Protein AF-X0K8V4-F1 (afdb_monomer_lite)

Secondary structure (DSSP, 8-state):
-HHHHS-GGGGSPP---TT--SPPPS-S-HHHHHHHHHHHHHHHHH-TTHHHHHHHHHHHHHH-TT--S-----HHHHHHHHHHHHHHHHHHHHHHHHHHHHHHSS---HHHHHHIIIIIS-GGGTT----TTHIIIIIHHHHHGGGHHHHHHHHHTTTTT-SSHHHHHHHHHHHHHHHHHHHHHHTSSS--HHHHGGGHHHHHHHHHHHHHHHHEEPPPPBTTBSSPPPEE--HHHHHHHHHHHHHHHHHHHHTTT-HHHHHHHHHHHHHHHH-HHHHHHHHHTTT-SPPPTT----EEEES-TTSS-GGGT---TT--EEE------TTSPTT-HHHHS---HHHHHHHSHHHIIIIIIS-TTSPPPPPSEEEEEGGGHHHHHHHTTSHHHHHTT----EEEEEE---S--SSGGG-S-EEEEE-S----PPPP---

Sequence (439 aa):
MALYYWPWELVSAAQTTKENPKPTPVLKSLWSLRASLCLAALAVVLRPTNVLIWATIVFFTLTRISLQGSSPLTISTVFVLIREAILCGSLILVISIASDRLYFGFWTFPAYNFLNFNLSKSLAVFYGRNPWHYYILQGLPLICTTSLPFAIMALYKSSAFASSTSQSNTLKTLAYTVFTTIGALSLISHKEVRFIYPLLPALSILSAPVAASFFTFQPDATTNNPRPRPQIRNKHYLLAALGVNVFLAGYLSFFHQTAPLNVLTYLRHEYERIHPDSVQLAQTSRFSVGPGKDEELFALFLMPCHSTPWRSHLVYPGLRAYALTCEPPLHTEPNTPERENYRDEADRFYDNPIPFLTSELFGPEKPLAVPRYIVGFDGIEPWLQDFVKTPEAQALGLTQVRPVWKGFNGLFNEDWRRSGKMIVWDTVIYDNAPPAKES

Foldseek 3Di:
DLVVLPLLLLLFAQDDDPPDPDGDPSPPDVVSLLSSLLVLLLCCLVPVLSCLLVVLLVCCSVVVVVADHHGSDDPVNVVSNVVSNCVSNVVNQVVVQVVCCVVVVHGDRVVVVVCCCVPVQVCLCVVDFDALCCCVPPLLCVLCPLLSVLLVVLLVCVQPLPPGSSSSSSSVSLSVSLVSSSNVQSPDGHDDSVSCNVSSVSSCSSSVSVVCVAQWDADDADPVRNGGDIDTDPVVSVVVSVVVVVVCCCCVVPPAQCQLEVVLVVLLVQCCQLCVVLVVVCVVVVNPDAADPPQAQAEEELFDPPSHPPCVSNVRRNNHYYYFDPDQPPPDGPPDPCNVPDDGRNRVCVVPVQCCQQPPACRDVDGDQDHQKYKAAPVCVVVLVVNLVDPSVVVNVQNDKAWPDWARNHDDDPDPRSDHIITIIGSPPDPSRDPDDPD

InterPro domains:
  IPR005599 GPI mannosyltransferase [PF03901] (1-314)
  IPR005599 GPI mannosyltransferase [PTHR22760] (1-386)

Organism: Fusarium odoratissimum (strain NRRL 54006) (NCBI:txid1089451)

pLDDT: mean 89.47, std 9.99, range [36.94, 98.44]

Structure (mmCIF, N/CA/C/O backbone):
data_AF-X0K8V4-F1
#
_entry.id   AF-X0K8V4-F1
#
loop_
_atom_site.group_PDB
_atom_site.id
_atom_site.type_symbol
_atom_site.label_atom_id
_atom_site.label_alt_id
_atom_site.label_comp_id
_atom_site.label_asym_id
_atom_site.label_entity_id
_atom_site.label_seq_id
_atom_site.pdbx_PDB_ins_code
_atom_site.Cartn_x
_atom_site.Cartn_y
_atom_site.Cartn_z
_atom_site.occupancy
_atom_site.B_iso_or_equiv
_atom_site.auth_seq_id
_atom_site.auth_comp_id
_atom_site.auth_asym_id
_atom_site.auth_atom_id
_atom_site.pdbx_PDB_model_num
ATOM 1 N N . MET A 1 1 ? 5.399 -6.466 -16.120 1.00 84.50 1 MET A N 1
ATOM 2 C CA . MET A 1 1 ? 4.812 -7.121 -17.311 1.00 84.50 1 MET A CA 1
ATOM 3 C C . MET A 1 1 ? 4.887 -6.251 -18.556 1.00 84.50 1 MET A C 1
ATOM 5 O O . MET A 1 1 ? 5.540 -6.662 -19.495 1.00 84.50 1 MET A O 1
ATOM 9 N N . ALA A 1 2 ? 4.312 -5.046 -18.584 1.00 93.81 2 ALA A N 1
ATOM 10 C CA . ALA A 1 2 ? 4.342 -4.202 -19.786 1.00 93.81 2 ALA A CA 1
ATOM 11 C C . ALA A 1 2 ? 5.769 -3.937 -20.333 1.00 93.81 2 ALA A C 1
ATOM 13 O O . ALA A 1 2 ? 6.030 -4.195 -21.501 1.00 93.81 2 ALA A O 1
ATOM 14 N N . LEU A 1 3 ? 6.729 -3.572 -19.468 1.00 93.50 3 LEU A N 1
ATOM 15 C CA . LEU A 1 3 ? 8.143 -3.379 -19.848 1.00 93.50 3 LEU A CA 1
ATOM 16 C C . LEU A 1 3 ? 8.817 -4.615 -20.471 1.00 93.50 3 LEU A C 1
ATOM 18 O O . LEU A 1 3 ? 9.797 -4.460 -21.189 1.00 93.50 3 LEU A O 1
ATOM 22 N N . TYR A 1 4 ? 8.330 -5.828 -20.196 1.00 93.12 4 TYR A N 1
ATOM 23 C CA . TYR A 1 4 ? 8.887 -7.058 -20.771 1.00 93.12 4 TYR A CA 1
ATOM 24 C C . TYR A 1 4 ? 8.548 -7.186 -22.261 1.00 93.12 4 TYR A C 1
ATOM 26 O O . TYR A 1 4 ? 9.389 -7.604 -23.047 1.00 93.12 4 TYR A O 1
ATOM 34 N N . TYR A 1 5 ? 7.335 -6.786 -22.651 1.00 94.44 5 TYR A N 1
ATOM 35 C CA . TYR A 1 5 ? 6.875 -6.841 -24.040 1.00 94.44 5 TYR A CA 1
ATOM 36 C C . TYR A 1 5 ? 7.238 -5.590 -24.852 1.00 94.44 5 TYR A C 1
ATOM 38 O O . TYR A 1 5 ? 7.050 -5.574 -26.073 1.00 94.44 5 TYR A O 1
ATOM 46 N N . TRP A 1 6 ? 7.733 -4.535 -24.201 1.00 94.44 6 TRP A N 1
ATOM 47 C CA . TRP A 1 6 ? 8.167 -3.326 -24.890 1.00 94.44 6 TRP A CA 1
ATOM 48 C C . TRP A 1 6 ? 9.338 -3.642 -25.839 1.00 94.44 6 TRP A C 1
ATOM 50 O O . TRP A 1 6 ? 10.315 -4.256 -25.405 1.00 94.44 6 TRP A O 1
ATOM 60 N N . PRO A 1 7 ? 9.278 -3.233 -27.120 1.00 93.44 7 PRO A N 1
ATOM 61 C CA . PRO A 1 7 ? 10.364 -3.463 -28.070 1.00 93.44 7 PRO A CA 1
ATOM 62 C C . PRO A 1 7 ? 11.561 -2.550 -27.762 1.00 93.44 7 PRO A C 1
ATOM 64 O O . PRO A 1 7 ? 11.698 -1.455 -28.310 1.00 93.44 7 PRO A O 1
ATOM 67 N N . TRP A 1 8 ? 12.448 -2.998 -26.871 1.00 92.56 8 TRP A N 1
ATOM 68 C CA . TRP A 1 8 ? 13.662 -2.272 -26.471 1.00 92.56 8 TRP A CA 1
ATOM 69 C C . TRP A 1 8 ? 14.645 -2.043 -27.627 1.00 92.56 8 TRP A C 1
ATOM 71 O O . TRP A 1 8 ? 15.496 -1.158 -27.546 1.00 92.56 8 TRP A O 1
ATOM 81 N N . GLU A 1 9 ? 14.492 -2.746 -28.753 1.00 90.38 9 GLU A N 1
ATOM 82 C CA . GLU A 1 9 ? 15.195 -2.426 -29.997 1.00 90.38 9 GLU A CA 1
ATOM 83 C C . GLU A 1 9 ? 14.933 -0.985 -30.464 1.00 90.38 9 GLU A C 1
ATOM 85 O O . GLU A 1 9 ? 15.798 -0.388 -31.105 1.00 90.38 9 GLU A O 1
ATOM 90 N N . LEU A 1 10 ? 13.805 -0.374 -30.083 1.00 90.25 10 LEU A N 1
ATOM 91 C CA . LEU A 1 10 ? 13.516 1.026 -30.390 1.00 90.25 10 LEU A CA 1
ATOM 92 C C . LEU A 1 10 ? 14.531 1.996 -29.775 1.00 90.25 10 LEU A C 1
ATOM 94 O O . LEU A 1 10 ? 14.764 3.050 -30.356 1.00 90.25 10 LEU A O 1
ATOM 98 N N . VAL A 1 11 ? 15.180 1.652 -28.657 1.00 91.06 11 VAL A N 1
ATOM 99 C CA . VAL A 1 11 ? 16.260 2.454 -28.042 1.00 91.06 11 VAL A CA 1
ATOM 100 C C . VAL A 1 11 ? 17.660 1.919 -28.375 1.00 91.06 11 VAL A C 1
ATOM 102 O O . VAL A 1 11 ? 18.667 2.477 -27.939 1.00 91.06 11 VAL A O 1
ATOM 105 N N . SER A 1 12 ? 17.770 0.880 -29.204 1.00 88.38 12 SER A N 1
ATOM 106 C CA . SER A 1 12 ? 19.053 0.327 -29.664 1.00 88.38 12 SER A CA 1
ATOM 107 C C . SER A 1 12 ? 19.673 1.149 -30.799 1.00 88.38 12 SER A C 1
ATOM 109 O O . SER A 1 12 ? 18.978 1.932 -31.442 1.00 88.38 12 SER A O 1
ATOM 111 N N . ALA A 1 13 ? 20.978 1.015 -31.037 1.00 85.56 13 ALA A N 1
ATOM 112 C CA . ALA A 1 13 ? 21.615 1.614 -32.211 1.00 85.56 13 ALA A CA 1
ATOM 113 C C . ALA A 1 13 ? 21.186 0.873 -33.491 1.00 85.56 13 ALA A C 1
ATOM 115 O O . ALA A 1 13 ? 21.058 -0.352 -33.475 1.00 85.56 13 ALA A O 1
ATOM 116 N N . ALA A 1 14 ? 20.990 1.600 -34.594 1.00 80.12 14 ALA A N 1
ATOM 117 C CA . ALA A 1 14 ? 20.652 1.001 -35.883 1.00 80.12 14 ALA A CA 1
ATOM 118 C C . ALA A 1 14 ? 21.708 -0.034 -36.314 1.00 80.12 14 ALA A C 1
ATOM 120 O O . ALA A 1 14 ? 22.905 0.255 -36.329 1.00 80.12 14 ALA A O 1
ATOM 121 N N . GLN A 1 15 ? 21.259 -1.238 -36.676 1.00 69.06 15 GLN A N 1
ATOM 122 C CA . GLN A 1 15 ? 22.119 -2.273 -37.247 1.00 69.06 15 GLN A CA 1
ATOM 123 C C . GLN A 1 15 ? 22.190 -2.079 -38.764 1.00 69.06 15 GLN A C 1
ATOM 125 O O . GLN A 1 15 ? 21.180 -2.216 -39.451 1.00 69.06 15 GLN A O 1
ATOM 130 N N . THR A 1 16 ? 23.371 -1.763 -39.294 1.00 58.00 16 THR A N 1
ATOM 131 C CA . THR A 1 16 ? 23.635 -1.790 -40.736 1.00 58.00 16 THR A CA 1
ATOM 132 C C . THR A 1 16 ? 24.104 -3.190 -41.129 1.00 58.00 16 THR A C 1
ATOM 134 O O . THR A 1 16 ? 25.226 -3.600 -40.836 1.00 58.00 16 THR A O 1
ATOM 137 N N . THR A 1 17 ? 23.241 -3.972 -41.774 1.00 53.50 17 THR A N 1
ATOM 138 C CA . THR A 1 17 ? 23.629 -5.257 -42.367 1.00 53.50 17 THR A CA 1
ATOM 139 C C . THR A 1 17 ? 24.473 -4.988 -43.613 1.00 53.50 17 THR A C 1
ATOM 141 O O . THR A 1 17 ? 24.002 -4.363 -44.558 1.00 53.50 17 THR A O 1
ATOM 144 N N . LYS A 1 18 ? 25.728 -5.461 -43.628 1.00 54.62 18 LYS A N 1
ATOM 145 C CA . LYS A 1 18 ? 26.703 -5.221 -44.712 1.00 54.62 18 LYS A CA 1
ATOM 146 C C . LYS A 1 18 ? 26.303 -5.777 -46.095 1.00 54.62 18 LYS A C 1
ATOM 148 O O . LYS A 1 18 ? 26.960 -5.432 -47.066 1.00 54.62 18 LYS A O 1
ATOM 153 N N . GLU A 1 19 ? 25.240 -6.579 -46.207 1.00 53.06 19 GLU A N 1
ATOM 154 C CA . GLU A 1 19 ? 24.860 -7.267 -47.457 1.00 53.06 19 GLU A CA 1
ATOM 155 C C . GLU A 1 19 ? 23.406 -7.041 -47.918 1.00 53.06 19 GLU A C 1
ATOM 157 O O . GLU A 1 19 ? 22.976 -7.643 -48.897 1.00 53.06 19 GLU A O 1
ATOM 162 N N . ASN A 1 20 ? 22.622 -6.166 -47.272 1.00 48.25 20 ASN A N 1
ATOM 163 C CA . ASN A 1 20 ? 21.267 -5.855 -47.746 1.00 48.25 20 ASN A CA 1
ATOM 164 C C . ASN A 1 20 ? 20.888 -4.387 -47.466 1.00 48.25 20 ASN A C 1
ATOM 166 O O . ASN A 1 20 ? 20.862 -3.989 -46.303 1.00 48.25 20 ASN A O 1
ATOM 170 N N . PRO A 1 21 ? 20.534 -3.577 -48.485 1.00 52.47 21 PRO A N 1
ATOM 171 C CA . PRO A 1 21 ? 20.183 -2.164 -48.305 1.00 52.47 21 PRO A CA 1
ATOM 172 C C . PRO A 1 21 ? 18.788 -1.944 -47.694 1.00 52.47 21 PRO A C 1
ATOM 174 O O . PRO A 1 21 ? 18.406 -0.803 -47.437 1.00 52.47 21 PRO A O 1
ATOM 177 N N . LYS A 1 22 ? 17.999 -3.005 -47.468 1.00 50.47 22 LYS A N 1
ATOM 178 C CA . LYS A 1 22 ? 16.687 -2.885 -46.822 1.00 50.47 22 LYS A CA 1
ATOM 179 C C . LYS A 1 22 ? 16.855 -2.848 -45.298 1.00 50.47 22 LYS A C 1
ATOM 181 O O . LYS A 1 22 ? 17.376 -3.814 -44.740 1.00 50.47 22 LYS A O 1
ATOM 186 N N . PRO A 1 23 ? 16.395 -1.785 -44.611 1.00 54.56 23 PRO A N 1
ATOM 187 C CA . PRO A 1 23 ? 16.439 -1.728 -43.158 1.00 54.56 23 PRO A CA 1
ATOM 188 C C . PRO A 1 23 ? 15.584 -2.857 -42.577 1.00 54.56 23 PRO A C 1
ATOM 190 O O . PRO A 1 23 ? 14.403 -2.993 -42.906 1.00 54.56 23 PRO A O 1
ATOM 193 N N . THR A 1 24 ? 16.181 -3.679 -41.718 1.00 59.50 24 THR A N 1
ATOM 194 C CA . THR A 1 24 ? 15.472 -4.728 -40.981 1.00 59.50 24 THR A CA 1
ATOM 195 C C . THR A 1 24 ? 14.353 -4.081 -40.156 1.00 59.50 24 THR A C 1
ATOM 197 O O . THR A 1 24 ? 14.617 -3.090 -39.467 1.00 59.50 24 THR A O 1
ATOM 200 N N . PRO A 1 25 ? 13.105 -4.584 -40.200 1.00 66.06 25 PRO A N 1
ATOM 201 C CA . PRO A 1 25 ? 12.014 -3.979 -39.447 1.00 66.06 25 PRO A CA 1
ATOM 202 C C . PRO A 1 25 ? 12.328 -4.011 -37.946 1.00 66.06 25 PRO A C 1
ATOM 204 O O . PRO A 1 25 ? 12.474 -5.075 -37.348 1.00 66.06 25 PRO A O 1
ATOM 207 N N . VAL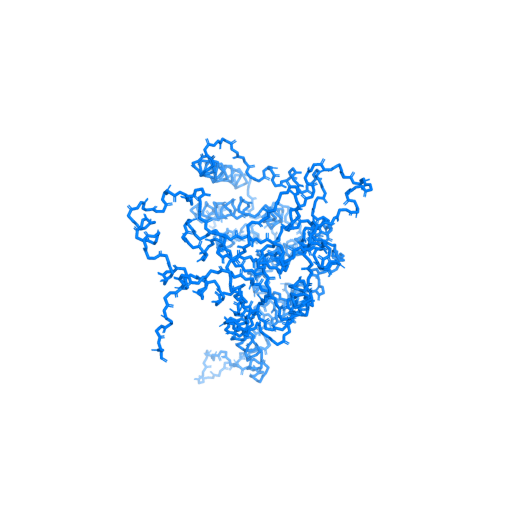 A 1 26 ? 12.425 -2.826 -37.335 1.00 74.12 26 VAL A N 1
ATOM 208 C CA . VAL A 1 26 ? 12.744 -2.651 -35.903 1.00 74.12 26 VAL A CA 1
ATOM 209 C C . VAL A 1 26 ? 11.692 -3.313 -35.011 1.00 74.12 26 VAL A C 1
ATOM 211 O O . VAL A 1 26 ? 12.001 -3.839 -33.946 1.00 74.12 26 VAL A O 1
ATOM 214 N N . LEU A 1 27 ? 10.440 -3.322 -35.470 1.00 78.44 27 LEU A N 1
ATOM 215 C CA . LEU A 1 27 ? 9.326 -4.000 -34.820 1.00 78.44 27 LEU A CA 1
ATOM 216 C C . LEU A 1 27 ? 9.216 -5.430 -35.364 1.00 78.44 27 LEU A C 1
ATOM 218 O O . LEU A 1 27 ? 8.548 -5.666 -36.367 1.00 78.44 27 LEU A O 1
ATOM 222 N N . LYS A 1 28 ? 9.855 -6.387 -34.684 1.00 72.75 28 LYS A N 1
ATOM 223 C CA . LYS A 1 28 ? 9.809 -7.815 -35.059 1.00 72.75 28 LYS A CA 1
ATOM 224 C C . LYS A 1 28 ? 8.411 -8.429 -34.908 1.00 72.75 28 LYS A C 1
ATOM 226 O O . LYS A 1 28 ? 8.045 -9.312 -35.673 1.00 72.75 28 LYS A O 1
ATOM 231 N N . SER A 1 29 ? 7.637 -7.979 -33.916 1.00 81.19 29 SER A N 1
ATOM 232 C CA . SER A 1 29 ? 6.279 -8.465 -33.643 1.00 81.19 29 SER A CA 1
ATOM 233 C C . SER A 1 29 ? 5.375 -7.341 -33.143 1.00 81.19 29 SER A C 1
ATOM 235 O O . SER A 1 29 ? 5.605 -6.764 -32.077 1.00 81.19 29 SER A O 1
ATOM 237 N N . LEU A 1 30 ? 4.301 -7.064 -33.890 1.00 88.06 30 LEU A N 1
ATOM 238 C CA . LEU A 1 30 ? 3.260 -6.119 -33.472 1.00 88.06 30 LEU A CA 1
ATOM 239 C C . LEU A 1 30 ? 2.480 -6.619 -32.253 1.00 88.06 30 LEU A C 1
ATOM 241 O O . LEU A 1 30 ? 1.955 -5.808 -31.496 1.00 88.06 30 LEU A O 1
ATOM 245 N N . TRP A 1 31 ? 2.424 -7.934 -32.032 1.00 92.38 31 TRP A N 1
ATOM 246 C CA . TRP A 1 31 ? 1.742 -8.499 -30.871 1.00 92.38 31 TRP A CA 1
ATOM 247 C C . TRP A 1 31 ? 2.422 -8.084 -29.564 1.00 92.38 31 TRP A C 1
ATOM 249 O O . TRP A 1 31 ? 1.740 -7.645 -28.644 1.00 92.38 31 TRP A O 1
ATOM 259 N N . SER A 1 32 ? 3.759 -8.128 -29.507 1.00 92.06 32 SER A N 1
ATOM 260 C CA . SER A 1 32 ? 4.514 -7.698 -28.320 1.00 92.06 32 SER A CA 1
ATOM 261 C C . SER A 1 32 ? 4.281 -6.214 -28.028 1.00 92.06 32 SER A C 1
ATOM 263 O O . SER A 1 32 ? 3.986 -5.833 -26.898 1.00 92.06 32 SER A O 1
ATOM 265 N N . LEU A 1 33 ? 4.307 -5.375 -29.070 1.00 93.88 33 LEU A N 1
ATOM 266 C CA . LEU A 1 33 ? 3.996 -3.953 -28.939 1.00 93.88 33 LEU A CA 1
ATOM 267 C C . LEU A 1 33 ? 2.572 -3.734 -28.398 1.00 93.88 33 LEU A C 1
ATOM 269 O O . LEU A 1 33 ? 2.398 -3.002 -27.427 1.00 93.88 33 LEU A O 1
ATOM 273 N N . ARG A 1 34 ? 1.562 -4.396 -28.976 1.00 96.12 34 ARG A N 1
ATOM 274 C CA . ARG A 1 34 ? 0.163 -4.297 -28.525 1.00 96.12 34 ARG A CA 1
ATOM 275 C C . ARG A 1 34 ? -0.018 -4.774 -27.089 1.00 96.12 34 ARG A C 1
ATOM 277 O O . ARG A 1 34 ? -0.665 -4.086 -26.306 1.00 96.12 34 ARG A O 1
ATOM 284 N N . ALA A 1 35 ? 0.585 -5.905 -26.725 1.00 96.50 35 ALA A N 1
ATOM 285 C CA . ALA A 1 35 ? 0.559 -6.430 -25.364 1.00 96.50 35 ALA A CA 1
ATOM 286 C C . ALA A 1 35 ? 1.191 -5.434 -24.379 1.00 96.50 35 ALA A C 1
ATOM 288 O O . ALA A 1 35 ? 0.595 -5.125 -23.347 1.00 96.50 35 ALA A O 1
ATOM 289 N N . SER A 1 36 ? 2.351 -4.864 -24.725 1.00 96.81 36 SER A N 1
ATOM 290 C CA . SER A 1 36 ? 2.999 -3.817 -23.931 1.00 96.81 36 SER A CA 1
ATOM 291 C C . SER A 1 36 ? 2.093 -2.602 -23.749 1.00 96.81 36 SER A C 1
ATOM 293 O O . SER A 1 36 ? 1.934 -2.140 -22.624 1.00 96.81 36 SER A O 1
ATOM 295 N N . LEU A 1 37 ? 1.499 -2.087 -24.828 1.00 97.06 37 LEU A N 1
ATOM 296 C CA . LEU A 1 37 ? 0.663 -0.885 -24.802 1.00 97.06 37 LEU A CA 1
ATOM 297 C C . LEU A 1 37 ? -0.655 -1.103 -24.050 1.00 97.06 37 LEU A C 1
ATOM 299 O O . LEU A 1 37 ? -1.050 -0.240 -23.274 1.00 97.06 37 LEU A O 1
ATOM 303 N N . CYS A 1 38 ? -1.307 -2.259 -24.207 1.00 97.81 38 CYS A N 1
ATOM 304 C CA . CYS A 1 38 ? -2.508 -2.603 -23.440 1.00 97.81 38 CYS A CA 1
ATOM 305 C C . CYS A 1 38 ? -2.198 -2.703 -21.940 1.00 97.81 38 CYS A C 1
ATOM 307 O O . CYS A 1 38 ? -2.904 -2.124 -21.119 1.00 97.81 38 CYS A O 1
ATOM 309 N N . LEU A 1 39 ? -1.109 -3.387 -21.570 1.00 97.12 39 LEU A N 1
ATOM 310 C CA . LEU A 1 39 ? -0.689 -3.495 -20.171 1.00 97.12 39 LEU A CA 1
ATOM 311 C C . LEU A 1 39 ? -0.229 -2.144 -19.599 1.00 97.12 39 LEU A C 1
ATOM 313 O O . LEU A 1 39 ? -0.449 -1.877 -18.420 1.00 97.12 39 LEU A O 1
ATOM 317 N N . ALA A 1 40 ? 0.396 -1.290 -20.415 1.00 96.75 40 ALA A N 1
ATOM 318 C CA . ALA A 1 40 ? 0.769 0.074 -20.050 1.00 96.75 40 ALA A CA 1
ATOM 319 C C . ALA A 1 40 ? -0.466 0.939 -19.778 1.00 96.75 40 ALA A C 1
ATOM 321 O O . ALA A 1 40 ? -0.557 1.556 -18.720 1.00 96.75 40 ALA A O 1
ATOM 322 N N . ALA A 1 41 ? -1.433 0.937 -20.699 1.00 96.56 41 ALA A N 1
ATOM 323 C CA . ALA A 1 41 ? -2.688 1.663 -20.555 1.00 96.56 41 ALA A CA 1
ATOM 324 C C . ALA A 1 41 ? -3.468 1.180 -19.326 1.00 96.56 41 ALA A C 1
ATOM 326 O O . ALA A 1 41 ? -3.921 2.001 -18.534 1.00 96.56 41 ALA A O 1
ATOM 327 N N . LEU A 1 42 ? -3.534 -0.136 -19.098 1.00 95.88 42 LEU A N 1
ATOM 328 C CA . LEU A 1 42 ? -4.157 -0.706 -17.903 1.00 95.88 42 LEU A CA 1
ATOM 329 C C . LEU A 1 42 ? -3.447 -0.235 -16.628 1.00 95.88 42 LEU A C 1
ATOM 331 O O . LEU A 1 42 ? -4.099 0.161 -15.666 1.00 95.88 42 LEU A O 1
ATOM 335 N N . ALA A 1 43 ? -2.112 -0.216 -16.626 1.00 94.00 43 ALA A N 1
ATOM 336 C CA . ALA A 1 43 ? -1.339 0.283 -15.495 1.00 94.00 43 ALA A CA 1
ATOM 337 C C . ALA A 1 43 ? -1.587 1.777 -15.221 1.00 94.00 43 ALA A C 1
ATOM 339 O O . ALA A 1 43 ? -1.591 2.164 -14.055 1.00 94.00 43 ALA A O 1
ATOM 340 N N . VAL A 1 44 ? -1.802 2.603 -16.253 1.00 93.38 44 VAL A N 1
ATOM 341 C CA . VAL A 1 44 ? -2.144 4.033 -16.114 1.00 93.38 44 VAL A CA 1
ATOM 342 C C . VAL A 1 44 ? -3.577 4.224 -15.617 1.00 93.38 44 VAL A C 1
ATOM 344 O O . VAL A 1 44 ? -3.797 5.045 -14.735 1.00 93.38 44 VAL A O 1
ATOM 347 N N . VAL A 1 45 ? -4.540 3.444 -16.117 1.00 91.81 45 VAL A N 1
ATOM 348 C CA . VAL A 1 45 ? -5.933 3.478 -15.640 1.00 91.81 45 VAL A CA 1
ATOM 349 C C . VAL A 1 45 ? -6.011 3.103 -14.160 1.00 91.81 45 VAL A C 1
ATOM 351 O O . VAL A 1 45 ? -6.616 3.825 -13.374 1.00 91.81 45 VAL A O 1
ATOM 354 N N . LEU A 1 46 ? -5.345 2.015 -13.760 1.00 89.25 46 LEU A N 1
ATOM 355 C CA . LEU A 1 46 ? -5.320 1.574 -12.363 1.00 89.25 46 LEU A CA 1
ATOM 356 C C . LEU A 1 46 ? -4.493 2.509 -11.469 1.00 89.25 46 LEU A C 1
ATOM 358 O O . LEU A 1 46 ? -4.762 2.622 -10.274 1.00 89.25 46 LEU A O 1
ATOM 362 N N . ARG A 1 47 ? -3.447 3.139 -12.020 1.00 88.12 47 ARG A N 1
ATOM 363 C CA . ARG A 1 47 ? -2.537 4.048 -11.308 1.00 88.12 47 ARG A CA 1
ATOM 364 C C . ARG A 1 47 ? -2.046 5.158 -12.245 1.00 88.12 47 ARG A C 1
ATOM 366 O O . ARG A 1 47 ? -1.043 4.959 -12.940 1.00 88.12 47 ARG A O 1
ATOM 373 N N . PRO A 1 48 ? -2.670 6.350 -12.213 1.00 88.50 48 PRO A N 1
ATOM 374 C CA . PRO A 1 48 ? -2.340 7.449 -13.123 1.00 88.50 48 PRO A CA 1
ATOM 375 C C . PRO A 1 48 ? -0.861 7.852 -13.121 1.00 88.50 48 PRO A C 1
ATOM 377 O O . PRO A 1 48 ? -0.325 8.224 -14.159 1.00 88.50 48 PRO A O 1
ATOM 380 N N . THR A 1 49 ? -0.155 7.703 -11.995 1.00 88.00 49 THR A N 1
ATOM 381 C CA . THR A 1 49 ? 1.278 8.025 -11.877 1.00 88.00 49 THR A CA 1
ATOM 382 C C . THR A 1 49 ? 2.183 7.192 -12.792 1.00 88.00 49 THR A C 1
ATOM 384 O O . THR A 1 49 ? 3.266 7.655 -13.146 1.00 88.00 49 THR A O 1
ATOM 387 N N . ASN A 1 50 ? 1.744 6.011 -13.255 1.00 93.25 50 ASN A N 1
ATOM 388 C CA . ASN A 1 50 ? 2.484 5.216 -14.244 1.00 93.25 50 ASN A CA 1
ATOM 389 C C . ASN A 1 50 ? 2.659 5.944 -15.585 1.00 93.25 50 ASN A C 1
ATOM 391 O O . ASN A 1 50 ? 3.524 5.557 -16.372 1.00 93.25 50 ASN A O 1
ATOM 395 N N . VAL A 1 51 ? 1.887 7.008 -15.842 1.00 94.25 51 VAL A N 1
ATOM 396 C CA . VAL A 1 51 ? 2.082 7.860 -17.018 1.00 94.25 51 VAL A CA 1
ATOM 397 C C . VAL A 1 51 ? 3.494 8.442 -17.054 1.00 94.25 51 VAL A C 1
ATOM 399 O O . VAL A 1 51 ? 4.062 8.540 -18.134 1.00 94.25 51 VAL A O 1
ATOM 402 N N . LEU A 1 52 ? 4.101 8.737 -15.896 1.00 95.75 52 LEU A N 1
ATOM 403 C CA . LEU A 1 52 ? 5.469 9.256 -15.806 1.00 95.75 52 LEU A CA 1
ATOM 404 C C . LEU A 1 52 ? 6.474 8.259 -16.390 1.00 95.75 52 LEU A C 1
ATOM 406 O O . LEU A 1 52 ? 7.316 8.634 -17.198 1.00 95.75 52 LEU A O 1
ATOM 410 N N . ILE A 1 53 ? 6.325 6.975 -16.052 1.00 96.75 53 ILE A N 1
ATOM 411 C CA . ILE A 1 53 ? 7.203 5.901 -16.529 1.00 96.75 53 ILE A CA 1
ATOM 412 C C . ILE A 1 53 ? 7.141 5.803 -18.057 1.00 96.75 53 ILE A C 1
ATOM 414 O O . ILE A 1 53 ? 8.168 5.835 -18.736 1.00 96.75 53 ILE A O 1
ATOM 418 N N . TRP A 1 54 ? 5.929 5.706 -18.609 1.00 96.81 54 TRP A N 1
ATOM 419 C CA . TRP A 1 54 ? 5.733 5.546 -20.050 1.00 96.81 54 TRP A CA 1
ATOM 420 C C . TRP A 1 54 ? 6.079 6.806 -20.834 1.00 96.81 54 TRP A C 1
ATOM 422 O O . TRP A 1 54 ? 6.704 6.699 -21.888 1.00 96.81 54 TRP A O 1
ATOM 432 N N . ALA A 1 55 ? 5.747 7.986 -20.310 1.00 96.56 55 ALA A N 1
ATOM 433 C CA . ALA A 1 55 ? 6.124 9.257 -20.913 1.00 96.56 55 ALA A CA 1
ATOM 434 C C . ALA A 1 55 ? 7.647 9.378 -21.023 1.00 96.56 55 ALA A C 1
ATOM 436 O O . ALA A 1 55 ? 8.141 9.742 -22.087 1.00 96.56 55 ALA A O 1
ATOM 437 N N . THR A 1 56 ? 8.405 9.001 -19.985 1.00 96.94 56 THR A N 1
ATOM 438 C CA . THR A 1 56 ? 9.871 9.004 -20.052 1.00 96.94 56 THR A CA 1
ATOM 439 C C . THR A 1 56 ? 10.400 8.011 -21.086 1.00 96.94 56 THR A C 1
ATOM 441 O O . THR A 1 56 ? 11.221 8.386 -21.923 1.00 96.94 56 THR A O 1
ATOM 444 N N . ILE A 1 57 ? 9.920 6.764 -21.092 1.00 96.12 57 ILE A N 1
ATOM 445 C CA . ILE A 1 57 ? 10.375 5.749 -22.060 1.00 96.12 57 ILE A CA 1
ATOM 446 C C . ILE A 1 57 ? 10.095 6.196 -23.498 1.00 96.12 57 ILE A C 1
ATOM 448 O O . ILE A 1 57 ? 10.978 6.110 -24.354 1.00 96.12 57 ILE A O 1
ATOM 452 N N . VAL A 1 58 ? 8.893 6.710 -23.771 1.00 95.00 58 VAL A N 1
ATOM 453 C CA . VAL A 1 58 ? 8.514 7.224 -25.095 1.00 95.00 58 VAL A CA 1
ATOM 454 C C . VAL A 1 58 ? 9.350 8.450 -25.459 1.00 95.00 58 VAL A C 1
ATOM 456 O O . VAL A 1 58 ? 9.870 8.514 -26.571 1.00 95.00 58 VAL A O 1
ATOM 459 N N . PHE A 1 59 ? 9.557 9.382 -24.526 1.00 95.44 59 PHE A N 1
ATOM 460 C CA . PHE A 1 59 ? 10.386 10.567 -24.740 1.00 95.44 59 PHE A CA 1
ATOM 461 C C . PHE A 1 59 ? 11.812 10.199 -25.163 1.00 95.44 59 PHE A C 1
ATOM 463 O O . PHE A 1 59 ? 12.289 10.691 -26.185 1.00 95.44 59 PHE A O 1
ATOM 470 N N . PHE A 1 60 ? 12.484 9.295 -24.444 1.00 94.12 60 PHE A N 1
ATOM 471 C CA . PHE A 1 60 ? 13.835 8.850 -24.809 1.00 94.12 60 PHE A CA 1
ATOM 472 C C . PHE A 1 60 ? 13.854 7.985 -26.070 1.00 94.12 60 PHE A C 1
ATOM 474 O O . PHE A 1 60 ? 14.820 8.041 -26.828 1.00 94.12 60 PHE A O 1
ATOM 481 N N . THR A 1 61 ? 12.784 7.236 -26.339 1.00 91.69 61 THR A N 1
ATOM 482 C CA . THR A 1 61 ? 12.638 6.500 -27.599 1.00 91.69 61 THR A CA 1
ATOM 483 C C . THR A 1 61 ? 12.627 7.458 -28.789 1.00 91.69 61 THR A C 1
ATOM 485 O O . THR A 1 61 ? 13.397 7.259 -29.725 1.00 91.69 61 THR A O 1
ATOM 488 N N . LEU A 1 62 ? 11.808 8.514 -28.739 1.00 91.31 62 LEU A N 1
ATOM 489 C CA . LEU A 1 62 ? 11.624 9.459 -29.844 1.00 91.31 62 LEU A CA 1
ATOM 490 C C . LEU A 1 62 ? 12.785 10.449 -29.990 1.00 91.31 62 LEU A C 1
ATOM 492 O O . LEU A 1 62 ? 13.266 10.670 -31.097 1.00 91.31 62 LEU A O 1
ATOM 496 N N . THR A 1 63 ? 13.238 11.046 -28.886 1.00 90.88 63 THR A N 1
ATOM 497 C CA . THR A 1 63 ? 14.261 12.109 -28.912 1.00 90.88 63 THR A CA 1
ATOM 498 C C . THR A 1 63 ? 15.684 11.566 -28.940 1.00 90.88 63 THR A C 1
ATOM 500 O O . THR A 1 63 ? 16.590 12.237 -29.427 1.00 90.88 63 THR A O 1
ATOM 503 N N . ARG A 1 64 ? 15.894 10.362 -28.391 1.00 90.25 64 ARG A N 1
ATOM 504 C CA . ARG A 1 64 ? 17.205 9.722 -28.205 1.00 90.25 64 ARG A CA 1
ATOM 505 C C . ARG A 1 64 ? 18.248 10.577 -27.487 1.00 90.25 64 ARG A C 1
ATOM 507 O O . ARG A 1 64 ? 19.443 10.301 -27.594 1.00 90.25 64 ARG A O 1
ATOM 514 N N . ILE A 1 65 ? 17.822 11.583 -26.727 1.00 88.75 65 ILE A N 1
ATOM 515 C CA . ILE A 1 65 ? 18.728 12.427 -25.945 1.00 88.75 65 ILE A CA 1
ATOM 516 C C . ILE A 1 65 ? 19.568 11.524 -25.028 1.00 88.75 65 ILE A C 1
ATOM 518 O O . ILE A 1 65 ? 19.035 10.634 -24.371 1.00 88.75 65 ILE A O 1
ATOM 522 N N . SER A 1 66 ? 20.893 11.721 -24.997 1.00 86.25 66 SER A N 1
ATOM 523 C CA . SER A 1 66 ? 21.858 10.917 -24.213 1.00 86.25 66 SER A CA 1
ATOM 524 C C . SER A 1 66 ? 22.054 9.447 -24.659 1.00 86.25 66 SER A C 1
ATOM 526 O O . SER A 1 66 ? 22.914 8.734 -24.115 1.00 86.25 66 SER A O 1
ATOM 528 N N . LEU A 1 67 ? 21.313 8.974 -25.670 1.00 90.44 67 LEU A N 1
ATOM 529 C CA . LEU A 1 67 ? 21.489 7.642 -26.256 1.00 90.44 67 LEU A CA 1
ATOM 530 C C . LEU A 1 67 ? 22.588 7.655 -27.327 1.00 90.44 67 LEU A C 1
ATOM 532 O O . LEU A 1 67 ? 22.815 8.651 -28.005 1.00 90.44 67 LEU A O 1
ATOM 536 N N . GLN A 1 68 ? 23.283 6.530 -27.478 1.00 88.00 68 GLN A N 1
ATOM 537 C CA . GLN A 1 68 ? 24.391 6.370 -28.420 1.00 88.00 68 GLN A CA 1
ATOM 538 C C . GLN A 1 68 ? 23.964 5.602 -29.678 1.00 88.00 68 GLN A C 1
ATOM 540 O O . GLN A 1 68 ? 23.149 4.677 -29.609 1.00 88.00 68 GLN A O 1
ATOM 545 N N . GLY A 1 69 ? 24.581 5.949 -30.810 1.00 85.44 69 GLY A N 1
ATOM 546 C CA . GLY A 1 69 ? 24.367 5.313 -32.112 1.00 85.44 69 GLY A CA 1
ATOM 547 C C . GLY A 1 69 ? 23.229 5.926 -32.933 1.00 85.44 69 GLY A C 1
ATOM 548 O O . GLY A 1 69 ? 22.393 6.669 -32.420 1.00 85.44 69 GLY A O 1
ATOM 549 N N . SER A 1 70 ? 23.209 5.608 -34.229 1.00 84.50 70 SER A N 1
ATOM 550 C CA . SER A 1 70 ? 22.194 6.103 -35.163 1.00 84.50 70 SER A CA 1
ATOM 551 C C . SER A 1 70 ? 20.799 5.601 -34.797 1.00 84.50 70 SER A C 1
ATOM 553 O O . SER A 1 70 ? 20.633 4.472 -34.325 1.00 84.50 70 SER A O 1
ATOM 555 N N . SER A 1 71 ? 19.791 6.445 -35.024 1.00 84.25 71 SER A N 1
ATOM 556 C CA . SER A 1 71 ? 18.401 6.098 -34.744 1.00 84.25 71 SER A CA 1
ATOM 557 C C . SER A 1 71 ? 17.926 4.962 -35.663 1.00 84.25 71 SER A C 1
ATOM 559 O O . SER A 1 71 ? 18.053 5.086 -36.879 1.00 84.25 71 SER A O 1
ATOM 561 N N . PRO A 1 72 ? 17.343 3.880 -35.120 1.00 84.12 72 PRO A N 1
ATOM 562 C CA . PRO A 1 72 ? 16.641 2.870 -35.896 1.00 84.12 72 PRO A CA 1
ATOM 563 C C . PRO A 1 72 ? 15.226 3.341 -36.290 1.00 84.12 72 PRO A C 1
ATOM 565 O O . PRO A 1 72 ? 14.555 2.682 -37.081 1.00 84.12 72 PRO A O 1
ATOM 568 N N . LEU A 1 73 ? 14.731 4.458 -35.736 1.00 86.00 73 LEU A N 1
ATOM 569 C CA . LEU A 1 73 ? 13.375 4.934 -35.995 1.00 86.00 73 LEU A CA 1
ATOM 570 C C . LEU A 1 73 ? 13.240 5.499 -37.407 1.00 86.00 73 LEU A C 1
ATOM 572 O O . LEU A 1 73 ? 13.976 6.395 -37.812 1.00 86.00 73 LEU A O 1
ATOM 576 N N . THR A 1 74 ? 12.216 5.026 -38.110 1.00 86.25 74 THR A N 1
ATOM 577 C CA . THR A 1 74 ? 11.724 5.640 -39.344 1.00 86.25 74 THR A CA 1
ATOM 578 C C . THR A 1 74 ? 10.405 6.359 -39.069 1.00 86.25 74 THR A C 1
ATOM 580 O O . THR A 1 74 ? 9.704 6.034 -38.107 1.00 86.25 74 THR A O 1
ATOM 583 N N . ILE A 1 75 ? 10.024 7.301 -39.936 1.00 87.00 75 ILE A N 1
ATOM 584 C CA . ILE A 1 75 ? 8.725 7.993 -39.856 1.00 87.00 75 ILE A CA 1
ATOM 585 C C . ILE A 1 75 ? 7.567 6.979 -39.843 1.00 87.00 75 ILE A C 1
ATOM 587 O O . ILE A 1 75 ? 6.639 7.105 -39.047 1.00 87.00 75 ILE A O 1
ATOM 591 N N . SER A 1 76 ? 7.660 5.917 -40.654 1.00 87.44 76 SER A N 1
ATOM 592 C CA . SER A 1 76 ? 6.679 4.823 -40.671 1.00 87.44 76 SER A CA 1
ATOM 593 C C . SER A 1 76 ? 6.567 4.127 -39.310 1.00 87.44 76 SER A C 1
ATOM 595 O O . SER A 1 76 ? 5.459 3.919 -38.816 1.00 87.44 76 SER A O 1
ATOM 597 N N . THR A 1 77 ? 7.697 3.843 -38.652 1.00 88.06 77 THR A N 1
ATOM 598 C CA . THR A 1 77 ? 7.710 3.260 -37.302 1.00 88.06 77 THR A CA 1
ATOM 599 C C . THR A 1 77 ? 6.993 4.162 -36.297 1.00 88.06 77 THR A C 1
ATOM 601 O O . THR A 1 77 ? 6.197 3.669 -35.503 1.00 88.06 77 THR A O 1
ATOM 604 N N . VAL A 1 78 ? 7.226 5.477 -36.345 1.00 90.69 78 VAL A N 1
ATOM 605 C CA . VAL A 1 78 ? 6.566 6.440 -35.446 1.00 90.69 78 VAL A CA 1
ATOM 606 C C . VAL A 1 78 ? 5.051 6.454 -35.668 1.00 90.69 78 VAL A C 1
ATOM 608 O O . VAL A 1 78 ? 4.299 6.379 -34.697 1.00 90.69 78 VAL A O 1
ATOM 611 N N . PHE A 1 79 ? 4.590 6.455 -36.923 1.00 92.38 79 PHE A N 1
ATOM 612 C CA . PHE A 1 79 ? 3.158 6.352 -37.230 1.00 92.38 79 PHE A CA 1
ATOM 613 C C . PHE A 1 79 ? 2.534 5.062 -36.692 1.00 92.38 79 PHE A C 1
ATOM 615 O O . PHE A 1 79 ? 1.439 5.102 -36.131 1.00 92.38 79 PHE A O 1
ATOM 622 N N . VAL A 1 80 ? 3.229 3.925 -36.812 1.00 91.38 80 VAL A N 1
ATOM 623 C CA . VAL A 1 80 ? 2.763 2.654 -36.237 1.00 91.38 80 VAL A CA 1
ATOM 624 C C . VAL A 1 80 ? 2.663 2.753 -34.715 1.00 91.38 80 VAL A C 1
ATOM 626 O O . VAL A 1 80 ? 1.641 2.358 -34.164 1.00 91.38 80 VAL A O 1
ATOM 629 N N . LEU A 1 81 ? 3.662 3.321 -34.032 1.00 93.00 81 LEU A N 1
ATOM 630 C CA . LEU A 1 81 ? 3.624 3.492 -32.574 1.00 93.00 81 LEU A CA 1
ATOM 631 C C . LEU A 1 81 ? 2.433 4.348 -32.127 1.00 93.00 81 LEU A C 1
ATOM 633 O O . LEU A 1 81 ? 1.721 3.950 -31.209 1.00 93.00 81 LEU A O 1
ATOM 637 N N . ILE A 1 82 ? 2.181 5.479 -32.796 1.00 94.44 82 ILE A N 1
ATOM 638 C CA . ILE A 1 82 ? 1.048 6.365 -32.484 1.00 94.44 82 ILE A CA 1
ATOM 639 C C . ILE A 1 82 ? -0.281 5.646 -32.728 1.00 94.44 82 ILE A C 1
ATOM 641 O O . ILE A 1 82 ? -1.139 5.628 -31.846 1.00 94.44 82 ILE A O 1
ATOM 645 N N . ARG A 1 83 ? -0.446 5.010 -33.896 1.00 95.75 83 ARG A N 1
ATOM 646 C CA . ARG A 1 83 ? -1.666 4.266 -34.239 1.00 95.75 83 ARG A CA 1
ATOM 647 C C . ARG A 1 83 ? -1.962 3.188 -33.201 1.00 95.75 83 ARG A C 1
ATOM 649 O O . ARG A 1 83 ? -3.076 3.113 -32.694 1.00 95.75 83 ARG A O 1
ATOM 656 N N . GLU A 1 84 ? -0.977 2.351 -32.886 1.00 95.44 84 GLU A N 1
ATOM 657 C CA . GLU A 1 84 ? -1.157 1.253 -31.934 1.00 95.44 84 GLU A CA 1
ATOM 658 C C . GLU A 1 84 ? -1.388 1.768 -30.509 1.00 95.44 84 GLU A C 1
ATOM 660 O O . GLU A 1 84 ? -2.191 1.181 -29.787 1.00 95.44 84 GLU A O 1
ATOM 665 N N . ALA A 1 85 ? -0.760 2.880 -30.110 1.00 95.62 85 ALA A N 1
ATOM 666 C CA . ALA A 1 85 ? -1.007 3.511 -28.814 1.00 95.62 85 ALA A CA 1
ATOM 667 C C . ALA A 1 85 ? -2.449 4.022 -28.694 1.00 95.62 85 ALA A C 1
ATOM 669 O O . ALA A 1 85 ? -3.093 3.767 -27.678 1.00 95.62 85 ALA A O 1
ATOM 670 N N . ILE A 1 86 ? -2.982 4.669 -29.738 1.00 96.75 86 ILE A N 1
ATOM 671 C CA . ILE A 1 86 ? -4.377 5.131 -29.771 1.00 96.75 86 ILE A CA 1
ATOM 672 C C . ILE A 1 86 ? -5.335 3.939 -29.720 1.00 96.75 86 ILE A C 1
ATOM 674 O O . ILE A 1 86 ? -6.262 3.946 -28.913 1.00 96.75 86 ILE A O 1
ATOM 678 N N . LEU A 1 87 ? -5.107 2.901 -30.530 1.00 97.06 87 LEU A N 1
ATOM 679 C CA . LEU A 1 87 ? -5.975 1.719 -30.569 1.00 97.06 87 LEU A CA 1
ATOM 680 C C . LEU A 1 87 ? -5.977 0.964 -29.232 1.00 97.06 87 LEU A C 1
ATOM 682 O O . LEU A 1 87 ? -7.042 0.707 -28.672 1.00 97.06 87 LEU A O 1
ATOM 686 N N . CYS A 1 88 ? -4.796 0.644 -28.694 1.00 97.38 88 CYS A N 1
ATOM 687 C CA . CYS A 1 88 ? -4.668 -0.086 -27.430 1.00 97.38 88 CYS A CA 1
ATOM 688 C C . CYS A 1 88 ? -5.167 0.749 -26.244 1.00 97.38 88 CYS A C 1
ATOM 690 O O . CYS A 1 88 ? -5.867 0.231 -25.377 1.00 97.38 88 CYS A O 1
ATOM 692 N N . GLY A 1 89 ? -4.836 2.043 -26.211 1.00 96.38 89 GLY A N 1
ATOM 693 C CA . GLY A 1 89 ? -5.294 2.959 -25.169 1.00 96.38 89 GLY A CA 1
ATOM 694 C C . GLY A 1 89 ? -6.814 3.109 -25.166 1.00 96.38 89 GLY A C 1
ATOM 695 O O . GLY A 1 89 ? -7.435 2.959 -24.117 1.00 96.38 89 GLY A O 1
ATOM 696 N N . SER A 1 90 ? -7.423 3.315 -26.339 1.00 96.56 90 SER A N 1
ATOM 697 C CA . SER A 1 90 ? -8.882 3.436 -26.473 1.00 96.56 90 SER A CA 1
ATOM 698 C C . SER A 1 90 ? -9.597 2.152 -26.062 1.00 96.56 90 SER A C 1
ATOM 700 O O . SER A 1 90 ? -10.592 2.217 -25.348 1.00 96.56 90 SER A O 1
ATOM 702 N N . LEU A 1 91 ? -9.066 0.984 -26.444 1.00 97.25 91 LEU A N 1
ATOM 703 C CA . LEU A 1 91 ? -9.612 -0.310 -26.034 1.00 97.25 91 LEU A CA 1
ATOM 704 C C . LEU A 1 91 ? -9.679 -0.436 -24.505 1.00 97.25 91 LEU A C 1
ATOM 706 O O . LEU A 1 91 ? -10.729 -0.761 -23.956 1.00 97.25 91 LEU A O 1
ATOM 710 N N . ILE A 1 92 ? -8.573 -0.150 -23.813 1.00 97.06 92 ILE A N 1
ATOM 711 C CA . ILE A 1 92 ? -8.520 -0.253 -22.351 1.00 97.06 92 ILE A CA 1
ATOM 712 C C . ILE A 1 92 ? -9.404 0.801 -21.675 1.00 97.06 92 ILE A C 1
ATOM 714 O O . ILE A 1 92 ? -10.065 0.490 -20.686 1.00 97.06 92 ILE A O 1
ATOM 718 N N . LEU A 1 93 ? -9.469 2.021 -22.214 1.00 94.56 93 LEU A N 1
ATOM 719 C CA . LEU A 1 93 ? -10.362 3.061 -21.699 1.00 94.56 93 LEU A CA 1
ATOM 720 C C . LEU A 1 93 ? -11.835 2.661 -21.819 1.00 94.56 93 LEU A C 1
ATOM 722 O O . LEU A 1 93 ? -12.577 2.821 -20.854 1.00 94.56 93 LEU A O 1
ATOM 726 N N . VAL A 1 94 ? -12.254 2.093 -22.954 1.00 95.19 94 VAL A N 1
ATOM 727 C CA . VAL A 1 94 ? -13.625 1.592 -23.138 1.00 95.19 94 VAL A CA 1
ATOM 728 C C . VAL A 1 94 ? -13.936 0.480 -22.139 1.00 95.19 94 VAL A C 1
ATOM 730 O O . VAL A 1 94 ? -14.991 0.515 -21.511 1.00 95.19 94 VAL A O 1
ATOM 733 N N . ILE A 1 95 ? -13.012 -0.467 -21.939 1.00 95.56 95 ILE A N 1
ATOM 734 C CA . ILE A 1 95 ? -13.174 -1.539 -20.945 1.00 95.56 95 ILE A CA 1
ATOM 735 C C . ILE A 1 95 ? -13.320 -0.957 -19.533 1.00 95.56 95 ILE A C 1
ATOM 737 O O . ILE A 1 95 ? -14.213 -1.375 -18.800 1.00 95.56 95 ILE A O 1
ATOM 741 N N . SER A 1 96 ? -12.493 0.027 -19.161 1.00 94.38 96 SER A N 1
ATOM 742 C CA . SER A 1 96 ? -12.584 0.695 -17.856 1.00 94.38 96 SER A CA 1
ATOM 743 C C . SER A 1 96 ? -13.931 1.383 -17.674 1.00 94.38 96 SER A C 1
ATOM 745 O O . SER A 1 96 ? -14.629 1.103 -16.711 1.00 94.38 96 SER A O 1
ATOM 747 N N . ILE A 1 97 ? -14.331 2.229 -18.627 1.00 93.25 97 ILE A N 1
ATOM 748 C CA . ILE A 1 97 ? -15.575 3.004 -18.552 1.00 93.25 97 ILE A CA 1
ATOM 749 C C . ILE A 1 97 ? -16.797 2.073 -18.509 1.00 93.25 97 ILE A C 1
ATOM 751 O O . ILE A 1 97 ? -17.737 2.320 -17.753 1.00 93.25 97 ILE A O 1
ATOM 755 N N . ALA A 1 98 ? -16.789 0.984 -19.284 1.00 94.88 98 ALA A N 1
ATOM 756 C CA . ALA A 1 98 ? -17.843 -0.025 -19.239 1.00 94.88 98 ALA A CA 1
ATOM 757 C C . ALA A 1 98 ? -17.887 -0.737 -17.878 1.00 94.88 98 ALA A C 1
ATOM 759 O O . ALA A 1 98 ? -18.965 -0.886 -17.306 1.00 94.88 98 ALA A O 1
ATOM 760 N N . SER A 1 99 ? -16.730 -1.128 -17.334 1.00 94.62 99 SER A N 1
ATOM 761 C CA . SER A 1 99 ? -16.626 -1.741 -16.005 1.00 94.62 99 SER A CA 1
ATOM 762 C C . SER A 1 99 ? -17.148 -0.808 -14.911 1.00 94.62 99 SER A C 1
ATOM 764 O O . SER A 1 99 ? -17.957 -1.219 -14.080 1.00 94.62 99 SER A O 1
ATOM 766 N N . ASP A 1 100 ? -16.743 0.460 -14.943 1.00 93.81 100 ASP A N 1
ATOM 767 C CA . ASP A 1 100 ? -17.178 1.476 -13.986 1.00 93.81 100 ASP A CA 1
ATOM 768 C C . ASP A 1 100 ? -18.695 1.702 -14.083 1.00 93.81 100 ASP A C 1
ATOM 770 O O . ASP A 1 100 ? -19.391 1.724 -13.068 1.00 93.81 100 ASP A O 1
ATOM 774 N N . ARG A 1 101 ? -19.252 1.774 -15.299 1.00 93.38 101 ARG A N 1
ATOM 775 C CA . ARG A 1 101 ? -20.701 1.916 -15.518 1.00 93.38 101 ARG A CA 1
ATOM 776 C C . ARG A 1 101 ? -21.507 0.716 -15.018 1.00 93.38 101 ARG A C 1
ATOM 778 O O . ARG A 1 101 ? -22.631 0.910 -14.542 1.00 93.38 101 ARG A O 1
ATOM 785 N N . LEU A 1 102 ? -20.982 -0.501 -15.171 1.00 94.12 102 LEU A N 1
ATOM 786 C CA . LEU A 1 102 ? -21.623 -1.728 -14.688 1.00 94.12 102 LEU A CA 1
ATOM 787 C C . LEU A 1 102 ? -21.614 -1.797 -13.159 1.00 94.12 102 LEU A C 1
ATOM 789 O O . LEU A 1 102 ? -22.617 -2.193 -12.575 1.00 94.12 102 LEU A O 1
ATOM 793 N N . TYR A 1 103 ? -20.518 -1.377 -12.524 1.00 91.56 103 TYR A N 1
ATOM 794 C CA . TYR A 1 103 ? -20.388 -1.394 -11.069 1.00 91.56 103 TYR A CA 1
ATOM 795 C C . TYR A 1 103 ? -21.198 -0.282 -10.390 1.00 91.56 103 TYR A C 1
ATOM 797 O O . TYR A 1 103 ? -21.998 -0.551 -9.500 1.00 91.56 103 TYR A O 1
ATOM 805 N N . PHE A 1 104 ? -21.021 0.973 -10.816 1.00 90.69 104 PHE A N 1
ATOM 806 C CA . PHE A 1 104 ? -21.643 2.127 -10.159 1.00 90.69 104 PHE A CA 1
ATOM 807 C C . PHE A 1 104 ? -23.096 2.371 -10.586 1.00 90.69 104 PHE A C 1
ATOM 809 O O . PHE A 1 104 ? -23.812 3.117 -9.925 1.00 90.69 104 PHE A O 1
ATOM 816 N N . GLY A 1 105 ? -23.546 1.797 -11.705 1.00 93.19 105 GLY A N 1
ATOM 817 C CA . GLY A 1 105 ? -24.894 2.022 -12.237 1.00 93.19 105 GLY A CA 1
ATOM 818 C C . GLY A 1 105 ? -25.078 3.352 -12.985 1.00 93.19 105 GLY A C 1
ATOM 819 O O . GLY A 1 105 ? -26.108 3.549 -13.629 1.00 93.19 105 GLY A O 1
ATOM 820 N N . PHE A 1 106 ? -24.075 4.233 -12.988 1.00 91.81 106 PHE A N 1
ATOM 821 C CA . PHE A 1 106 ? -24.052 5.490 -13.744 1.00 91.81 106 PHE A CA 1
ATOM 822 C C . PHE A 1 106 ? -22.709 5.693 -14.454 1.00 91.81 106 PHE A C 1
ATOM 824 O O . PHE A 1 106 ? -21.713 5.049 -14.130 1.00 91.81 106 PHE A O 1
ATOM 831 N N . TRP A 1 107 ? -22.685 6.555 -15.475 1.00 90.81 107 TRP A N 1
ATOM 832 C CA . TRP A 1 107 ? -21.451 6.860 -16.199 1.00 90.81 107 TRP A CA 1
ATOM 833 C C . TRP A 1 107 ? -20.538 7.702 -15.314 1.00 90.81 107 TRP A C 1
ATOM 835 O O . TRP A 1 107 ? -20.884 8.818 -14.933 1.00 90.81 107 TRP A O 1
ATOM 845 N N . THR A 1 108 ? -19.370 7.162 -14.995 1.00 87.81 108 THR A N 1
ATOM 846 C CA . THR A 1 108 ? -18.350 7.839 -14.200 1.00 87.81 108 THR A CA 1
ATOM 847 C C . THR A 1 108 ? -16.976 7.521 -14.761 1.00 87.81 108 THR A C 1
ATOM 849 O O . THR A 1 108 ? -16.773 6.464 -15.357 1.00 87.81 108 THR A O 1
ATOM 852 N N . PHE A 1 109 ? -16.035 8.446 -14.591 1.00 85.75 109 PHE A N 1
ATOM 853 C CA . PHE A 1 109 ? -14.646 8.250 -14.980 1.00 85.75 109 PHE A CA 1
ATOM 854 C C . PHE A 1 109 ? -13.742 8.513 -13.767 1.00 85.75 109 PHE A C 1
ATOM 856 O O . PHE A 1 109 ? -13.360 9.663 -13.512 1.00 85.75 109 PHE A O 1
ATOM 863 N N . PRO A 1 110 ? -13.410 7.466 -12.985 1.00 84.50 110 PRO A N 1
ATOM 864 C CA . PRO A 1 110 ? -12.688 7.602 -11.722 1.00 84.50 110 PRO A CA 1
ATOM 865 C C . PRO A 1 110 ? -11.354 8.339 -11.842 1.00 84.50 110 PRO A C 1
ATOM 867 O O . PRO A 1 110 ? -11.012 9.109 -10.951 1.00 84.50 110 PRO A O 1
ATOM 870 N N . ALA A 1 111 ? -10.620 8.176 -12.948 1.00 80.00 111 ALA A N 1
ATOM 871 C CA . ALA A 1 111 ? -9.344 8.863 -13.154 1.00 80.00 111 ALA A CA 1
ATOM 872 C C . ALA A 1 111 ? -9.496 10.395 -13.217 1.00 80.00 111 ALA A C 1
ATOM 874 O O . ALA A 1 111 ? -8.684 11.117 -12.638 1.00 80.00 111 ALA A O 1
ATOM 875 N N . TYR A 1 112 ? -10.554 10.906 -13.859 1.00 81.50 112 TYR A N 1
ATOM 876 C CA . TYR A 1 112 ? -10.852 12.341 -13.853 1.00 81.50 112 TYR A CA 1
ATOM 877 C C . TYR A 1 112 ? -11.295 12.814 -12.470 1.00 81.50 112 TYR A C 1
ATOM 879 O O . TYR A 1 112 ? -10.793 13.824 -11.984 1.00 81.50 112 TYR A O 1
ATOM 887 N N . ASN A 1 113 ? -12.164 12.056 -11.796 1.00 79.94 113 ASN A N 1
ATOM 888 C CA . ASN A 1 113 ? -12.591 12.386 -10.436 1.00 79.94 113 ASN A CA 1
ATOM 889 C C . ASN A 1 113 ? -11.407 12.404 -9.461 1.00 79.94 113 ASN A C 1
ATOM 891 O O . ASN A 1 113 ? -11.332 13.291 -8.617 1.00 79.94 113 ASN A O 1
ATOM 895 N N . PHE A 1 114 ? -10.449 11.488 -9.617 1.00 74.81 114 PHE A N 1
ATOM 896 C CA . PHE A 1 114 ? -9.199 11.462 -8.865 1.00 74.81 114 PHE A CA 1
ATOM 897 C C . PHE A 1 114 ? -8.357 12.714 -9.123 1.00 74.81 114 PHE A C 1
ATOM 899 O O . PHE A 1 114 ? -7.887 13.331 -8.168 1.00 74.81 114 PHE A O 1
ATOM 906 N N . LEU A 1 115 ? -8.167 13.109 -10.387 1.00 72.88 115 LEU A N 1
ATOM 907 C CA . LEU A 1 115 ? -7.418 14.323 -10.726 1.00 72.88 115 LEU A CA 1
ATOM 908 C C . LEU A 1 115 ? -8.103 15.566 -10.164 1.00 72.88 115 LEU A C 1
ATOM 910 O O . LEU A 1 115 ? -7.446 16.380 -9.522 1.00 72.88 115 LEU A O 1
ATOM 914 N N . ASN A 1 116 ? -9.420 15.674 -10.335 1.00 75.62 116 ASN A N 1
ATOM 915 C CA . ASN A 1 116 ? -10.208 16.760 -9.775 1.00 75.62 116 ASN A CA 1
ATOM 916 C C . ASN A 1 116 ? -10.065 16.799 -8.247 1.00 75.62 116 ASN A C 1
ATOM 918 O O . ASN A 1 116 ? -9.717 17.830 -7.684 1.00 75.62 116 ASN A O 1
ATOM 922 N N . PHE A 1 117 ? -10.234 15.666 -7.568 1.00 70.50 117 PHE A N 1
ATOM 923 C CA . PHE A 1 117 ? -10.120 15.560 -6.115 1.00 70.50 117 PHE A CA 1
ATOM 924 C C . PHE A 1 117 ? -8.725 15.935 -5.589 1.00 70.50 117 PHE A C 1
ATOM 926 O O . PHE A 1 117 ? -8.618 16.678 -4.616 1.00 70.50 117 PHE A O 1
ATOM 933 N N . ASN A 1 118 ? -7.654 15.463 -6.232 1.00 66.75 118 ASN A N 1
ATOM 934 C CA . ASN A 1 118 ? -6.287 15.682 -5.751 1.00 66.75 118 ASN A CA 1
ATOM 935 C C . ASN A 1 118 ? -5.720 17.056 -6.124 1.00 66.75 118 ASN A C 1
ATOM 937 O O . ASN A 1 118 ? -4.984 17.630 -5.326 1.00 66.75 118 ASN A O 1
ATOM 941 N N . LEU A 1 119 ? -6.041 17.582 -7.312 1.00 65.62 119 LEU A N 1
ATOM 942 C CA . LEU A 1 119 ? -5.494 18.853 -7.795 1.00 65.62 119 LEU A CA 1
ATOM 943 C C . LEU A 1 119 ? -6.346 20.059 -7.388 1.00 65.62 119 LEU A C 1
ATOM 945 O O . LEU A 1 119 ? -5.779 21.087 -7.039 1.00 65.62 119 LEU A O 1
ATOM 949 N N . SER A 1 120 ? -7.682 19.956 -7.418 1.00 59.81 120 SER A N 1
ATOM 950 C CA . SER A 1 120 ? -8.555 21.115 -7.149 1.00 59.81 120 SER A CA 1
ATOM 951 C C . SER A 1 120 ? -8.885 21.305 -5.668 1.00 59.81 120 SER A C 1
ATOM 953 O O . SER A 1 120 ? -9.042 22.436 -5.220 1.00 59.81 120 SER A O 1
ATOM 955 N N . LYS A 1 121 ? -8.966 20.218 -4.885 1.00 59.59 121 LYS A N 1
ATOM 956 C CA . LYS A 1 121 ? -9.404 20.284 -3.480 1.00 59.59 121 LYS A CA 1
ATOM 957 C C . LYS A 1 121 ? -8.261 20.248 -2.459 1.00 59.59 121 LYS A C 1
ATOM 959 O O . LYS A 1 121 ? -8.535 20.304 -1.266 1.00 59.59 121 LYS A O 1
ATOM 964 N N . SER A 1 122 ? -6.999 20.123 -2.897 1.00 61.09 122 SER A N 1
ATOM 965 C CA . SER A 1 122 ? -5.781 20.085 -2.053 1.00 61.09 122 SER A CA 1
ATOM 966 C C . SER A 1 122 ? -5.839 19.129 -0.846 1.00 61.09 122 SER A C 1
ATOM 968 O O . SER A 1 122 ? -5.076 19.254 0.111 1.00 61.09 122 SER A O 1
ATOM 970 N N . LEU A 1 123 ? -6.718 18.128 -0.910 1.00 64.00 123 LEU A N 1
ATOM 971 C CA . LEU A 1 123 ? -7.035 17.200 0.176 1.00 64.00 123 LEU A CA 1
ATOM 972 C C . LEU A 1 123 ? -5.891 16.247 0.505 1.00 64.00 123 LEU A C 1
ATOM 974 O O . LEU A 1 123 ? -5.811 15.753 1.620 1.00 64.00 123 LEU A O 1
ATOM 978 N N . ALA A 1 124 ? -4.964 16.026 -0.426 1.00 64.56 124 ALA A N 1
ATOM 979 C CA . ALA A 1 124 ? -3.785 15.204 -0.174 1.00 64.56 124 ALA A CA 1
ATOM 980 C C . ALA A 1 124 ? -2.955 15.725 1.020 1.00 64.56 124 ALA A C 1
ATOM 982 O O . ALA A 1 124 ? -2.336 14.935 1.723 1.00 64.56 124 ALA A O 1
ATOM 983 N N . VAL A 1 125 ? -2.987 17.038 1.295 1.00 66.50 125 VAL A N 1
ATOM 984 C CA . VAL A 1 125 ? -2.335 17.638 2.471 1.00 66.50 125 VAL A CA 1
ATOM 985 C C . VAL A 1 125 ? -2.946 17.153 3.791 1.00 66.50 125 VAL A C 1
ATOM 987 O O . VAL A 1 125 ? -2.207 17.027 4.764 1.00 66.50 125 VAL A O 1
ATOM 990 N N . PHE A 1 126 ? -4.250 16.855 3.819 1.00 71.69 126 PHE A N 1
ATOM 991 C CA . PHE A 1 126 ? -4.949 16.350 5.007 1.00 71.69 126 PHE A CA 1
ATOM 992 C C . PHE A 1 126 ? -4.356 15.018 5.487 1.00 71.69 126 PHE A C 1
ATOM 994 O O . PHE A 1 126 ? -4.184 14.805 6.677 1.00 71.69 126 PHE A O 1
ATOM 1001 N N . TYR A 1 127 ? -3.922 14.169 4.554 1.00 70.19 127 TYR A N 1
ATOM 1002 C CA . TYR A 1 127 ? -3.292 12.879 4.852 1.00 70.19 127 TYR A CA 1
ATOM 1003 C C . TYR A 1 127 ? -1.791 12.985 5.183 1.00 70.19 127 TYR A C 1
ATOM 1005 O O . TYR A 1 127 ? -1.063 11.994 5.141 1.00 70.19 127 TYR A O 1
ATOM 1013 N N . GLY A 1 128 ? -1.303 14.188 5.487 1.00 75.00 128 GLY A N 1
ATOM 1014 C CA . GLY A 1 128 ? 0.070 14.445 5.904 1.00 75.00 128 GLY A CA 1
ATOM 1015 C C . GLY A 1 128 ? 0.981 14.961 4.789 1.00 75.00 128 GLY A C 1
ATOM 1016 O O . GLY A 1 128 ? 0.789 14.714 3.593 1.00 75.00 128 GLY A O 1
ATOM 1017 N N . ARG A 1 129 ? 2.022 15.692 5.205 1.00 81.75 129 ARG A N 1
ATOM 1018 C CA . ARG A 1 129 ? 3.055 16.264 4.333 1.00 81.75 129 ARG A CA 1
ATOM 1019 C C . ARG A 1 129 ? 4.383 15.556 4.546 1.00 81.75 129 ARG A C 1
ATOM 1021 O O . ARG A 1 129 ? 4.795 15.318 5.674 1.00 81.75 129 ARG A O 1
ATOM 1028 N N . ASN A 1 130 ? 5.081 15.288 3.449 1.00 88.69 130 ASN A N 1
ATOM 1029 C CA . ASN A 1 130 ? 6.397 14.663 3.465 1.00 88.69 130 ASN A CA 1
ATOM 1030 C C . ASN A 1 130 ? 7.436 15.572 2.797 1.00 88.69 130 ASN A C 1
ATOM 1032 O O . ASN A 1 130 ? 7.134 16.199 1.771 1.00 88.69 130 ASN A O 1
ATOM 1036 N N . PRO A 1 131 ? 8.682 15.608 3.299 1.00 93.62 131 PRO A N 1
ATOM 1037 C CA . PRO A 1 131 ? 9.732 16.420 2.701 1.00 93.62 131 PRO A CA 1
ATOM 1038 C C . PRO A 1 131 ? 10.032 15.989 1.257 1.00 93.62 131 PRO A C 1
ATOM 1040 O O . PRO A 1 131 ? 9.779 14.851 0.852 1.00 93.62 131 PRO A O 1
ATOM 1043 N N . TRP A 1 132 ? 10.596 16.896 0.456 1.00 94.50 132 TRP A N 1
ATOM 1044 C CA . TRP A 1 132 ? 10.898 16.641 -0.962 1.00 94.50 132 TRP A CA 1
ATOM 1045 C C . TRP A 1 132 ? 11.836 15.435 -1.165 1.00 94.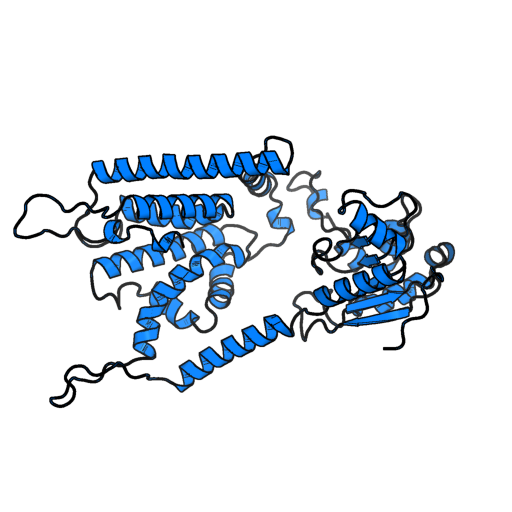50 132 TRP A C 1
ATOM 1047 O O . TRP A 1 132 ? 11.698 14.691 -2.134 1.00 94.50 132 TRP A O 1
ATOM 1057 N N . HIS A 1 133 ? 12.744 15.194 -0.215 1.00 95.62 133 HIS A N 1
ATOM 1058 C CA . HIS A 1 133 ? 13.740 14.122 -0.260 1.00 95.62 133 HIS A CA 1
ATOM 1059 C C . HIS A 1 133 ? 13.227 12.764 0.253 1.00 95.62 133 HIS A C 1
ATOM 1061 O O . HIS A 1 133 ? 13.995 11.804 0.285 1.00 95.62 133 HIS A O 1
ATOM 1067 N N . TYR A 1 134 ? 11.946 12.648 0.630 1.00 96.12 134 TYR A N 1
ATOM 1068 C CA . TYR A 1 134 ? 11.343 11.415 1.159 1.00 96.12 134 TYR A CA 1
ATOM 1069 C C . TYR A 1 134 ? 11.622 10.186 0.284 1.00 96.12 134 TYR A C 1
ATOM 1071 O O . TYR A 1 134 ? 12.094 9.164 0.776 1.00 96.12 134 TYR A O 1
ATOM 1079 N N . TYR A 1 135 ? 11.406 10.274 -1.033 1.00 96.75 135 TYR A N 1
ATOM 1080 C CA . TYR A 1 135 ? 11.647 9.128 -1.915 1.00 96.75 135 TYR A CA 1
ATOM 1081 C C . TYR A 1 135 ? 13.124 8.757 -2.031 1.00 96.75 135 TYR A C 1
ATOM 1083 O O . TYR A 1 135 ? 13.433 7.591 -2.247 1.00 96.75 135 TYR A O 1
ATOM 1091 N N . ILE A 1 136 ? 14.031 9.719 -1.863 1.00 95.69 136 ILE A N 1
ATOM 1092 C CA . ILE A 1 136 ? 15.474 9.488 -1.953 1.00 95.69 136 ILE A CA 1
ATOM 1093 C C . ILE A 1 136 ? 15.978 8.819 -0.670 1.00 95.69 136 ILE A C 1
ATOM 1095 O O . ILE A 1 136 ? 16.664 7.804 -0.746 1.00 95.69 136 ILE A O 1
ATOM 1099 N N . LEU A 1 137 ? 15.623 9.366 0.498 1.00 95.88 137 LEU A N 1
ATOM 1100 C CA . LEU A 1 137 ? 16.162 8.917 1.788 1.00 95.88 137 LEU A CA 1
ATOM 1101 C C . LEU A 1 137 ? 15.355 7.799 2.457 1.00 95.88 137 LEU A C 1
ATOM 1103 O O . LEU A 1 137 ? 15.899 7.103 3.303 1.00 95.88 137 LEU A O 1
ATOM 1107 N N . GLN A 1 138 ? 14.079 7.623 2.110 1.00 95.56 138 GLN A N 1
ATOM 1108 C CA . GLN A 1 138 ? 13.202 6.622 2.733 1.00 95.56 138 GLN A CA 1
ATOM 1109 C C . GLN A 1 138 ? 12.609 5.668 1.693 1.00 95.56 138 GLN A C 1
ATOM 1111 O O . GLN A 1 138 ? 12.713 4.454 1.838 1.00 95.56 138 GLN A O 1
ATOM 1116 N N . GLY A 1 139 ? 12.050 6.204 0.603 1.00 95.94 139 GLY A N 1
ATOM 1117 C CA . GLY A 1 139 ? 11.372 5.402 -0.419 1.00 95.94 139 GLY A CA 1
ATOM 1118 C C . GLY A 1 139 ? 12.281 4.381 -1.111 1.00 95.94 139 GLY A C 1
ATOM 1119 O O . GLY A 1 139 ? 11.978 3.190 -1.108 1.00 95.94 139 GLY A O 1
ATOM 1120 N N . LEU A 1 140 ? 13.397 4.836 -1.691 1.00 96.50 140 LEU A N 1
ATOM 1121 C CA . LEU A 1 140 ? 14.374 3.982 -2.369 1.00 96.50 140 LEU A CA 1
ATOM 1122 C C . LEU A 1 140 ? 14.987 2.931 -1.427 1.00 96.50 140 LEU A C 1
ATOM 1124 O O . LEU A 1 140 ? 14.985 1.756 -1.802 1.00 96.50 140 LEU A O 1
ATOM 1128 N N . PRO A 1 141 ? 15.461 3.286 -0.214 1.00 96.44 141 PRO A N 1
ATOM 1129 C CA . PRO A 1 141 ? 15.895 2.291 0.762 1.00 96.44 141 PRO A CA 1
ATOM 1130 C C . PRO A 1 141 ? 14.833 1.246 1.089 1.00 96.44 141 PRO A C 1
ATOM 1132 O O . PRO A 1 141 ? 15.154 0.059 1.128 1.00 96.44 141 PRO A O 1
ATOM 1135 N N . LEU A 1 142 ? 13.573 1.659 1.255 1.00 94.75 142 LEU A N 1
ATOM 1136 C CA . LEU A 1 142 ? 12.496 0.743 1.617 1.00 94.75 142 LEU A CA 1
ATOM 1137 C C . LEU A 1 142 ? 12.183 -0.266 0.503 1.00 94.75 142 LEU A C 1
ATOM 1139 O O . LEU A 1 142 ? 12.043 -1.450 0.791 1.00 94.75 142 LEU A O 1
ATOM 1143 N N . ILE A 1 143 ? 12.101 0.163 -0.763 1.00 95.62 143 ILE A N 1
ATOM 1144 C CA . ILE A 1 143 ? 11.774 -0.759 -1.869 1.00 95.62 143 ILE A CA 1
ATOM 1145 C C . ILE A 1 143 ? 12.962 -1.616 -2.312 1.00 95.62 143 ILE A C 1
ATOM 1147 O O . ILE A 1 143 ? 12.759 -2.731 -2.786 1.00 95.62 143 ILE A O 1
ATOM 1151 N N . CYS A 1 144 ? 14.192 -1.110 -2.187 1.00 96.12 144 CYS A N 1
ATOM 1152 C CA . CYS A 1 144 ? 15.386 -1.844 -2.599 1.00 96.12 144 CYS A CA 1
ATOM 1153 C C . CYS A 1 144 ? 15.936 -2.751 -1.492 1.00 96.12 144 CYS A C 1
ATOM 1155 O O . CYS A 1 144 ? 16.694 -3.667 -1.809 1.00 96.12 144 CYS A O 1
ATOM 1157 N N . THR A 1 145 ? 15.612 -2.492 -0.223 1.00 95.81 145 THR A N 1
ATOM 1158 C CA . THR A 1 145 ? 16.116 -3.227 0.948 1.00 95.81 145 THR A CA 1
ATOM 1159 C C . THR A 1 145 ? 17.635 -3.469 0.862 1.00 95.81 145 THR A C 1
ATOM 1161 O O . THR A 1 145 ? 18.422 -2.527 0.771 1.00 95.81 145 THR A O 1
ATOM 1164 N N . THR A 1 146 ? 18.081 -4.723 0.827 1.00 96.31 146 THR A N 1
ATOM 1165 C CA . THR A 1 146 ? 19.500 -5.104 0.759 1.00 96.31 146 THR A CA 1
ATOM 1166 C C . THR A 1 146 ? 20.115 -4.940 -0.633 1.00 96.31 146 THR A C 1
ATOM 1168 O O . THR A 1 146 ? 21.336 -5.003 -0.769 1.00 96.31 146 THR A O 1
ATOM 1171 N N . SER A 1 147 ? 19.306 -4.696 -1.671 1.00 96.12 147 SER A N 1
ATOM 1172 C CA . SER A 1 147 ? 19.788 -4.391 -3.025 1.00 96.12 147 SER A CA 1
ATOM 1173 C C . SER A 1 147 ? 20.112 -2.906 -3.245 1.00 96.12 147 SER A C 1
ATOM 1175 O O . SER A 1 147 ? 20.700 -2.550 -4.267 1.00 96.12 147 SER A O 1
ATOM 1177 N N . LEU A 1 148 ? 19.800 -2.043 -2.269 1.00 96.94 148 LEU A N 1
ATOM 1178 C CA . LEU A 1 148 ? 20.015 -0.595 -2.326 1.00 96.94 148 LEU A CA 1
ATOM 1179 C C . LEU A 1 148 ? 21.420 -0.159 -2.794 1.00 96.94 148 LEU A C 1
ATOM 1181 O O . LEU A 1 148 ? 21.482 0.672 -3.702 1.00 96.94 148 LEU A O 1
ATOM 1185 N N . PRO A 1 149 ? 22.548 -0.672 -2.254 1.00 96.38 149 PRO A N 1
ATOM 1186 C CA . PRO A 1 149 ? 23.871 -0.216 -2.691 1.00 96.38 149 PRO A CA 1
ATOM 1187 C C . PRO A 1 149 ? 24.130 -0.504 -4.177 1.00 96.38 149 PRO A C 1
ATOM 1189 O O . PRO A 1 149 ? 24.738 0.313 -4.872 1.00 96.38 149 PRO A O 1
ATOM 1192 N N . PHE A 1 150 ? 23.620 -1.627 -4.693 1.00 96.50 150 PHE A N 1
ATOM 1193 C CA . PHE A 1 150 ? 23.728 -1.971 -6.111 1.00 96.50 150 PHE A CA 1
ATOM 1194 C C . PHE A 1 150 ? 22.848 -1.064 -6.971 1.00 96.50 150 PHE A C 1
ATOM 1196 O O . PHE A 1 150 ? 23.300 -0.615 -8.022 1.00 96.50 150 PHE A O 1
ATOM 1203 N N . ALA A 1 151 ? 21.642 -0.733 -6.500 1.00 97.00 151 ALA A N 1
ATOM 1204 C CA . ALA A 1 151 ? 20.745 0.196 -7.181 1.00 97.00 151 ALA A CA 1
ATOM 1205 C C . ALA A 1 151 ? 21.351 1.602 -7.282 1.00 97.00 151 ALA A C 1
ATOM 1207 O O . ALA A 1 151 ? 21.344 2.193 -8.359 1.00 97.00 151 ALA A O 1
ATOM 1208 N N . ILE A 1 152 ? 21.936 2.121 -6.196 1.00 96.75 152 ILE A N 1
ATOM 1209 C CA . ILE A 1 152 ? 22.594 3.438 -6.180 1.00 96.75 152 ILE A CA 1
ATOM 1210 C C . ILE A 1 152 ? 23.779 3.457 -7.152 1.00 96.75 152 ILE A C 1
ATOM 1212 O O . ILE A 1 152 ? 23.879 4.357 -7.987 1.00 96.75 152 ILE A O 1
ATOM 1216 N N . MET A 1 153 ? 24.653 2.448 -7.090 1.00 96.31 153 MET A N 1
ATOM 1217 C CA . MET A 1 153 ? 25.798 2.350 -7.998 1.00 96.31 153 MET A CA 1
ATOM 1218 C C . MET A 1 153 ? 25.352 2.245 -9.462 1.00 96.31 153 MET A C 1
ATOM 1220 O O . MET A 1 153 ? 25.929 2.896 -10.334 1.00 96.31 153 MET A O 1
ATOM 1224 N N . ALA A 1 154 ? 24.299 1.473 -9.737 1.00 94.56 154 ALA A N 1
ATOM 1225 C CA . ALA A 1 154 ? 23.738 1.336 -11.073 1.00 94.56 154 ALA A CA 1
ATOM 1226 C C . ALA A 1 154 ? 23.084 2.627 -11.581 1.00 94.56 154 ALA A C 1
ATOM 1228 O O . ALA A 1 154 ? 23.197 2.939 -12.759 1.00 94.56 154 ALA A O 1
ATOM 1229 N N . LEU A 1 155 ? 22.430 3.409 -10.722 1.00 95.62 155 LEU A N 1
ATOM 1230 C CA . LEU A 1 155 ? 21.876 4.708 -11.109 1.00 95.62 155 LEU A CA 1
ATOM 1231 C C . LEU A 1 155 ? 22.982 5.729 -11.405 1.00 95.62 155 LEU A C 1
ATOM 1233 O O . LEU A 1 155 ? 22.862 6.494 -12.360 1.00 95.62 155 LEU A O 1
ATOM 1237 N N . TYR A 1 156 ? 24.076 5.705 -10.638 1.00 94.25 156 TYR A N 1
ATOM 1238 C CA . TYR A 1 156 ? 25.230 6.580 -10.854 1.00 94.25 156 TYR A CA 1
ATOM 1239 C C . TYR A 1 156 ? 26.033 6.205 -12.113 1.00 94.25 156 TYR A C 1
ATOM 1241 O O . TYR A 1 156 ? 26.454 7.078 -12.870 1.00 94.25 156 TYR A O 1
ATOM 1249 N N . LYS A 1 157 ? 26.226 4.904 -12.371 1.00 91.19 157 LYS A N 1
ATOM 1250 C CA . LYS A 1 157 ? 27.022 4.369 -13.491 1.00 91.19 157 LYS A CA 1
ATOM 1251 C C . LYS A 1 157 ? 26.229 3.379 -14.349 1.00 91.19 157 LYS A C 1
ATOM 1253 O O . LYS A 1 157 ? 26.678 2.262 -14.608 1.00 91.19 157 LYS A O 1
ATOM 1258 N N . SER A 1 158 ? 25.076 3.811 -14.855 1.00 85.00 158 SER A N 1
ATOM 1259 C CA . SER A 1 158 ? 24.109 2.951 -15.566 1.00 85.00 158 SER A CA 1
ATOM 1260 C C . SER A 1 158 ? 24.649 2.232 -16.801 1.00 85.00 158 SER A C 1
ATOM 1262 O O . SER A 1 158 ? 24.129 1.187 -17.177 1.00 85.00 158 SER A O 1
ATOM 1264 N N . SER A 1 159 ? 25.713 2.745 -17.416 1.00 84.38 159 SER A N 1
ATOM 1265 C CA . SER A 1 159 ? 26.331 2.153 -18.609 1.00 84.38 159 SER A CA 1
ATOM 1266 C C . SER A 1 159 ? 27.661 1.442 -18.351 1.00 84.38 159 SER A C 1
ATOM 1268 O O . SER A 1 159 ? 28.165 0.788 -19.258 1.00 84.38 159 SER A O 1
ATOM 1270 N N . ALA A 1 160 ? 28.223 1.509 -17.137 1.00 83.62 160 ALA A N 1
ATOM 1271 C CA . ALA A 1 160 ? 29.569 0.987 -16.867 1.00 83.62 160 ALA A CA 1
ATOM 1272 C C . ALA A 1 160 ? 29.681 -0.539 -17.019 1.00 83.62 160 ALA A C 1
ATOM 1274 O O . ALA A 1 160 ? 30.754 -1.046 -17.323 1.00 83.62 160 ALA A O 1
ATOM 1275 N N . PHE A 1 161 ? 28.573 -1.258 -16.832 1.00 80.69 161 PHE A N 1
ATOM 1276 C CA . PHE A 1 161 ? 28.504 -2.719 -16.938 1.00 80.69 161 PHE A CA 1
ATOM 1277 C C . PHE A 1 161 ? 27.777 -3.190 -18.209 1.00 80.69 161 PHE A C 1
ATOM 1279 O O . PHE A 1 161 ? 27.387 -4.352 -18.305 1.00 80.69 161 PHE A O 1
ATOM 1286 N N . ALA A 1 162 ? 27.548 -2.294 -19.175 1.00 87.44 162 ALA A N 1
ATOM 1287 C CA . ALA A 1 162 ? 26.920 -2.649 -20.439 1.00 87.44 162 ALA A CA 1
ATOM 1288 C C . ALA A 1 162 ? 27.945 -3.266 -21.403 1.00 87.44 162 ALA A C 1
ATOM 1290 O O . ALA A 1 162 ? 28.977 -2.670 -21.691 1.00 87.44 162 ALA A O 1
ATOM 1291 N N . SER A 1 163 ? 27.627 -4.435 -21.959 1.00 85.69 163 SER A N 1
ATOM 1292 C CA . SER A 1 163 ? 28.450 -5.132 -22.957 1.00 85.69 163 SER A CA 1
ATOM 1293 C C . SER A 1 163 ? 28.167 -4.678 -24.393 1.00 85.69 163 SER A C 1
ATOM 1295 O O . SER A 1 163 ? 28.907 -5.023 -25.308 1.00 85.69 163 SER A O 1
ATOM 1297 N N . SER A 1 164 ? 27.085 -3.926 -24.621 1.00 89.19 164 SER A N 1
ATOM 1298 C CA . SER A 1 164 ? 26.718 -3.398 -25.940 1.00 89.19 164 SER A CA 1
ATOM 1299 C C . SER A 1 164 ? 26.089 -2.008 -25.849 1.00 89.19 164 SER A C 1
ATOM 1301 O O . SER A 1 164 ? 25.485 -1.646 -24.836 1.00 89.19 164 SER A O 1
ATOM 1303 N N . THR A 1 165 ? 26.147 -1.245 -26.944 1.00 89.56 165 THR A N 1
ATOM 1304 C CA . THR A 1 165 ? 25.473 0.061 -27.063 1.00 89.56 165 THR A CA 1
ATOM 1305 C C . THR A 1 165 ? 23.966 -0.050 -26.825 1.00 89.56 165 THR A C 1
ATOM 1307 O O . THR A 1 165 ? 23.380 0.799 -26.159 1.00 89.56 165 THR A O 1
ATOM 1310 N N . SER A 1 166 ? 23.333 -1.129 -27.301 1.00 89.62 166 SER A N 1
ATOM 1311 C CA . SER A 1 166 ? 21.904 -1.384 -27.077 1.00 89.62 166 SER A CA 1
ATOM 1312 C C . SER A 1 166 ? 21.576 -1.551 -25.594 1.00 89.62 166 SER A C 1
ATOM 1314 O O . SER A 1 166 ? 20.613 -0.968 -25.090 1.00 89.62 166 SER A O 1
ATOM 1316 N N . GLN A 1 167 ? 22.396 -2.323 -24.879 1.00 91.69 167 GLN A N 1
ATOM 1317 C CA . GLN A 1 167 ? 22.240 -2.510 -23.441 1.00 91.69 167 GLN A CA 1
ATOM 1318 C C . GLN A 1 167 ? 22.479 -1.195 -22.691 1.00 91.69 167 GLN A C 1
ATOM 1320 O O . GLN A 1 167 ? 21.684 -0.842 -21.826 1.00 91.69 167 GLN A O 1
ATOM 1325 N N . SER A 1 168 ? 23.510 -0.433 -23.068 1.00 93.06 168 SER A N 1
ATOM 1326 C CA . SER A 1 168 ? 23.807 0.885 -22.491 1.00 93.06 168 SER A CA 1
ATOM 1327 C C . SER A 1 168 ? 22.622 1.845 -22.632 1.00 93.06 168 SER A C 1
ATOM 1329 O O . SER A 1 168 ? 22.177 2.430 -21.646 1.00 93.06 168 SER A O 1
ATOM 1331 N N . ASN A 1 169 ? 22.036 1.947 -23.828 1.00 94.50 169 ASN A N 1
ATOM 1332 C CA . ASN A 1 169 ? 20.872 2.801 -24.070 1.00 94.50 169 ASN A CA 1
ATOM 1333 C C . ASN A 1 169 ? 19.633 2.351 -23.281 1.00 94.50 169 ASN A C 1
ATOM 1335 O O . ASN A 1 169 ? 18.897 3.188 -22.755 1.00 94.50 169 ASN A O 1
ATOM 1339 N N . THR A 1 170 ? 19.416 1.038 -23.167 1.00 94.31 170 THR A N 1
ATOM 1340 C CA . THR A 1 170 ? 18.314 0.464 -22.379 1.00 94.31 170 THR A CA 1
ATOM 1341 C C . THR A 1 170 ? 18.460 0.817 -20.899 1.00 94.31 170 THR A C 1
ATOM 1343 O O . THR A 1 170 ? 17.534 1.363 -20.300 1.00 94.31 170 THR A O 1
ATOM 1346 N N . LEU A 1 171 ? 19.642 0.586 -20.317 1.00 95.00 171 LEU A N 1
ATOM 1347 C CA . LEU A 1 171 ? 19.922 0.899 -18.913 1.00 95.00 171 LEU A CA 1
ATOM 1348 C C . LEU A 1 171 ? 19.845 2.408 -18.646 1.00 95.00 171 LEU A C 1
ATOM 1350 O O . LEU A 1 171 ? 19.250 2.819 -17.654 1.00 95.00 171 LEU A O 1
ATOM 1354 N N . LYS A 1 172 ? 20.350 3.253 -19.553 1.00 95.12 172 LYS A N 1
ATOM 1355 C CA . LYS A 1 172 ? 20.176 4.712 -19.458 1.00 95.12 172 LYS A CA 1
ATOM 1356 C C . LYS A 1 172 ? 18.702 5.111 -19.445 1.00 95.12 172 LYS A C 1
ATOM 1358 O O . LYS A 1 172 ? 18.297 5.881 -18.583 1.00 95.12 172 LYS A O 1
ATOM 1363 N N . THR A 1 173 ? 17.897 4.561 -20.353 1.00 96.12 173 THR A N 1
ATOM 1364 C CA . THR A 1 173 ? 16.455 4.853 -20.430 1.00 96.12 173 THR A CA 1
ATOM 1365 C C . THR A 1 173 ? 15.746 4.472 -19.129 1.00 96.12 173 THR A C 1
ATOM 1367 O O . THR A 1 173 ? 14.975 5.266 -18.589 1.00 96.12 173 THR A O 1
ATOM 1370 N N . LEU A 1 174 ? 16.049 3.297 -18.569 1.00 96.69 174 LEU A N 1
ATOM 1371 C CA . LEU A 1 174 ? 15.514 2.864 -17.275 1.00 96.69 174 LEU A CA 1
ATOM 1372 C C . LEU A 1 174 ? 15.977 3.769 -16.122 1.00 96.69 174 LEU A C 1
ATOM 1374 O O . LEU A 1 174 ? 15.161 4.146 -15.285 1.00 96.69 174 LEU A O 1
ATOM 1378 N N . ALA A 1 175 ? 17.249 4.176 -16.095 1.00 97.12 175 ALA A N 1
ATOM 1379 C CA . ALA A 1 175 ? 17.768 5.091 -15.078 1.00 97.12 175 ALA A CA 1
ATOM 1380 C C . ALA A 1 175 ? 17.081 6.465 -15.147 1.00 97.12 175 ALA A C 1
ATOM 1382 O O . ALA A 1 175 ? 16.620 6.975 -14.128 1.00 97.12 175 ALA A O 1
ATOM 1383 N N . TYR A 1 176 ? 16.916 7.034 -16.345 1.00 97.19 176 TYR A N 1
ATOM 1384 C CA . TYR A 1 176 ? 16.169 8.281 -16.526 1.00 97.19 176 TYR A CA 1
ATOM 1385 C C . TYR A 1 176 ? 14.696 8.149 -16.145 1.00 97.19 176 TYR A C 1
ATOM 1387 O O . TYR A 1 176 ? 14.121 9.096 -15.613 1.00 97.19 176 TYR A O 1
ATOM 1395 N N . THR A 1 177 ? 14.095 6.980 -16.363 1.00 97.25 177 THR A N 1
ATOM 1396 C CA . THR A 1 177 ? 12.727 6.678 -15.920 1.00 97.25 177 THR A CA 1
ATOM 1397 C C . THR A 1 177 ? 12.617 6.731 -14.396 1.00 97.25 177 THR A C 1
ATOM 1399 O O . THR A 1 177 ? 11.690 7.349 -13.868 1.00 97.25 177 THR A O 1
ATOM 1402 N N . VAL A 1 178 ? 13.597 6.166 -13.679 1.00 97.88 178 VAL A N 1
ATOM 1403 C CA . VAL A 1 178 ? 13.692 6.269 -12.215 1.00 97.88 178 VAL A CA 1
ATOM 1404 C C . VAL A 1 178 ? 13.868 7.727 -11.782 1.00 97.88 178 VAL A C 1
ATOM 1406 O O . VAL A 1 178 ? 13.086 8.204 -10.962 1.00 97.88 178 VAL A O 1
ATOM 1409 N N . PHE A 1 179 ? 14.828 8.460 -12.357 1.00 97.62 179 PHE A N 1
ATOM 1410 C CA . PHE A 1 179 ? 15.082 9.860 -11.992 1.00 97.62 179 PHE A CA 1
ATOM 1411 C C . PHE A 1 179 ? 13.885 10.771 -12.261 1.00 97.62 179 PHE A C 1
ATOM 1413 O O . PHE A 1 179 ? 13.534 11.578 -11.405 1.00 97.62 179 PHE A O 1
ATOM 1420 N N . THR A 1 180 ? 13.233 10.624 -13.415 1.00 97.06 180 THR A N 1
ATOM 1421 C CA . THR A 1 180 ? 12.072 11.445 -13.784 1.00 97.06 180 THR A CA 1
ATOM 1422 C C . THR A 1 180 ? 10.899 11.167 -12.855 1.00 97.06 180 THR A C 1
ATOM 1424 O O . THR A 1 180 ? 10.276 12.100 -12.358 1.00 97.06 180 THR A O 1
ATOM 1427 N N . THR A 1 181 ? 10.626 9.892 -12.565 1.00 96.56 181 THR A N 1
ATOM 1428 C CA . THR A 1 181 ? 9.513 9.511 -11.685 1.00 96.56 181 THR A CA 1
ATOM 1429 C C . THR A 1 181 ? 9.758 9.973 -10.249 1.00 96.56 181 THR A C 1
ATOM 1431 O O . THR A 1 181 ? 8.865 10.562 -9.645 1.00 96.56 181 THR A O 1
ATOM 1434 N N . ILE A 1 182 ? 10.966 9.769 -9.708 1.00 97.31 182 ILE A N 1
ATOM 1435 C CA . ILE A 1 182 ? 11.327 10.253 -8.366 1.00 97.31 182 ILE A CA 1
ATOM 1436 C C . ILE A 1 182 ? 11.283 11.779 -8.319 1.00 97.31 182 ILE A C 1
ATOM 1438 O O . ILE A 1 182 ? 10.659 12.328 -7.421 1.00 97.31 182 ILE A O 1
ATOM 1442 N N . GLY A 1 183 ? 11.886 12.462 -9.294 1.00 96.94 183 GLY A N 1
ATOM 1443 C CA . GLY A 1 183 ? 11.912 13.922 -9.354 1.00 96.94 183 GLY A CA 1
ATOM 1444 C C . GLY A 1 183 ? 10.511 14.525 -9.415 1.00 96.94 183 GLY A C 1
ATOM 1445 O O . GLY A 1 183 ? 10.189 15.393 -8.610 1.00 96.94 183 GLY A O 1
ATOM 1446 N N . ALA A 1 184 ? 9.651 14.017 -10.302 1.00 94.81 184 ALA A N 1
ATOM 1447 C CA . ALA A 1 184 ? 8.277 14.492 -10.440 1.00 94.81 184 ALA A CA 1
ATOM 1448 C C . ALA A 1 184 ? 7.442 14.232 -9.176 1.00 94.81 184 ALA A C 1
ATOM 1450 O O . ALA A 1 184 ? 6.770 15.136 -8.684 1.00 94.81 184 ALA A O 1
ATOM 1451 N N . LEU A 1 185 ? 7.508 13.024 -8.603 1.00 92.94 185 LEU A N 1
ATOM 1452 C CA . LEU A 1 185 ? 6.765 12.698 -7.381 1.00 92.94 185 LEU A CA 1
ATOM 1453 C C . LEU A 1 185 ? 7.365 13.370 -6.131 1.00 92.94 185 LEU A C 1
ATOM 1455 O O . LEU A 1 185 ? 6.675 13.567 -5.137 1.00 92.94 185 LEU A O 1
ATOM 1459 N N . SER A 1 186 ? 8.628 13.788 -6.140 1.00 94.44 186 SER A N 1
ATOM 1460 C CA . SER A 1 186 ? 9.198 14.562 -5.032 1.00 94.44 186 SER A CA 1
ATOM 1461 C C . SER A 1 186 ? 8.554 15.947 -4.871 1.00 94.44 186 SER A C 1
ATOM 1463 O O . SER A 1 186 ? 8.573 16.484 -3.760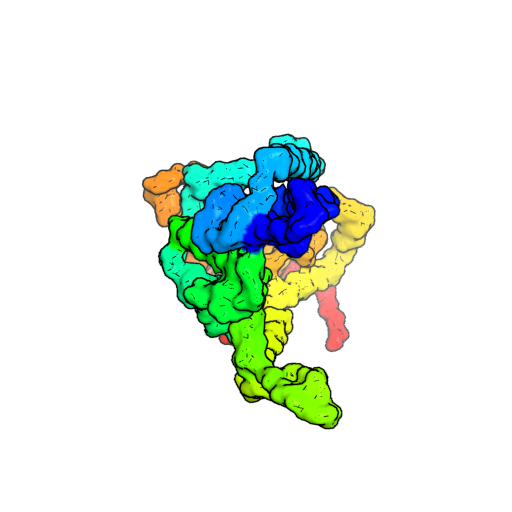 1.00 94.44 186 SER A O 1
ATOM 1465 N N . LEU A 1 187 ? 7.937 16.484 -5.932 1.00 90.94 187 LEU A N 1
ATOM 1466 C CA . LEU A 1 187 ? 7.260 17.787 -5.935 1.00 90.94 187 LEU A CA 1
ATOM 1467 C C . LEU A 1 187 ? 5.878 17.766 -5.263 1.00 90.94 187 LEU A C 1
ATOM 1469 O O . LEU A 1 187 ? 5.404 18.814 -4.832 1.00 90.94 187 LEU A O 1
ATOM 1473 N N . ILE A 1 188 ? 5.228 16.602 -5.143 1.00 87.25 188 ILE A N 1
ATOM 1474 C CA . ILE A 1 188 ? 3.909 16.509 -4.495 1.00 87.25 188 ILE A CA 1
ATOM 1475 C C . ILE A 1 188 ? 4.039 16.521 -2.966 1.00 87.25 188 ILE A C 1
ATOM 1477 O O . ILE A 1 188 ? 4.972 15.943 -2.408 1.00 87.25 188 ILE A O 1
ATOM 1481 N N . SER A 1 189 ? 3.117 17.184 -2.259 1.00 85.56 189 SER A N 1
ATOM 1482 C CA . SER A 1 189 ? 3.197 17.335 -0.794 1.00 85.56 189 SER A CA 1
ATOM 1483 C C . SER A 1 189 ? 2.991 16.016 -0.046 1.00 85.56 189 SER A C 1
ATOM 1485 O O . SER A 1 189 ? 3.754 15.703 0.870 1.00 85.56 189 SER A O 1
ATOM 1487 N N . HIS A 1 190 ? 1.991 15.236 -0.456 1.00 86.44 190 HIS A N 1
ATOM 1488 C CA . HIS A 1 190 ? 1.718 13.909 0.088 1.00 86.44 190 HIS A CA 1
ATOM 1489 C C . HIS A 1 190 ? 2.513 12.854 -0.672 1.00 86.44 190 HIS A C 1
ATOM 1491 O O . HIS A 1 190 ? 2.610 12.909 -1.897 1.00 86.44 190 HIS A O 1
ATOM 1497 N N . LYS A 1 191 ? 3.105 11.899 0.042 1.00 89.06 191 LYS A N 1
ATOM 1498 C CA . LYS A 1 191 ? 3.988 10.898 -0.549 1.00 89.06 191 LYS A CA 1
ATOM 1499 C C . LYS A 1 191 ? 3.730 9.556 0.100 1.00 89.06 191 LYS A C 1
ATOM 1501 O O . LYS A 1 191 ? 3.573 9.472 1.311 1.00 89.06 191 LYS A O 1
ATOM 1506 N N . GLU A 1 192 ? 3.756 8.517 -0.717 1.00 89.75 192 GLU A N 1
ATOM 1507 C CA . GLU A 1 192 ? 3.611 7.145 -0.261 1.00 89.75 192 GLU A CA 1
ATOM 1508 C C . GLU A 1 192 ? 4.559 6.254 -1.050 1.00 89.75 192 GLU A C 1
ATOM 1510 O O . GLU A 1 192 ? 4.666 6.367 -2.275 1.00 89.75 192 GLU A O 1
ATOM 1515 N N . VAL A 1 193 ? 5.211 5.306 -0.379 1.00 91.94 193 VAL A N 1
ATOM 1516 C CA . VAL A 1 193 ? 6.153 4.389 -1.042 1.00 91.94 193 VAL A CA 1
ATOM 1517 C C . VAL A 1 193 ? 5.486 3.610 -2.182 1.00 91.94 193 VAL A C 1
ATOM 1519 O O . VAL A 1 193 ? 6.109 3.351 -3.215 1.00 91.94 193 VAL A O 1
ATOM 1522 N N . ARG A 1 194 ? 4.183 3.320 -2.072 1.00 91.44 194 ARG A N 1
ATOM 1523 C CA . ARG A 1 194 ? 3.424 2.640 -3.132 1.00 91.44 194 ARG A CA 1
ATOM 1524 C C . ARG A 1 194 ? 3.381 3.404 -4.462 1.00 91.44 194 ARG A C 1
ATOM 1526 O O . ARG A 1 194 ? 3.112 2.773 -5.484 1.00 91.44 194 ARG A O 1
ATOM 1533 N N . PHE A 1 195 ? 3.632 4.718 -4.480 1.00 91.88 195 PHE A N 1
ATOM 1534 C CA . PHE A 1 195 ? 3.669 5.506 -5.719 1.00 91.88 195 PHE A CA 1
ATOM 1535 C C . PHE A 1 195 ? 4.928 5.232 -6.546 1.00 91.88 195 PHE A C 1
ATOM 1537 O O . PHE A 1 195 ? 4.850 5.248 -7.772 1.00 91.88 195 PHE A O 1
ATOM 1544 N N . ILE A 1 196 ? 6.056 4.915 -5.898 1.00 95.62 196 ILE A N 1
ATOM 1545 C CA . ILE A 1 196 ? 7.317 4.558 -6.572 1.00 95.62 196 ILE A CA 1
ATOM 1546 C C . ILE A 1 196 ? 7.524 3.045 -6.706 1.00 95.62 196 ILE A C 1
ATOM 1548 O O . ILE A 1 196 ? 8.427 2.617 -7.417 1.00 95.62 196 ILE A O 1
ATOM 1552 N N . TYR A 1 197 ? 6.677 2.224 -6.079 1.00 94.81 197 TYR A N 1
ATOM 1553 C CA . TYR A 1 197 ? 6.731 0.761 -6.184 1.00 94.81 197 TYR A CA 1
ATOM 1554 C C . TYR A 1 197 ? 6.794 0.227 -7.633 1.00 94.81 197 TYR A C 1
ATOM 1556 O O . TYR A 1 197 ? 7.565 -0.703 -7.880 1.00 94.81 197 TYR A O 1
ATOM 1564 N N . PRO A 1 198 ? 6.101 0.821 -8.634 1.00 95.44 198 PRO A N 1
ATOM 1565 C CA . PRO A 1 198 ? 6.240 0.405 -10.033 1.00 95.44 198 PRO A CA 1
ATOM 1566 C C . PRO A 1 198 ? 7.656 0.543 -10.628 1.00 95.44 198 PRO A C 1
ATOM 1568 O O . PRO A 1 198 ? 7.921 -0.044 -11.676 1.00 95.44 198 PRO A O 1
ATOM 1571 N N . LEU A 1 199 ? 8.574 1.276 -9.980 1.00 96.69 199 LEU A N 1
ATOM 1572 C CA . LEU A 1 199 ? 9.981 1.386 -10.387 1.00 96.69 199 LEU A CA 1
ATOM 1573 C C . LEU A 1 199 ? 10.825 0.169 -9.993 1.00 96.69 199 LEU A C 1
ATOM 1575 O O . LEU A 1 199 ? 11.920 0.003 -10.533 1.00 96.69 199 LEU A O 1
ATOM 1579 N N . LEU A 1 200 ? 10.344 -0.686 -9.083 1.00 95.31 200 LEU A N 1
ATOM 1580 C CA . LEU A 1 200 ? 11.115 -1.813 -8.555 1.00 95.31 200 LEU A CA 1
ATOM 1581 C C . LEU A 1 200 ? 11.688 -2.726 -9.660 1.00 95.31 200 LEU A C 1
ATOM 1583 O O . LEU A 1 200 ? 12.886 -2.993 -9.614 1.00 95.31 200 LEU A O 1
ATOM 1587 N N . PRO A 1 201 ? 10.941 -3.122 -10.716 1.00 95.25 201 PRO A N 1
ATOM 1588 C CA . PRO A 1 201 ? 11.514 -3.916 -11.804 1.00 95.25 201 PRO A CA 1
ATOM 1589 C C . PRO A 1 201 ? 12.670 -3.214 -12.531 1.00 95.25 201 PRO A C 1
ATOM 1591 O O . PRO A 1 201 ? 13.667 -3.855 -12.857 1.00 95.25 201 PRO A O 1
ATOM 1594 N N . ALA A 1 202 ? 12.569 -1.900 -12.767 1.00 96.06 202 ALA A N 1
ATOM 1595 C CA . ALA A 1 202 ? 13.639 -1.127 -13.399 1.00 96.06 202 ALA A CA 1
ATOM 1596 C C . ALA A 1 202 ? 14.882 -1.072 -12.498 1.00 96.06 202 ALA A C 1
ATOM 1598 O O . ALA A 1 202 ? 15.994 -1.306 -12.969 1.00 96.06 202 ALA A O 1
ATOM 1599 N N . LEU A 1 203 ? 14.690 -0.839 -11.196 1.00 97.19 203 LEU A N 1
ATOM 1600 C CA . LEU A 1 203 ? 15.756 -0.838 -10.192 1.00 97.19 203 LEU A CA 1
ATOM 1601 C C . LEU A 1 203 ? 16.436 -2.207 -10.069 1.00 97.19 203 LEU A C 1
ATOM 1603 O O . LEU A 1 203 ? 17.661 -2.263 -9.978 1.00 97.19 203 LEU A O 1
ATOM 1607 N N . SER A 1 204 ? 15.683 -3.310 -10.136 1.00 95.81 204 SER A N 1
ATOM 1608 C CA . SER A 1 204 ? 16.243 -4.666 -10.139 1.00 95.81 204 SER A CA 1
ATOM 1609 C C . SER A 1 204 ? 17.071 -4.941 -11.398 1.00 95.81 204 SER A C 1
ATOM 1611 O O . SER A 1 204 ? 18.179 -5.464 -11.289 1.00 95.81 204 SER A O 1
ATOM 1613 N N . ILE A 1 205 ? 16.584 -4.546 -12.583 1.00 95.12 205 ILE A N 1
ATOM 1614 C CA . ILE A 1 205 ? 17.321 -4.694 -13.853 1.00 95.12 205 ILE A CA 1
ATOM 1615 C C . ILE A 1 205 ? 18.618 -3.876 -13.830 1.00 95.12 205 ILE A C 1
ATOM 1617 O O . ILE A 1 205 ? 19.666 -4.381 -14.225 1.00 95.12 205 ILE A O 1
ATOM 1621 N N . LEU A 1 206 ? 18.560 -2.633 -13.342 1.00 95.94 206 LEU A N 1
ATOM 1622 C CA . LEU A 1 206 ? 19.728 -1.763 -13.195 1.00 95.94 206 LEU A CA 1
ATOM 1623 C C . LEU A 1 206 ? 20.747 -2.350 -12.209 1.00 95.94 206 LEU A C 1
ATOM 1625 O O . LEU A 1 206 ? 21.940 -2.378 -12.498 1.00 95.94 206 LEU A O 1
ATOM 1629 N N . SER A 1 207 ? 20.280 -2.857 -11.068 1.00 96.25 207 SER A N 1
ATOM 1630 C CA . SER A 1 207 ? 21.131 -3.437 -10.022 1.00 96.25 207 SER A CA 1
ATOM 1631 C C . SER A 1 207 ? 21.818 -4.734 -10.448 1.00 96.25 207 SER A C 1
ATOM 1633 O O . SER A 1 207 ? 22.911 -5.029 -9.965 1.00 96.25 207 SER A O 1
ATOM 1635 N N . ALA A 1 208 ? 21.193 -5.526 -11.327 1.00 94.44 208 ALA A N 1
ATOM 1636 C CA . ALA A 1 208 ? 21.615 -6.896 -11.608 1.00 94.44 208 ALA A CA 1
ATOM 1637 C C . ALA A 1 208 ? 23.069 -7.030 -12.113 1.00 94.44 208 ALA A C 1
ATOM 1639 O O . ALA A 1 208 ? 23.790 -7.853 -11.549 1.00 94.44 208 ALA A O 1
ATOM 1640 N N . PRO A 1 209 ? 23.568 -6.236 -13.087 1.00 93.00 209 PRO A N 1
ATOM 1641 C CA . PRO A 1 209 ? 24.968 -6.315 -13.518 1.00 93.00 209 PRO A CA 1
ATOM 1642 C C . PRO A 1 209 ? 25.965 -5.969 -12.405 1.00 93.00 209 PRO A C 1
ATOM 1644 O O . PRO A 1 209 ? 26.994 -6.630 -12.263 1.00 93.00 209 PRO A O 1
ATOM 1647 N N . VAL A 1 210 ? 25.642 -4.965 -11.581 1.00 94.19 210 VAL A N 1
ATOM 1648 C CA . VAL A 1 210 ? 26.492 -4.551 -10.455 1.00 94.19 210 VAL A CA 1
ATOM 1649 C C . VAL A 1 210 ? 26.537 -5.658 -9.405 1.00 94.19 210 VAL A C 1
ATOM 1651 O O . VAL A 1 210 ? 27.620 -6.082 -9.006 1.00 94.19 210 VAL A O 1
ATOM 1654 N N . ALA A 1 211 ? 25.375 -6.187 -9.016 1.00 94.75 211 ALA A N 1
ATOM 1655 C CA . ALA A 1 211 ? 25.275 -7.302 -8.083 1.00 94.75 211 ALA A CA 1
ATOM 1656 C C . ALA A 1 211 ? 25.997 -8.555 -8.609 1.00 94.75 211 ALA A C 1
ATOM 1658 O O . ALA A 1 211 ? 26.745 -9.188 -7.864 1.00 94.75 211 ALA A O 1
ATOM 1659 N N . ALA A 1 212 ? 25.849 -8.882 -9.897 1.00 93.38 212 ALA A N 1
ATOM 1660 C CA . ALA A 1 212 ? 26.539 -10.004 -10.527 1.00 93.38 212 ALA A CA 1
ATOM 1661 C C . ALA A 1 212 ? 28.063 -9.830 -10.465 1.00 93.38 212 ALA A C 1
ATOM 1663 O O . ALA A 1 212 ? 28.756 -10.752 -10.047 1.00 93.38 212 ALA A O 1
ATOM 1664 N N . SER A 1 213 ? 28.595 -8.645 -10.784 1.00 91.94 213 SER A N 1
ATOM 1665 C CA . SER A 1 213 ? 30.039 -8.371 -10.679 1.00 91.94 213 SER A CA 1
ATOM 1666 C C . SER A 1 213 ? 30.575 -8.470 -9.242 1.00 91.94 213 SER A C 1
ATOM 1668 O O . SER A 1 213 ? 31.731 -8.834 -9.017 1.00 91.94 213 SER A O 1
ATOM 1670 N N . PHE A 1 214 ? 29.737 -8.180 -8.244 1.00 94.44 214 PHE A N 1
ATOM 1671 C CA . PHE A 1 214 ? 30.116 -8.253 -6.838 1.00 94.44 214 PHE A CA 1
ATOM 1672 C C . PHE A 1 214 ? 30.095 -9.695 -6.307 1.00 94.44 214 PHE A C 1
ATOM 1674 O O . PHE A 1 214 ? 31.061 -10.134 -5.675 1.00 94.44 214 PHE A O 1
ATOM 1681 N N . PHE A 1 215 ? 29.025 -10.441 -6.591 1.00 95.56 215 PHE A N 1
ATOM 1682 C CA . PHE A 1 215 ? 28.786 -11.788 -6.061 1.00 95.56 215 PHE A CA 1
ATOM 1683 C C . PHE A 1 215 ? 29.267 -12.924 -6.956 1.00 95.56 215 PHE A C 1
ATOM 1685 O O . PHE A 1 215 ? 29.262 -14.071 -6.520 1.00 95.56 215 PHE A O 1
ATOM 1692 N N . THR A 1 216 ? 29.688 -12.654 -8.188 1.00 93.75 216 THR A N 1
ATOM 1693 C CA . THR A 1 216 ? 30.214 -13.682 -9.091 1.00 93.75 216 THR A CA 1
ATOM 1694 C C . THR A 1 216 ? 31.571 -13.280 -9.644 1.00 93.75 216 THR A C 1
ATOM 1696 O O . THR A 1 216 ? 31.875 -12.097 -9.793 1.00 93.75 216 THR A O 1
ATOM 1699 N N . PHE A 1 217 ? 32.399 -14.275 -9.937 1.00 92.62 217 PHE A N 1
ATOM 1700 C CA . PHE A 1 217 ? 33.585 -14.107 -10.763 1.00 92.62 217 PHE A CA 1
ATOM 1701 C C . PHE A 1 217 ? 33.624 -15.221 -11.810 1.00 92.62 217 PHE A C 1
ATOM 1703 O O . PHE A 1 217 ? 33.142 -16.331 -11.569 1.00 92.62 217 PHE A O 1
ATOM 1710 N N . GLN A 1 218 ? 34.163 -14.909 -12.984 1.00 88.12 218 GLN A N 1
ATOM 1711 C CA . GLN A 1 218 ? 34.427 -15.887 -14.034 1.00 88.12 218 GLN A CA 1
ATOM 1712 C C . GLN A 1 218 ? 35.879 -16.352 -13.889 1.00 88.12 218 GLN A C 1
ATOM 1714 O O . GLN A 1 218 ? 36.766 -15.503 -13.967 1.00 88.12 218 GLN A O 1
ATOM 1719 N N . PRO A 1 219 ? 36.140 -17.644 -13.626 1.00 86.94 219 PRO A N 1
ATOM 1720 C CA . PRO A 1 219 ? 37.493 -18.186 -13.688 1.00 86.94 219 PRO A CA 1
ATOM 1721 C C . PRO A 1 219 ? 38.037 -18.135 -15.121 1.00 86.94 219 PRO A C 1
ATOM 1723 O O . PRO A 1 219 ? 37.263 -18.214 -16.077 1.00 86.94 219 PRO A O 1
ATOM 1726 N N . ASP A 1 220 ? 39.357 -18.069 -15.272 1.00 87.50 220 ASP A N 1
ATOM 1727 C CA . ASP A 1 220 ? 39.991 -18.161 -16.587 1.00 87.50 220 ASP A CA 1
ATOM 1728 C C . ASP A 1 220 ? 39.815 -19.562 -17.191 1.00 87.50 220 ASP A C 1
ATOM 1730 O O . ASP A 1 220 ? 39.806 -20.581 -16.488 1.00 87.50 220 ASP A O 1
ATOM 1734 N N . ALA A 1 221 ? 39.659 -19.620 -18.515 1.00 87.81 221 ALA A N 1
ATOM 1735 C CA . ALA A 1 221 ? 39.565 -20.882 -19.237 1.00 87.81 221 ALA A CA 1
ATOM 1736 C C . ALA A 1 221 ? 40.901 -21.637 -19.159 1.00 87.81 221 ALA A C 1
ATOM 1738 O O . ALA A 1 221 ? 41.965 -21.077 -19.414 1.00 87.81 221 ALA A O 1
ATOM 1739 N N . THR A 1 222 ? 40.839 -22.928 -18.840 1.00 87.88 222 THR A N 1
ATOM 1740 C CA . THR A 1 222 ? 42.011 -23.817 -18.814 1.00 87.88 222 THR A CA 1
ATOM 1741 C C . THR A 1 222 ? 41.873 -24.885 -19.892 1.00 87.88 222 THR A C 1
ATOM 1743 O O . THR A 1 222 ? 40.768 -25.155 -20.362 1.00 87.88 222 THR A O 1
ATOM 1746 N N . THR A 1 223 ? 42.973 -25.536 -20.275 1.00 83.88 223 THR A N 1
ATOM 1747 C CA . THR A 1 223 ? 42.962 -26.640 -21.257 1.00 83.88 223 THR A CA 1
ATOM 1748 C C . THR A 1 223 ? 41.991 -27.762 -20.873 1.00 83.88 223 THR A C 1
ATOM 1750 O O . THR A 1 223 ? 41.330 -28.326 -21.740 1.00 83.88 223 THR A O 1
ATOM 1753 N N . ASN A 1 224 ? 41.840 -28.024 -19.572 1.00 85.31 224 ASN A N 1
ATOM 1754 C CA . ASN A 1 224 ? 40.925 -29.032 -19.031 1.00 85.31 224 ASN A CA 1
ATOM 1755 C C . ASN A 1 224 ? 39.492 -28.513 -18.820 1.00 85.31 224 ASN A C 1
ATOM 1757 O O . ASN A 1 224 ? 38.569 -29.307 -18.645 1.00 85.31 224 ASN A O 1
ATOM 1761 N N . ASN A 1 225 ? 39.285 -27.193 -18.816 1.00 82.62 225 ASN A N 1
ATOM 1762 C CA . ASN A 1 225 ? 37.970 -26.580 -18.667 1.00 82.62 225 ASN A CA 1
ATOM 1763 C C . ASN A 1 225 ? 37.857 -25.310 -19.532 1.00 82.62 225 ASN A C 1
ATOM 1765 O O . ASN A 1 225 ? 38.064 -24.197 -19.037 1.00 82.62 225 ASN A O 1
ATOM 1769 N N . PRO A 1 226 ? 37.518 -25.463 -20.823 1.00 83.25 226 PRO A N 1
ATOM 1770 C CA . PRO A 1 226 ? 37.476 -24.353 -21.773 1.00 83.25 226 PRO A CA 1
ATOM 1771 C C . PRO A 1 226 ? 36.289 -23.400 -21.558 1.00 83.25 226 PRO A C 1
ATOM 1773 O O . PRO A 1 226 ? 36.258 -22.319 -22.142 1.00 83.25 226 PRO A O 1
ATOM 1776 N N . ARG A 1 227 ? 35.289 -23.782 -20.748 1.00 84.62 227 ARG A N 1
ATOM 1777 C CA . ARG A 1 227 ? 34.114 -22.956 -20.418 1.00 84.62 227 ARG A CA 1
ATOM 1778 C C . ARG A 1 227 ? 33.793 -23.059 -18.925 1.00 84.62 227 ARG A C 1
ATOM 1780 O O . ARG A 1 227 ? 32.811 -23.713 -18.553 1.00 84.62 227 ARG A O 1
ATOM 1787 N N . PRO A 1 228 ? 34.619 -22.449 -18.060 1.00 85.62 228 PRO A N 1
ATOM 1788 C CA . PRO A 1 228 ? 34.381 -22.481 -16.628 1.00 85.62 228 PRO A CA 1
ATOM 1789 C C . PRO A 1 228 ? 33.048 -21.803 -16.298 1.00 85.62 228 PRO A C 1
ATOM 1791 O O . PRO A 1 228 ? 32.663 -20.801 -16.900 1.00 85.62 228 PRO A O 1
ATOM 1794 N N . ARG A 1 229 ? 32.307 -22.383 -15.349 1.00 87.81 229 ARG A N 1
ATOM 1795 C CA . ARG A 1 229 ? 31.058 -21.788 -14.863 1.00 87.81 229 ARG A CA 1
ATOM 1796 C C . ARG A 1 229 ? 31.380 -20.635 -13.903 1.00 87.81 229 ARG A C 1
ATOM 1798 O O . ARG A 1 229 ? 32.322 -20.779 -13.119 1.00 87.81 229 ARG A O 1
ATOM 1805 N N . PRO A 1 230 ? 30.582 -19.550 -13.895 1.00 88.50 230 PRO A N 1
ATOM 1806 C CA . PRO A 1 230 ? 30.722 -18.494 -12.902 1.00 88.50 230 PRO A CA 1
ATOM 1807 C C . PRO A 1 230 ? 30.658 -19.065 -11.487 1.00 88.50 230 PRO A C 1
ATOM 1809 O O . PRO A 1 230 ? 29.769 -19.856 -11.162 1.00 88.50 230 PRO A O 1
ATOM 1812 N N . GLN A 1 231 ? 31.595 -18.643 -10.645 1.00 91.94 231 GLN A N 1
ATOM 1813 C CA . GLN A 1 231 ? 31.660 -19.037 -9.244 1.00 91.94 231 GLN A CA 1
ATOM 1814 C C . GLN A 1 231 ? 31.189 -17.897 -8.341 1.00 91.94 231 GLN A C 1
ATOM 1816 O O . GLN A 1 231 ? 31.391 -16.719 -8.640 1.00 91.94 231 GLN A O 1
ATOM 1821 N N . ILE A 1 232 ? 30.558 -18.251 -7.217 1.00 94.06 232 ILE A N 1
ATOM 1822 C CA . ILE A 1 232 ? 30.043 -17.277 -6.248 1.00 94.06 232 ILE A CA 1
ATOM 1823 C C . ILE A 1 232 ? 31.183 -16.777 -5.354 1.00 94.06 232 ILE A C 1
ATOM 1825 O O . ILE A 1 232 ? 31.840 -17.563 -4.666 1.00 94.06 232 ILE A O 1
ATOM 1829 N N . ARG A 1 233 ? 31.348 -15.456 -5.309 1.00 94.19 233 ARG A N 1
ATOM 1830 C CA . ARG A 1 233 ? 32.215 -14.695 -4.402 1.00 94.19 233 ARG A CA 1
ATOM 1831 C C . ARG A 1 233 ? 31.367 -13.992 -3.336 1.00 94.19 233 ARG A C 1
ATOM 1833 O O . ARG A 1 233 ? 30.158 -13.857 -3.491 1.00 94.19 233 ARG A O 1
ATOM 1840 N N . ASN A 1 234 ? 31.989 -13.524 -2.249 1.00 94.69 234 ASN A N 1
ATOM 1841 C CA . ASN A 1 234 ? 31.326 -12.698 -1.228 1.00 94.69 234 ASN A CA 1
ATOM 1842 C C . ASN A 1 234 ? 30.105 -13.387 -0.585 1.00 94.69 234 ASN A C 1
ATOM 1844 O O . ASN A 1 234 ? 29.111 -12.745 -0.247 1.00 94.69 234 ASN A O 1
ATOM 1848 N N . LYS A 1 235 ? 30.197 -14.713 -0.400 1.00 94.75 235 LYS A N 1
ATOM 1849 C CA . LYS A 1 235 ? 29.101 -15.578 0.069 1.00 94.75 235 LYS A CA 1
ATOM 1850 C C . LYS A 1 235 ? 28.494 -15.109 1.392 1.00 94.75 235 LYS A C 1
ATOM 1852 O O . LYS A 1 235 ? 27.280 -15.146 1.532 1.00 94.75 235 LYS A O 1
ATOM 1857 N N . HIS A 1 236 ? 29.310 -14.628 2.332 1.00 96.00 236 HIS A N 1
ATOM 1858 C CA . HIS A 1 236 ? 28.825 -14.134 3.625 1.00 96.00 236 HIS A CA 1
ATOM 1859 C C . HIS A 1 236 ? 27.890 -12.928 3.474 1.00 96.00 236 HIS A C 1
ATOM 1861 O O . HIS A 1 236 ? 26.823 -12.914 4.077 1.00 96.00 236 HIS A O 1
ATOM 1867 N N . TYR A 1 237 ? 28.234 -11.962 2.615 1.00 96.06 237 TYR A N 1
ATOM 1868 C CA . TYR A 1 237 ? 27.370 -10.812 2.334 1.00 96.06 237 TYR A CA 1
ATOM 1869 C C . TYR A 1 237 ? 26.085 -11.226 1.616 1.00 96.06 237 TYR A C 1
ATOM 1871 O O . TYR A 1 237 ? 25.021 -10.700 1.925 1.00 96.06 237 TYR A O 1
ATOM 1879 N N . LEU A 1 238 ? 26.169 -12.188 0.691 1.00 95.19 238 LEU A N 1
ATOM 1880 C CA . LEU A 1 238 ? 24.995 -12.720 -0.000 1.00 95.19 238 LEU A CA 1
ATOM 1881 C C . LEU A 1 238 ? 24.041 -13.420 0.978 1.00 95.19 238 LEU A C 1
ATOM 1883 O O . LEU A 1 238 ? 22.841 -13.159 0.958 1.00 95.19 238 LEU A O 1
ATOM 1887 N N . LEU A 1 239 ? 24.579 -14.272 1.856 1.00 96.50 239 LEU A N 1
ATOM 1888 C CA . LEU A 1 239 ? 23.812 -14.971 2.888 1.00 96.50 239 LEU A CA 1
ATOM 1889 C C . LEU A 1 239 ? 23.214 -13.998 3.905 1.00 96.50 239 LEU A C 1
ATOM 1891 O O . LEU A 1 239 ? 22.052 -14.153 4.258 1.00 96.50 239 LEU A O 1
ATOM 1895 N N . ALA A 1 240 ? 23.959 -12.976 4.331 1.00 96.81 240 ALA A N 1
ATOM 1896 C CA . ALA A 1 240 ? 23.442 -11.937 5.218 1.00 96.81 240 ALA A CA 1
ATOM 1897 C C . ALA A 1 240 ? 22.305 -11.146 4.551 1.00 96.81 240 ALA A C 1
ATOM 1899 O O . ALA A 1 240 ? 21.245 -10.970 5.145 1.00 96.81 240 ALA A O 1
ATOM 1900 N N . ALA A 1 241 ? 22.483 -10.726 3.294 1.00 96.00 241 ALA A N 1
ATOM 1901 C CA . ALA A 1 241 ? 21.456 -10.016 2.538 1.00 96.00 241 ALA A CA 1
ATOM 1902 C C . ALA A 1 241 ? 20.188 -10.865 2.348 1.00 96.00 241 ALA A C 1
ATOM 1904 O O . ALA A 1 241 ? 19.077 -10.357 2.504 1.00 96.00 241 ALA A O 1
ATOM 1905 N N . LEU A 1 242 ? 20.339 -12.156 2.036 1.00 96.06 242 LEU A N 1
ATOM 1906 C CA . LEU A 1 242 ? 19.216 -13.087 1.944 1.00 96.06 242 LEU A CA 1
ATOM 1907 C C . LEU A 1 242 ? 18.549 -13.279 3.311 1.00 96.06 242 LEU A C 1
ATOM 1909 O O . LEU A 1 242 ? 17.331 -13.174 3.405 1.00 96.06 242 LEU A O 1
ATOM 1913 N N . GLY A 1 243 ? 19.340 -13.491 4.363 1.00 97.94 243 GLY A N 1
ATOM 1914 C CA . GLY A 1 243 ? 18.866 -13.680 5.731 1.00 97.94 243 GLY A CA 1
ATOM 1915 C C . GLY A 1 243 ? 18.037 -12.500 6.232 1.00 97.94 243 GLY A C 1
ATOM 1916 O O . GLY A 1 243 ? 16.955 -12.714 6.766 1.00 97.94 243 GLY A O 1
ATOM 1917 N N . VAL A 1 244 ? 18.477 -11.263 5.974 1.00 96.88 244 VAL A N 1
ATOM 1918 C CA . VAL A 1 244 ? 17.706 -10.051 6.304 1.00 96.88 244 VAL A CA 1
ATOM 1919 C C . VAL A 1 244 ? 16.359 -10.039 5.581 1.00 96.88 244 VAL A C 1
ATOM 1921 O O . VAL A 1 244 ? 15.340 -9.798 6.220 1.00 96.88 244 VAL A O 1
ATOM 1924 N N . ASN A 1 245 ? 16.311 -10.336 4.277 1.00 95.94 245 ASN A N 1
ATOM 1925 C CA . ASN A 1 245 ? 15.033 -10.351 3.551 1.00 95.94 245 ASN A CA 1
ATOM 1926 C C . ASN A 1 245 ? 14.117 -11.491 4.002 1.00 95.94 245 ASN A C 1
ATOM 1928 O O . ASN A 1 245 ? 12.919 -11.270 4.129 1.00 95.94 245 ASN A O 1
ATOM 1932 N N . VAL A 1 246 ? 14.653 -12.688 4.262 1.00 97.00 246 VAL A N 1
ATOM 1933 C CA . VAL A 1 246 ? 13.868 -13.829 4.762 1.00 97.00 246 VAL A CA 1
ATOM 1934 C C . VAL A 1 246 ? 13.307 -13.524 6.148 1.00 97.00 246 VAL A C 1
ATOM 1936 O O . VAL A 1 246 ? 12.126 -13.760 6.390 1.00 97.00 246 VAL A O 1
ATOM 1939 N N . PHE A 1 247 ? 14.121 -12.949 7.036 1.00 96.62 247 PHE A N 1
ATOM 1940 C CA . PHE A 1 247 ? 13.679 -12.523 8.360 1.00 96.62 247 PHE A CA 1
ATOM 1941 C C . PHE A 1 247 ? 12.584 -11.456 8.269 1.00 96.62 247 PHE A C 1
ATOM 1943 O O . PHE A 1 247 ? 11.529 -11.624 8.873 1.00 96.62 247 PHE A O 1
ATOM 1950 N N . LEU A 1 248 ? 12.797 -10.395 7.481 1.00 94.81 248 LEU A N 1
ATOM 1951 C CA . LEU A 1 248 ? 11.802 -9.336 7.288 1.00 94.81 248 LEU A CA 1
ATOM 1952 C C . LEU A 1 248 ? 10.507 -9.882 6.682 1.00 94.81 248 LEU A C 1
ATOM 1954 O O . LEU A 1 248 ? 9.430 -9.559 7.172 1.00 94.81 248 LEU A O 1
ATOM 1958 N N . ALA A 1 249 ? 10.600 -10.737 5.661 1.00 95.06 249 ALA A N 1
ATOM 1959 C CA . ALA A 1 249 ? 9.439 -11.365 5.044 1.00 95.06 249 ALA A CA 1
ATOM 1960 C C . ALA A 1 249 ? 8.668 -12.224 6.053 1.00 95.06 249 ALA A C 1
ATOM 1962 O O . ALA A 1 249 ? 7.450 -12.098 6.144 1.00 95.06 249 ALA A O 1
ATOM 1963 N N . GLY A 1 250 ? 9.359 -13.047 6.847 1.00 95.62 250 GLY A N 1
ATOM 1964 C CA . GLY A 1 250 ? 8.733 -13.865 7.883 1.00 95.62 250 GLY A CA 1
ATOM 1965 C C . GLY A 1 250 ? 8.085 -13.023 8.985 1.00 95.62 250 GLY A C 1
ATOM 1966 O O . GLY A 1 250 ? 6.914 -13.214 9.305 1.00 95.62 250 GLY A O 1
ATOM 1967 N N . TYR A 1 251 ? 8.812 -12.049 9.532 1.00 94.31 251 TYR A N 1
ATOM 1968 C CA . TYR A 1 251 ? 8.314 -11.185 10.602 1.00 94.31 251 TYR A CA 1
ATOM 1969 C C . TYR A 1 251 ? 7.107 -10.348 10.156 1.00 94.31 251 TYR A C 1
ATOM 1971 O O . TYR A 1 251 ? 6.073 -10.356 10.824 1.00 94.31 251 TYR A O 1
ATOM 1979 N N . LEU A 1 252 ? 7.204 -9.663 9.013 1.00 92.38 252 LEU A N 1
ATOM 1980 C CA . LEU A 1 252 ? 6.141 -8.777 8.533 1.00 92.38 252 LEU A CA 1
ATOM 1981 C C . LEU A 1 252 ? 4.921 -9.534 7.997 1.00 92.38 252 LEU A C 1
ATOM 1983 O O . LEU A 1 252 ? 3.826 -8.987 8.038 1.00 92.38 252 LEU A O 1
ATOM 1987 N N . SER A 1 253 ? 5.083 -10.773 7.519 1.00 91.94 253 SER A N 1
ATOM 1988 C CA . SER A 1 253 ? 3.948 -11.564 7.017 1.00 91.94 253 SER A CA 1
ATOM 1989 C C . SER A 1 253 ? 3.204 -12.314 8.120 1.00 91.94 253 SER A C 1
ATOM 1991 O O . SER A 1 253 ? 2.004 -12.535 7.986 1.00 91.94 253 SER A O 1
ATOM 1993 N N . PHE A 1 254 ? 3.898 -12.738 9.185 1.00 90.81 254 PHE A N 1
ATOM 1994 C CA . PHE A 1 254 ? 3.326 -13.664 10.173 1.00 90.81 254 PHE A CA 1
ATOM 1995 C C . PHE A 1 254 ? 3.256 -13.131 11.605 1.00 90.81 254 PHE A C 1
ATOM 1997 O O . PHE A 1 254 ? 2.510 -13.693 12.400 1.00 90.81 254 PHE A O 1
ATOM 2004 N N . PHE A 1 255 ? 4.014 -12.091 11.966 1.00 91.88 255 PHE A N 1
ATOM 2005 C CA . PHE A 1 255 ? 4.117 -11.636 13.361 1.00 91.88 255 PHE A CA 1
ATOM 2006 C C . PHE A 1 255 ? 3.668 -10.189 13.568 1.00 91.88 255 PHE A C 1
ATOM 2008 O O . PHE A 1 255 ? 3.037 -9.883 14.581 1.00 91.88 255 PHE A O 1
ATOM 2015 N N . HIS A 1 256 ? 3.989 -9.293 12.638 1.00 93.62 256 HIS A N 1
ATOM 2016 C CA . HIS A 1 256 ? 3.645 -7.880 12.750 1.00 93.62 256 HIS A CA 1
ATOM 2017 C C . HIS A 1 256 ? 2.180 -7.619 12.364 1.00 93.62 256 HIS A C 1
ATOM 2019 O O . HIS A 1 256 ? 1.720 -8.093 11.332 1.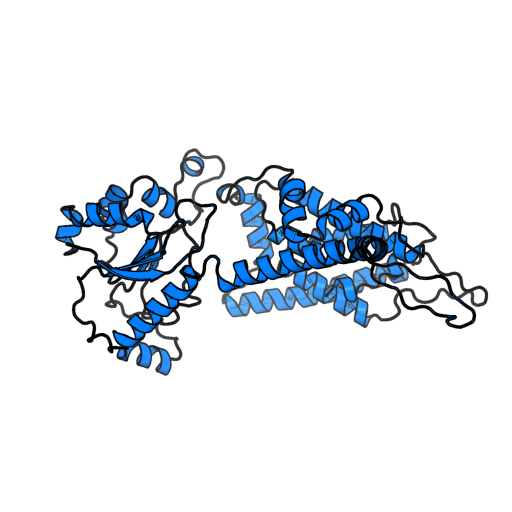00 93.62 256 HIS A O 1
ATOM 2025 N N . GLN A 1 257 ? 1.455 -6.855 13.186 1.00 92.06 257 GLN A N 1
ATOM 2026 C CA . GLN A 1 257 ? 0.067 -6.419 12.968 1.00 92.06 257 GLN A CA 1
ATOM 2027 C C . GLN A 1 257 ? -0.930 -7.554 12.675 1.00 92.06 257 GLN A C 1
ATOM 2029 O O . GLN A 1 257 ? -1.835 -7.415 11.854 1.00 92.06 257 GLN A O 1
ATOM 2034 N N . THR A 1 258 ? -0.809 -8.684 13.382 1.00 93.19 258 THR A N 1
ATOM 2035 C CA . THR A 1 258 ? -1.721 -9.834 13.205 1.00 93.19 258 THR A CA 1
ATOM 2036 C C . THR A 1 258 ? -3.069 -9.662 13.912 1.00 93.19 258 THR A C 1
ATOM 2038 O O . THR A 1 258 ? -4.096 -10.120 13.406 1.00 93.19 258 THR A O 1
ATOM 2041 N N . ALA A 1 259 ? -3.109 -8.975 15.060 1.00 95.38 259 ALA A N 1
ATOM 2042 C CA . ALA A 1 259 ? -4.344 -8.763 15.818 1.00 95.38 259 ALA A CA 1
ATOM 2043 C C . ALA A 1 259 ? -5.486 -8.091 15.024 1.00 95.38 259 ALA A C 1
ATOM 2045 O O . ALA A 1 259 ? -6.606 -8.598 15.113 1.00 95.38 259 ALA A O 1
ATOM 2046 N N . PRO A 1 260 ? -5.248 -7.048 14.204 1.00 94.75 260 PRO A N 1
ATOM 2047 C CA . PRO A 1 260 ? -6.272 -6.470 13.337 1.00 94.75 260 PRO A CA 1
ATOM 2048 C C . PRO A 1 260 ? -6.992 -7.436 12.389 1.00 94.75 260 PRO A C 1
ATOM 2050 O O . PRO A 1 260 ? -8.134 -7.177 12.008 1.00 94.75 260 PRO A O 1
ATOM 2053 N N . LEU A 1 261 ? -6.346 -8.537 11.993 1.00 93.81 261 LEU A N 1
ATOM 2054 C CA . LEU A 1 261 ? -6.969 -9.591 11.185 1.00 93.81 261 LEU A CA 1
ATOM 2055 C C . LEU A 1 261 ? -7.714 -10.595 12.071 1.00 93.81 261 LEU A C 1
ATOM 2057 O O . LEU A 1 261 ? -8.863 -10.955 11.800 1.00 93.81 261 LEU A O 1
ATOM 2061 N N . ASN A 1 262 ? -7.076 -11.017 13.163 1.00 95.88 262 ASN A N 1
ATOM 2062 C CA . ASN A 1 262 ? -7.624 -12.029 14.064 1.00 95.88 262 ASN A CA 1
ATOM 2063 C C . ASN A 1 262 ? -8.880 -11.542 14.800 1.00 95.88 262 ASN A C 1
ATOM 2065 O O . ASN A 1 262 ? -9.806 -12.327 14.992 1.00 95.88 262 ASN A O 1
ATOM 2069 N N . VAL A 1 263 ? -8.959 -10.252 15.144 1.00 97.44 263 VAL A N 1
ATOM 2070 C CA . VAL A 1 263 ? -10.122 -9.678 15.837 1.00 97.44 263 VAL A CA 1
ATOM 2071 C C . VAL A 1 263 ? -11.401 -9.792 15.008 1.00 97.44 263 VAL A C 1
ATOM 2073 O O . VAL A 1 263 ? -12.463 -10.089 15.542 1.00 97.44 263 VAL A O 1
ATOM 2076 N N . LEU A 1 264 ? -11.315 -9.625 13.685 1.00 96.81 264 LEU A N 1
ATOM 2077 C CA . LEU A 1 264 ? -12.487 -9.733 12.815 1.00 96.81 264 LEU A CA 1
ATOM 2078 C C . LEU A 1 264 ? -12.926 -11.187 12.640 1.00 96.81 264 LEU A C 1
ATOM 2080 O O . LEU A 1 264 ? -14.113 -11.449 12.472 1.00 96.81 264 LEU A O 1
ATOM 2084 N N . THR A 1 265 ? -11.981 -12.127 12.708 1.00 96.06 265 THR A N 1
ATOM 2085 C CA . THR A 1 265 ? -12.292 -13.563 12.741 1.00 96.06 265 THR A CA 1
ATOM 2086 C C . THR A 1 265 ? -12.993 -13.929 14.048 1.00 96.06 265 THR A C 1
ATOM 2088 O O . THR A 1 265 ? -14.020 -14.597 14.010 1.00 96.06 265 THR A O 1
ATOM 2091 N N . TYR A 1 266 ? -12.504 -13.419 15.182 1.00 96.81 266 TYR A N 1
ATOM 2092 C CA . TYR A 1 266 ? -13.161 -13.569 16.482 1.00 96.81 266 TYR A CA 1
ATOM 2093 C C . TYR A 1 266 ? -14.596 -13.022 16.462 1.00 96.81 266 TYR A C 1
ATOM 2095 O O . TYR A 1 266 ? -15.533 -13.759 16.751 1.00 96.81 266 TYR A O 1
ATOM 2103 N N . LEU A 1 267 ? -14.790 -11.769 16.033 1.00 97.25 267 LEU A N 1
ATOM 2104 C CA . LEU A 1 267 ? -16.120 -11.151 15.967 1.00 97.25 267 LEU A CA 1
ATOM 2105 C C . LEU A 1 267 ? -17.067 -11.902 15.028 1.00 97.25 267 LEU A C 1
ATOM 2107 O O . LEU A 1 267 ? -18.253 -12.010 15.320 1.00 97.25 267 LEU A O 1
ATOM 2111 N N . ARG A 1 268 ? -16.560 -12.431 13.909 1.00 95.69 268 ARG A N 1
ATOM 2112 C CA . ARG A 1 268 ? -17.365 -13.244 12.993 1.00 95.69 268 ARG A CA 1
ATOM 2113 C C . ARG A 1 268 ? -17.859 -14.517 13.673 1.00 95.69 268 ARG A C 1
ATOM 2115 O O . ARG A 1 268 ? -19.043 -14.813 13.573 1.00 95.69 268 ARG A O 1
ATOM 2122 N N . HIS A 1 269 ? -16.982 -15.237 14.368 1.00 95.44 269 HIS A N 1
ATOM 2123 C CA . HIS A 1 269 ? -17.364 -16.460 15.071 1.00 95.44 269 HIS A CA 1
ATOM 2124 C C . HIS A 1 269 ? -18.317 -16.193 16.234 1.00 95.44 269 HIS A C 1
ATOM 2126 O O . HIS A 1 269 ? -19.278 -16.936 16.414 1.00 95.44 269 HIS A O 1
ATOM 2132 N N . GLU A 1 270 ? -18.117 -15.104 16.975 1.00 95.12 270 GLU A N 1
ATOM 2133 C CA . GLU A 1 270 ? -19.069 -14.698 18.009 1.00 95.12 270 GLU A CA 1
ATOM 2134 C C . GLU A 1 270 ? -20.428 -14.332 17.408 1.00 95.12 270 GLU A C 1
ATOM 2136 O O . GLU A 1 270 ? -21.463 -14.737 17.933 1.00 95.12 270 GLU A O 1
ATOM 2141 N N . TYR A 1 271 ? -20.453 -13.645 16.263 1.00 94.44 271 TYR A N 1
ATOM 2142 C CA . TYR A 1 271 ? -21.704 -13.353 15.569 1.00 94.44 271 TYR A CA 1
ATOM 2143 C C . TYR A 1 271 ? -22.400 -14.634 15.096 1.00 94.44 271 TYR A C 1
ATOM 2145 O O . TYR A 1 271 ? -23.602 -14.780 15.294 1.00 94.44 271 TYR A O 1
ATOM 2153 N N . GLU A 1 272 ? -21.648 -15.588 14.537 1.00 93.81 272 GLU A N 1
ATOM 2154 C CA . GLU A 1 272 ? -22.164 -16.899 14.119 1.00 93.81 272 GLU A CA 1
ATOM 2155 C C . GLU A 1 272 ? -22.780 -17.688 15.269 1.00 93.81 272 GLU A C 1
ATOM 2157 O O . GLU A 1 272 ? -23.788 -18.374 15.100 1.00 93.81 272 GLU A O 1
ATOM 2162 N N . ARG A 1 273 ? -22.169 -17.575 16.446 1.00 93.00 273 ARG A N 1
ATOM 2163 C CA . ARG A 1 273 ? -22.598 -18.250 17.664 1.00 93.00 273 ARG A CA 1
ATOM 2164 C C . ARG A 1 273 ? -23.855 -17.624 18.267 1.00 93.00 273 ARG A C 1
ATOM 2166 O O . ARG A 1 273 ? -24.706 -18.359 18.757 1.00 93.00 273 ARG A O 1
ATOM 2173 N N . ILE A 1 274 ? -23.954 -16.294 18.263 1.00 92.94 274 ILE A N 1
ATOM 2174 C CA . ILE A 1 274 ? -25.035 -15.546 18.927 1.00 92.94 274 ILE A CA 1
ATOM 2175 C C . ILE A 1 274 ? -26.254 -15.368 18.005 1.00 92.94 274 ILE A C 1
ATOM 2177 O O . ILE A 1 274 ? -27.382 -15.394 18.487 1.00 92.94 274 ILE A O 1
ATOM 2181 N N . HIS A 1 275 ? -26.050 -15.247 16.687 1.00 91.31 275 HIS A N 1
ATOM 2182 C CA . HIS A 1 275 ? -27.107 -14.973 15.701 1.00 91.31 275 HIS A CA 1
ATOM 2183 C C . HIS A 1 275 ? -27.188 -16.045 14.593 1.00 91.31 275 HIS A C 1
ATOM 2185 O O . HIS A 1 275 ? -27.046 -15.720 13.407 1.00 91.31 275 HIS A O 1
ATOM 2191 N N . PRO A 1 276 ? -27.430 -17.329 14.930 1.00 91.56 276 PRO A N 1
ATOM 2192 C CA . PRO A 1 276 ? -27.480 -18.405 13.938 1.00 91.56 276 PRO A CA 1
ATOM 2193 C C . PRO A 1 276 ? -28.577 -18.185 12.884 1.00 91.56 276 PRO A C 1
ATOM 2195 O O . PRO A 1 276 ? -28.354 -18.444 11.700 1.00 91.56 276 PRO A O 1
ATOM 2198 N N . ASP A 1 277 ? -29.723 -17.629 13.286 1.00 88.94 277 ASP A N 1
ATOM 2199 C CA . ASP A 1 277 ? -30.844 -17.347 12.384 1.00 88.94 277 ASP A CA 1
ATOM 2200 C C . ASP A 1 277 ? -30.478 -16.275 11.346 1.00 88.94 277 ASP A C 1
ATOM 2202 O O . ASP A 1 277 ? -30.735 -16.442 10.151 1.00 88.94 277 ASP A O 1
ATOM 2206 N N . SER A 1 278 ? -29.796 -15.202 11.765 1.00 87.69 278 SER A N 1
ATOM 2207 C CA . SER A 1 278 ? -29.331 -14.138 10.863 1.00 87.69 278 SER A CA 1
ATOM 2208 C C . SER A 1 278 ? -28.277 -14.643 9.876 1.00 87.69 278 SER A C 1
ATOM 2210 O O . SER A 1 278 ? -28.266 -14.245 8.709 1.00 87.69 278 SER A O 1
ATOM 2212 N N . VAL A 1 279 ? -27.407 -15.557 10.309 1.00 89.31 279 VAL A N 1
ATOM 2213 C CA . VAL A 1 279 ? -26.420 -16.216 9.438 1.00 89.31 279 VAL A CA 1
ATOM 2214 C C . VAL A 1 279 ? -27.115 -17.085 8.396 1.00 89.31 279 VAL A C 1
ATOM 2216 O O . VAL A 1 279 ? -26.800 -16.995 7.206 1.00 89.31 279 VAL A O 1
ATOM 2219 N N . GLN A 1 280 ? -28.093 -17.890 8.816 1.00 89.62 280 GLN A N 1
ATOM 2220 C CA . GLN A 1 280 ? -28.870 -18.730 7.910 1.00 89.62 280 GLN A CA 1
ATOM 2221 C C . GLN A 1 280 ? -29.657 -17.881 6.900 1.00 89.62 280 GLN A C 1
ATOM 2223 O O . GLN A 1 280 ? -29.695 -18.197 5.705 1.00 89.62 280 GLN A O 1
ATOM 2228 N N . LEU A 1 281 ? -30.225 -16.757 7.340 1.00 86.62 281 LEU A N 1
ATOM 2229 C CA . LEU A 1 281 ? -30.904 -15.802 6.468 1.00 86.62 281 LEU A CA 1
ATOM 2230 C C . LEU A 1 281 ? -29.942 -15.163 5.455 1.00 86.62 281 LEU A C 1
ATOM 2232 O O . LEU A 1 281 ? -30.261 -15.063 4.268 1.00 86.62 281 LEU A O 1
ATOM 2236 N N . ALA A 1 282 ? -28.742 -14.764 5.881 1.00 87.00 282 ALA A N 1
ATOM 2237 C CA . ALA A 1 282 ? -27.732 -14.201 4.985 1.00 87.00 282 ALA A CA 1
ATOM 2238 C C . ALA A 1 282 ? -27.308 -15.209 3.903 1.00 87.00 282 ALA A C 1
ATOM 2240 O O . ALA A 1 282 ? -27.189 -14.854 2.730 1.00 87.00 282 ALA A O 1
ATOM 2241 N N . GLN A 1 283 ? -27.141 -16.480 4.268 1.00 87.88 283 GLN A N 1
ATOM 2242 C CA . GLN A 1 283 ? -26.783 -17.541 3.325 1.00 87.88 283 GLN A CA 1
ATOM 2243 C C . GLN A 1 283 ? -27.910 -17.831 2.325 1.00 87.88 283 GLN A C 1
ATOM 2245 O O . GLN A 1 283 ? -27.671 -17.882 1.117 1.00 87.88 283 GLN A O 1
ATOM 2250 N N . THR A 1 284 ? -29.148 -17.976 2.806 1.00 89.12 284 THR A N 1
ATOM 2251 C CA . THR A 1 284 ? -30.318 -18.261 1.954 1.00 89.12 284 THR A CA 1
ATOM 2252 C C . THR A 1 284 ? -30.652 -17.103 1.012 1.00 89.12 284 THR A C 1
ATOM 2254 O O . THR A 1 284 ? -30.974 -17.331 -0.153 1.00 89.12 284 THR A O 1
ATOM 2257 N N . SER A 1 285 ? -30.487 -15.859 1.466 1.00 85.00 285 SER A N 1
ATOM 2258 C CA . SER A 1 285 ? -30.685 -14.649 0.655 1.00 85.00 285 SER A CA 1
ATOM 2259 C C . SER A 1 285 ? -29.486 -14.273 -0.225 1.00 85.00 285 SER A C 1
ATOM 2261 O O . SER A 1 285 ? -29.511 -13.229 -0.881 1.00 85.00 285 SER A O 1
ATOM 2263 N N . ARG A 1 286 ? -28.421 -15.090 -0.248 1.00 83.81 286 ARG A N 1
ATOM 2264 C CA . ARG A 1 286 ? -27.159 -14.795 -0.953 1.00 83.81 286 ARG A CA 1
ATOM 2265 C C . ARG A 1 286 ? -26.625 -13.396 -0.627 1.00 83.81 286 ARG A C 1
ATOM 2267 O O . ARG A 1 286 ? -26.219 -12.664 -1.527 1.00 83.81 286 ARG A O 1
ATOM 2274 N N . PHE A 1 287 ? -26.667 -13.016 0.648 1.00 81.31 287 PHE A N 1
ATOM 2275 C CA . PHE A 1 287 ? -26.168 -11.736 1.157 1.00 81.31 287 PHE A CA 1
ATOM 2276 C C . PHE A 1 287 ? -26.838 -10.497 0.527 1.00 81.31 287 PHE A C 1
ATOM 2278 O O . PHE A 1 287 ? -26.270 -9.409 0.553 1.00 81.31 287 PHE A O 1
ATOM 2285 N N . SER A 1 288 ? -28.038 -10.650 -0.047 1.00 74.62 288 SER A N 1
ATOM 2286 C CA . SER A 1 288 ? -28.746 -9.563 -0.745 1.00 74.62 288 SER A CA 1
ATOM 2287 C C . SER A 1 288 ? -29.638 -8.724 0.176 1.00 74.62 288 SER A C 1
ATOM 2289 O O . SER A 1 288 ? -30.084 -7.647 -0.216 1.00 74.62 288 SER A O 1
ATOM 2291 N N . VAL A 1 289 ? -29.917 -9.209 1.388 1.00 73.75 289 VAL A N 1
ATOM 2292 C CA . VAL A 1 289 ? -30.769 -8.530 2.373 1.00 73.75 289 VAL A CA 1
ATOM 2293 C C . VAL A 1 289 ? -29.884 -7.833 3.404 1.00 73.75 289 VAL A C 1
ATOM 2295 O O . VAL A 1 289 ? -28.983 -8.445 3.976 1.00 73.75 289 VAL A O 1
ATOM 2298 N N . GLY A 1 290 ? -30.115 -6.532 3.590 1.00 66.56 290 GLY A N 1
ATOM 2299 C CA . GLY A 1 290 ? -29.418 -5.712 4.580 1.00 66.56 290 GLY A CA 1
ATOM 2300 C C . GLY A 1 290 ? -29.901 -5.964 6.016 1.00 66.56 290 GLY A C 1
ATOM 2301 O O . GLY A 1 290 ? -30.894 -6.664 6.206 1.00 66.56 290 GLY A O 1
ATOM 2302 N N . PRO A 1 291 ? -29.216 -5.382 7.015 1.00 65.88 291 PRO A N 1
ATOM 2303 C CA . PRO A 1 291 ? -29.585 -5.530 8.421 1.00 65.88 291 PRO A CA 1
ATOM 2304 C C . PRO A 1 291 ? -31.024 -5.065 8.677 1.00 65.88 291 PRO A C 1
ATOM 2306 O O . PRO A 1 291 ? -31.452 -4.029 8.152 1.00 65.88 291 PRO A O 1
ATOM 2309 N N . GLY A 1 292 ? -31.762 -5.814 9.500 1.00 66.62 292 GLY A N 1
ATOM 2310 C CA . GLY A 1 292 ? -33.060 -5.382 10.019 1.00 66.62 292 GLY A CA 1
ATOM 2311 C C . GLY A 1 292 ? -32.943 -4.085 10.832 1.00 66.62 292 GLY A C 1
ATOM 2312 O O . GLY A 1 292 ? -31.893 -3.779 11.396 1.00 66.62 292 GLY A O 1
ATOM 2313 N N . LYS A 1 293 ? -34.024 -3.292 10.899 1.00 60.03 293 LYS A N 1
ATOM 2314 C CA . LYS A 1 293 ? -34.026 -2.004 11.625 1.00 60.03 293 LYS A CA 1
ATOM 2315 C C . LYS A 1 293 ? -33.762 -2.141 13.132 1.00 60.03 293 LYS A C 1
ATOM 2317 O O . LYS A 1 293 ? -33.244 -1.194 13.714 1.00 60.03 293 LYS A O 1
ATOM 2322 N N . ASP A 1 294 ? -34.054 -3.304 13.708 1.00 67.62 294 ASP A N 1
ATOM 2323 C CA . ASP A 1 294 ? -33.983 -3.563 15.152 1.00 67.62 294 ASP A CA 1
ATOM 2324 C C . ASP A 1 294 ? -32.755 -4.397 15.560 1.00 67.62 294 ASP A C 1
ATOM 2326 O O . ASP A 1 294 ? -32.684 -4.910 16.674 1.00 67.62 294 ASP A O 1
ATOM 2330 N N . GLU A 1 295 ? -31.781 -4.570 14.664 1.00 76.62 295 GLU A N 1
ATOM 2331 C CA . GLU A 1 295 ? -30.582 -5.349 14.974 1.00 76.62 295 GLU A CA 1
ATOM 2332 C C . GLU A 1 295 ? -29.611 -4.579 15.879 1.00 76.62 295 GLU A C 1
ATOM 2334 O O . GLU A 1 295 ? -29.284 -3.406 15.644 1.00 76.62 295 GLU A O 1
ATOM 2339 N N . GLU A 1 296 ? -29.111 -5.278 16.901 1.00 88.94 296 GLU A N 1
ATOM 2340 C CA . GLU A 1 296 ? -28.139 -4.756 17.858 1.00 88.94 296 GLU A CA 1
ATOM 2341 C C . GLU A 1 296 ? -26.894 -4.180 17.170 1.00 88.94 296 GLU A C 1
ATOM 2343 O O . GLU A 1 296 ? -26.480 -4.609 16.088 1.00 88.94 296 GLU A O 1
ATOM 2348 N N . LEU A 1 297 ? -26.254 -3.195 17.804 1.00 92.94 297 LEU A N 1
ATOM 2349 C CA . LEU A 1 297 ? -24.911 -2.808 17.389 1.00 92.94 297 LEU A CA 1
ATOM 2350 C C . LEU A 1 297 ? -23.931 -3.863 17.914 1.00 92.94 297 LEU A C 1
ATOM 2352 O O . LEU A 1 297 ? -23.633 -3.916 19.101 1.00 92.94 297 LEU A O 1
ATOM 2356 N N . PHE A 1 298 ? -23.411 -4.707 17.031 1.00 95.44 298 PHE A N 1
ATOM 2357 C CA . PHE A 1 298 ? -22.579 -5.832 17.446 1.00 95.44 298 PHE A CA 1
ATOM 2358 C C . PHE A 1 298 ? -21.180 -5.397 17.902 1.00 95.44 298 PHE A C 1
ATOM 2360 O O . PHE A 1 298 ? -20.675 -5.885 18.910 1.00 95.44 298 PHE A O 1
ATOM 2367 N N . ALA A 1 299 ? -20.542 -4.472 17.177 1.00 96.81 299 ALA A N 1
ATOM 2368 C CA . ALA A 1 299 ? -19.178 -4.041 17.486 1.00 96.81 299 ALA A CA 1
ATOM 2369 C C . ALA A 1 299 ? -18.938 -2.543 17.239 1.00 96.81 299 ALA A C 1
ATOM 2371 O O . ALA A 1 299 ? -19.252 -2.017 16.173 1.00 96.81 299 ALA A O 1
ATOM 2372 N N . LEU A 1 300 ? -18.307 -1.871 18.196 1.00 97.19 300 LEU A N 1
ATOM 2373 C CA . LEU A 1 300 ? -17.810 -0.501 18.096 1.00 97.19 300 LEU A CA 1
ATOM 2374 C C . LEU A 1 300 ? -16.281 -0.508 18.112 1.00 97.19 300 LEU A C 1
ATOM 2376 O O . LEU A 1 300 ? -15.676 -1.065 19.018 1.00 97.19 300 LEU A O 1
ATOM 2380 N N . PHE A 1 301 ? -15.649 0.140 17.142 1.00 97.75 301 PHE A N 1
ATOM 2381 C CA . PHE A 1 301 ? -14.198 0.218 17.020 1.00 97.75 301 PHE A CA 1
ATOM 2382 C C . PHE A 1 301 ? -13.719 1.615 17.417 1.00 97.75 301 PHE A C 1
ATOM 2384 O O . PHE A 1 301 ? -13.822 2.559 16.632 1.00 97.75 301 PHE A O 1
ATOM 2391 N N . LEU A 1 302 ? -13.175 1.721 18.630 1.00 97.44 302 LEU A N 1
ATOM 2392 C CA . LEU A 1 302 ? -12.549 2.920 19.190 1.00 97.44 302 LEU A CA 1
ATOM 2393 C C . LEU A 1 302 ? -11.033 2.832 18.993 1.00 97.44 302 LEU A C 1
ATOM 2395 O O . LEU A 1 302 ? -10.268 2.466 19.883 1.00 97.44 302 LEU A O 1
ATOM 2399 N N . MET A 1 303 ? -10.606 3.075 17.762 1.00 95.75 303 MET A N 1
ATOM 2400 C CA . MET A 1 303 ? -9.211 2.973 17.337 1.00 95.75 303 MET A CA 1
ATOM 2401 C C . MET A 1 303 ? -8.969 3.879 16.126 1.00 95.75 303 MET A C 1
ATOM 2403 O O . MET A 1 303 ? -9.941 4.309 15.501 1.00 95.75 303 MET A O 1
ATOM 2407 N N . PRO A 1 304 ? -7.711 4.150 15.731 1.00 94.94 304 PRO A N 1
ATOM 2408 C CA . PRO A 1 304 ? -7.446 4.966 14.556 1.00 94.94 304 PRO A CA 1
ATOM 2409 C C . PRO A 1 304 ? -8.043 4.325 13.303 1.00 94.94 304 PRO A C 1
ATOM 2411 O O . PRO A 1 304 ? -8.066 3.094 13.164 1.00 94.94 304 PRO A O 1
ATOM 2414 N N . CYS A 1 305 ? -8.481 5.149 12.359 1.00 91.50 305 CYS A N 1
ATOM 2415 C CA . CYS A 1 305 ? -9.118 4.673 11.136 1.00 91.50 305 CYS A CA 1
ATOM 2416 C C . CYS A 1 305 ? -8.217 3.734 10.328 1.00 91.50 305 CYS A C 1
ATOM 2418 O O . CYS A 1 305 ? -6.988 3.822 10.369 1.00 91.50 305 CYS A O 1
ATOM 2420 N N . HIS A 1 306 ? -8.835 2.832 9.561 1.00 90.19 306 HIS A N 1
ATOM 2421 C CA . HIS A 1 306 ? -8.137 1.837 8.734 1.00 90.19 306 HIS A CA 1
ATOM 2422 C C . HIS A 1 306 ? -7.177 0.920 9.513 1.00 90.19 306 HIS A C 1
ATOM 2424 O O . HIS A 1 306 ? -6.218 0.400 8.944 1.00 90.19 306 HIS A O 1
ATOM 2430 N N . SER A 1 307 ? -7.423 0.710 10.810 1.00 94.00 307 SER A N 1
ATOM 2431 C CA . SER A 1 307 ? -6.653 -0.252 11.603 1.00 94.00 307 SER A CA 1
ATOM 2432 C C . SER A 1 307 ? -6.988 -1.701 11.246 1.00 94.00 307 SER A C 1
ATOM 2434 O O . SER A 1 307 ? -6.106 -2.542 11.331 1.00 94.00 307 SER A O 1
ATOM 2436 N N . THR A 1 308 ? -8.220 -2.003 10.813 1.00 95.19 308 THR A N 1
ATOM 2437 C CA . THR A 1 308 ? -8.679 -3.355 10.439 1.00 95.19 308 THR A CA 1
ATOM 2438 C C . THR A 1 308 ? -9.251 -3.368 9.012 1.00 95.19 308 THR A C 1
ATOM 2440 O O . THR A 1 308 ? -9.665 -2.320 8.507 1.00 95.19 308 THR A O 1
ATOM 2443 N N . PRO A 1 309 ? -9.328 -4.528 8.328 1.00 93.62 309 PRO A N 1
ATOM 2444 C CA . PRO A 1 309 ? -9.841 -4.601 6.954 1.00 93.62 309 PRO A CA 1
ATOM 2445 C C . PRO A 1 309 ? -11.387 -4.562 6.852 1.00 93.62 309 PRO A C 1
ATOM 2447 O O . PRO A 1 309 ? -11.948 -4.744 5.765 1.00 93.62 309 PRO A O 1
ATOM 2450 N N . TRP A 1 310 ? -12.086 -4.289 7.959 1.00 92.00 310 TRP A N 1
ATOM 2451 C CA . TRP A 1 310 ? -13.515 -3.959 8.021 1.00 92.00 310 TRP A CA 1
ATOM 2452 C C . TRP A 1 310 ? -14.441 -4.953 7.284 1.00 92.00 310 TRP A C 1
ATOM 2454 O O . TRP A 1 310 ? -14.390 -6.164 7.514 1.00 92.00 310 TRP A O 1
ATOM 2464 N N . ARG A 1 311 ? -15.301 -4.456 6.381 1.00 89.62 311 ARG A N 1
ATOM 2465 C CA . ARG A 1 311 ? -16.333 -5.224 5.655 1.00 89.62 311 ARG A CA 1
ATOM 2466 C C . ARG A 1 311 ? -15.807 -6.310 4.722 1.00 89.62 311 ARG A C 1
ATOM 2468 O O . ARG A 1 311 ? -16.574 -7.186 4.351 1.00 89.62 311 ARG A O 1
ATOM 2475 N N . SER A 1 312 ? -14.515 -6.320 4.399 1.00 91.12 312 SER A N 1
ATOM 2476 C CA . SER A 1 312 ? -13.932 -7.463 3.680 1.00 91.12 312 SER A CA 1
ATOM 2477 C C . SER A 1 312 ? -13.881 -8.739 4.536 1.00 91.12 312 SER A C 1
ATOM 2479 O O . SER A 1 312 ? -13.763 -9.831 3.992 1.00 91.12 312 SER A O 1
ATOM 2481 N N . HIS A 1 313 ? -13.976 -8.609 5.866 1.00 93.00 313 HIS A N 1
ATOM 2482 C CA . HIS A 1 313 ? -13.940 -9.725 6.815 1.00 93.00 313 HIS A CA 1
ATOM 2483 C C . HIS A 1 313 ? -15.216 -9.819 7.671 1.00 93.00 313 HIS A C 1
ATOM 2485 O O . HIS A 1 313 ? -15.573 -10.921 8.092 1.00 93.00 313 HIS A O 1
ATOM 2491 N N . LEU A 1 314 ? -15.932 -8.715 7.904 1.00 92.94 314 LEU A N 1
ATOM 2492 C CA . LEU A 1 314 ? -17.255 -8.708 8.545 1.00 92.94 314 LEU A CA 1
ATOM 2493 C C . LEU A 1 314 ? -18.357 -8.930 7.497 1.00 92.94 314 LEU A C 1
ATOM 2495 O O . LEU A 1 314 ? -19.079 -8.003 7.126 1.00 92.94 314 LEU A O 1
ATOM 2499 N N . VAL A 1 315 ? -18.414 -10.164 6.990 1.00 89.94 315 VAL A N 1
ATOM 2500 C CA . VAL A 1 315 ? -19.183 -10.554 5.794 1.00 89.94 315 VAL A CA 1
ATOM 2501 C C . VAL A 1 315 ? -20.699 -10.593 5.994 1.00 89.94 315 VAL A C 1
ATOM 2503 O O . VAL A 1 315 ? -21.436 -10.494 5.018 1.00 89.94 315 VAL A O 1
ATOM 2506 N N . TYR A 1 316 ? -21.176 -10.741 7.233 1.00 90.75 316 TYR A N 1
ATOM 2507 C CA . TYR A 1 316 ? -22.607 -10.830 7.514 1.00 90.75 316 TYR A CA 1
ATOM 2508 C C . TYR A 1 316 ? -23.255 -9.436 7.472 1.00 90.75 316 TYR A C 1
ATOM 2510 O O . TYR A 1 316 ? -22.832 -8.560 8.232 1.00 90.75 316 TYR A O 1
ATOM 2518 N N . PRO A 1 317 ? -24.288 -9.212 6.633 1.00 87.06 317 PRO A N 1
ATOM 2519 C CA . PRO A 1 317 ? -24.974 -7.925 6.536 1.00 87.06 317 PRO A CA 1
ATOM 2520 C C . PRO A 1 317 ? -25.590 -7.497 7.867 1.00 87.06 317 PRO A C 1
ATOM 2522 O O . PRO A 1 317 ? -25.528 -6.318 8.208 1.00 87.06 317 PRO A O 1
ATOM 2525 N N . GLY A 1 318 ? -26.102 -8.468 8.634 1.00 88.12 318 GLY A N 1
ATOM 2526 C CA . GLY A 1 318 ? -26.679 -8.231 9.954 1.00 88.12 318 GLY A CA 1
ATOM 2527 C C . GLY A 1 318 ? -25.663 -7.971 11.073 1.00 88.12 318 GLY A C 1
ATOM 2528 O O . GLY A 1 318 ? -26.021 -7.608 12.190 1.00 88.12 318 GLY A O 1
ATOM 2529 N N . LEU A 1 319 ? -24.361 -8.133 10.808 1.00 92.06 319 LEU A N 1
ATOM 2530 C CA . LEU A 1 319 ? -23.316 -7.754 11.757 1.00 92.06 319 LEU A CA 1
ATOM 2531 C C . LEU A 1 319 ? -23.117 -6.237 11.654 1.00 92.06 319 LEU A C 1
ATOM 2533 O O . LEU A 1 319 ? -22.259 -5.731 10.915 1.00 92.06 319 LEU A O 1
ATOM 2537 N N . ARG A 1 320 ? -23.957 -5.485 12.368 1.00 93.06 320 ARG A N 1
ATOM 2538 C CA . ARG A 1 320 ? -23.831 -4.029 12.496 1.00 93.06 320 ARG A CA 1
ATOM 2539 C C . ARG A 1 320 ? -22.584 -3.695 13.306 1.00 93.06 320 ARG A C 1
ATOM 2541 O O . ARG A 1 320 ? -22.413 -4.150 14.430 1.00 93.06 320 ARG A O 1
ATOM 2548 N N . ALA A 1 321 ? -21.716 -2.878 12.725 1.00 94.56 321 ALA A N 1
ATOM 2549 C CA . ALA A 1 321 ? -20.514 -2.396 13.382 1.00 94.56 321 ALA A CA 1
ATOM 2550 C C . ALA A 1 321 ? -20.283 -0.924 13.040 1.00 94.56 321 ALA A C 1
ATOM 2552 O O . ALA A 1 321 ? -20.606 -0.498 11.927 1.00 94.56 321 ALA A O 1
ATOM 2553 N N . TYR A 1 322 ? -19.716 -0.181 13.986 1.00 95.00 322 TYR A N 1
ATOM 2554 C CA . TYR A 1 322 ? -19.350 1.228 13.850 1.00 95.00 322 TYR A CA 1
ATOM 2555 C C . TYR A 1 322 ? -17.850 1.400 14.086 1.00 95.00 322 TYR A C 1
ATOM 2557 O O . TYR A 1 322 ? -17.290 0.753 14.968 1.00 95.00 322 TYR A O 1
ATOM 2565 N N . ALA A 1 323 ? -17.195 2.258 13.312 1.00 95.56 323 ALA A N 1
ATOM 2566 C CA . ALA A 1 323 ? -15.809 2.657 13.529 1.00 95.56 323 ALA A CA 1
ATOM 2567 C C . ALA A 1 323 ? -15.718 4.175 13.464 1.00 95.56 323 ALA A C 1
ATOM 2569 O O . ALA A 1 323 ? -16.423 4.781 12.657 1.00 95.56 323 ALA A O 1
ATOM 2570 N N . LEU A 1 324 ? -14.826 4.750 14.274 1.00 94.75 324 LEU A N 1
ATOM 2571 C CA . LEU A 1 324 ? -14.498 6.173 14.199 1.00 94.75 324 LEU A CA 1
ATOM 2572 C C . LEU A 1 324 ? -14.130 6.545 12.758 1.00 94.75 324 LEU A C 1
ATOM 2574 O O . LEU A 1 324 ? -13.363 5.831 12.099 1.00 94.75 324 LEU A O 1
ATOM 2578 N N . THR A 1 325 ? -14.707 7.636 12.260 1.00 90.81 325 THR A N 1
ATOM 2579 C CA . THR A 1 325 ? -14.485 8.097 10.889 1.00 90.81 325 THR A CA 1
ATOM 2580 C C . THR A 1 325 ? -13.296 9.055 10.793 1.00 90.81 325 THR A C 1
ATOM 2582 O O . THR A 1 325 ? -13.066 9.893 11.661 1.00 90.81 325 THR A O 1
ATOM 2585 N N . CYS A 1 326 ? -12.542 8.940 9.698 1.00 88.00 326 CYS A N 1
ATOM 2586 C CA . CYS A 1 326 ? -11.486 9.886 9.310 1.00 88.00 326 CYS A CA 1
ATOM 2587 C C . CYS A 1 326 ? -11.816 10.513 7.957 1.00 88.00 326 CYS A C 1
ATOM 2589 O O . CYS A 1 326 ? -10.961 10.659 7.076 1.00 88.00 326 CYS A O 1
ATOM 2591 N N . GLU A 1 327 ? -13.104 10.781 7.742 1.00 86.00 327 GLU A N 1
ATOM 2592 C CA . GLU A 1 327 ? -13.556 11.412 6.515 1.00 86.00 327 GLU A CA 1
ATOM 2593 C C . GLU A 1 327 ? -12.984 12.827 6.456 1.00 86.00 327 GLU A C 1
ATOM 2595 O O . GLU A 1 327 ? -13.056 13.571 7.436 1.00 86.00 327 GLU A O 1
ATOM 2600 N N . PRO A 1 328 ? -12.376 13.223 5.332 1.00 82.69 328 PRO A N 1
ATOM 2601 C CA . PRO A 1 328 ? -11.877 14.573 5.217 1.00 82.69 328 PRO A CA 1
ATOM 2602 C C . PRO A 1 328 ? -13.056 15.547 5.050 1.00 82.69 328 PRO A C 1
ATOM 2604 O O . PRO A 1 328 ? -14.106 15.161 4.532 1.00 82.69 328 PRO A O 1
ATOM 2607 N N . PRO A 1 329 ? -12.896 16.840 5.373 1.00 83.69 329 PRO A N 1
ATOM 2608 C CA . PRO A 1 329 ? -14.009 17.780 5.339 1.00 83.69 329 PRO A CA 1
ATOM 2609 C C . PRO A 1 329 ? -14.312 18.180 3.889 1.00 83.69 329 PRO A C 1
ATOM 2611 O O . PRO A 1 329 ? -13.776 19.146 3.352 1.00 83.69 329 PRO A O 1
ATOM 2614 N N . LEU A 1 330 ? -15.135 17.400 3.187 1.00 79.25 330 LEU A N 1
ATOM 2615 C CA . LEU A 1 330 ? -15.405 17.600 1.756 1.00 79.25 330 LEU A CA 1
ATOM 2616 C C . LEU A 1 330 ? -16.194 18.881 1.450 1.00 79.25 330 LEU A C 1
ATOM 2618 O O . LEU A 1 330 ? -16.163 19.339 0.305 1.00 79.25 330 LEU A O 1
ATOM 2622 N N . HIS A 1 331 ? -16.875 19.432 2.455 1.00 81.69 331 HIS A N 1
ATOM 2623 C CA . HIS A 1 331 ? -17.788 20.570 2.339 1.00 81.69 331 HIS A CA 1
ATOM 2624 C C . HIS A 1 331 ? -17.155 21.920 2.690 1.00 81.69 331 HIS A C 1
ATOM 2626 O O . HIS A 1 331 ? -17.761 22.949 2.416 1.00 81.69 331 HIS A O 1
ATOM 2632 N N . THR A 1 332 ? -15.946 21.936 3.256 1.00 79.62 332 THR A N 1
ATOM 2633 C CA . THR A 1 332 ? -15.244 23.183 3.586 1.00 79.62 332 THR A CA 1
ATOM 2634 C C . THR A 1 332 ? -14.370 23.634 2.418 1.00 79.62 332 THR A C 1
ATOM 2636 O O . THR A 1 332 ? -13.798 22.810 1.701 1.00 79.62 332 THR A O 1
ATOM 2639 N N . GLU A 1 333 ? -14.221 24.936 2.196 1.00 79.12 333 GLU A N 1
ATOM 2640 C CA . GLU A 1 333 ? -13.326 25.429 1.143 1.00 79.12 333 GLU A CA 1
ATOM 2641 C C . GLU A 1 333 ? -11.839 25.238 1.523 1.00 79.12 333 GLU A C 1
ATOM 2643 O O . GLU A 1 333 ? -11.503 25.195 2.712 1.00 79.12 333 GLU A O 1
ATOM 2648 N N . PRO A 1 334 ? -10.920 25.074 0.550 1.00 77.00 334 PRO A N 1
ATOM 2649 C CA . PRO A 1 334 ? -9.483 25.035 0.824 1.00 77.00 334 PRO A CA 1
ATOM 2650 C C . PRO A 1 334 ? -8.974 26.348 1.446 1.00 77.00 334 PRO A C 1
ATOM 2652 O O . PRO A 1 334 ? -9.455 27.420 1.101 1.00 77.00 334 PRO A O 1
ATOM 2655 N N . ASN A 1 335 ? -7.942 26.269 2.296 1.00 78.62 335 ASN A N 1
ATOM 2656 C CA . ASN A 1 335 ? -7.291 27.423 2.950 1.00 78.62 335 ASN A CA 1
ATOM 2657 C C . ASN A 1 335 ? -8.217 28.281 3.837 1.00 78.62 335 ASN A C 1
ATOM 2659 O O . ASN A 1 335 ? -7.991 29.480 3.993 1.00 78.62 335 ASN A O 1
ATOM 2663 N N . THR A 1 336 ? -9.261 27.683 4.414 1.00 83.00 336 THR A N 1
ATOM 2664 C CA . THR A 1 336 ? -10.101 28.336 5.425 1.00 83.00 336 THR A CA 1
ATOM 2665 C C . THR A 1 336 ? -9.671 27.938 6.840 1.00 83.00 336 THR A C 1
ATOM 2667 O O . THR A 1 336 ? -9.187 26.818 7.036 1.00 83.00 336 THR A O 1
ATOM 2670 N N . PRO A 1 337 ? -9.911 28.787 7.858 1.00 83.81 337 PRO A N 1
ATOM 2671 C CA . PRO A 1 337 ? -9.681 28.412 9.254 1.00 83.81 337 PRO A CA 1
ATOM 2672 C C . PRO A 1 337 ? -10.465 27.160 9.662 1.00 83.81 337 PRO A C 1
ATOM 2674 O O . PRO A 1 337 ? -9.995 26.362 10.464 1.00 83.81 337 PRO A O 1
ATOM 2677 N N . GLU A 1 338 ? -11.652 26.960 9.091 1.00 84.56 338 GLU A N 1
ATOM 2678 C CA . GLU A 1 338 ? -12.475 25.775 9.333 1.00 84.56 338 GLU A CA 1
ATOM 2679 C C . GLU A 1 338 ? -11.812 24.499 8.790 1.00 84.56 338 GLU A C 1
ATOM 2681 O O . GLU A 1 338 ? -11.804 23.464 9.451 1.00 84.56 33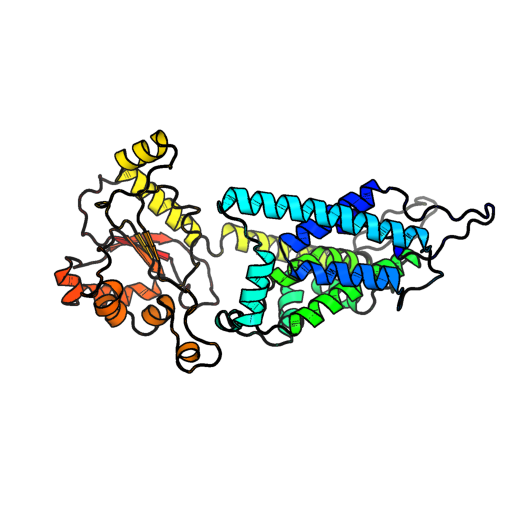8 GLU A O 1
ATOM 2686 N N . ARG A 1 339 ? -11.177 24.578 7.613 1.00 82.62 339 ARG A N 1
ATOM 2687 C CA . ARG A 1 339 ? -10.397 23.481 7.026 1.00 82.62 339 ARG A CA 1
ATOM 2688 C C . ARG A 1 339 ? -9.128 23.176 7.823 1.00 82.62 339 ARG A C 1
ATOM 2690 O O . ARG A 1 339 ? -8.771 22.008 7.943 1.00 82.62 339 ARG A O 1
ATOM 2697 N N . GLU A 1 340 ? -8.440 24.200 8.319 1.00 81.00 340 GLU A N 1
ATOM 2698 C CA . GLU A 1 340 ? -7.191 24.054 9.080 1.00 81.00 340 GLU A CA 1
ATOM 2699 C C . GLU A 1 340 ? -7.420 23.510 10.494 1.00 81.00 340 GLU A C 1
ATOM 2701 O O . GLU A 1 340 ? -6.611 22.727 10.990 1.00 81.00 340 GLU A O 1
ATOM 2706 N N . ASN A 1 341 ? -8.538 23.884 11.118 1.00 85.94 341 ASN A N 1
ATOM 2707 C CA . ASN A 1 341 ? -8.913 23.430 12.456 1.00 85.94 341 ASN A CA 1
ATOM 2708 C C . ASN A 1 341 ? -9.769 22.157 12.452 1.00 85.94 341 ASN A C 1
ATOM 2710 O O . ASN A 1 341 ? -10.154 21.685 13.521 1.00 85.94 341 ASN A O 1
ATOM 2714 N N . TYR A 1 342 ? -10.071 21.593 11.278 1.00 86.94 342 TYR A N 1
ATOM 2715 C CA . TYR A 1 342 ? -10.851 20.368 11.190 1.00 86.94 342 TYR A CA 1
ATOM 2716 C C . TYR A 1 342 ? -10.159 19.221 11.935 1.00 86.94 342 TYR A C 1
ATOM 2718 O O . TYR A 1 342 ? -8.961 18.973 11.773 1.00 86.94 342 TYR A O 1
ATOM 2726 N N . ARG A 1 343 ? -10.949 18.507 12.732 1.00 87.69 343 ARG A N 1
ATOM 2727 C CA . ARG A 1 343 ? -10.569 17.282 13.432 1.00 87.69 343 ARG A CA 1
ATOM 2728 C C . ARG A 1 343 ? -11.571 16.210 13.068 1.00 87.69 343 ARG A C 1
ATOM 2730 O O . ARG A 1 343 ? -12.772 16.462 13.163 1.00 87.69 343 ARG A O 1
ATOM 2737 N N . ASP A 1 344 ? -11.093 15.042 12.668 1.00 90.88 344 ASP A N 1
ATOM 2738 C CA . ASP A 1 344 ? -11.968 13.900 12.426 1.00 90.88 344 ASP A CA 1
ATOM 2739 C C . ASP A 1 344 ? -12.404 13.213 13.733 1.00 90.88 344 ASP A C 1
ATOM 2741 O O . ASP A 1 344 ? -11.982 13.609 14.820 1.00 90.88 344 ASP A O 1
ATOM 2745 N N . GLU A 1 345 ? -13.315 12.236 13.658 1.00 93.19 345 GLU A N 1
ATOM 2746 C CA . GLU A 1 345 ? -13.834 11.570 14.862 1.00 93.19 345 GLU A CA 1
ATOM 2747 C C . GLU A 1 345 ? -12.743 10.835 15.637 1.00 93.19 345 GLU A C 1
ATOM 2749 O O . GLU A 1 345 ? -12.780 10.818 16.866 1.00 93.19 345 GLU A O 1
ATOM 2754 N N . ALA A 1 346 ? -11.779 10.228 14.938 1.00 94.25 346 ALA A N 1
ATOM 2755 C CA . ALA A 1 346 ? -10.691 9.530 15.601 1.00 94.25 346 ALA A CA 1
ATOM 2756 C C . ALA A 1 346 ? -9.823 10.518 16.382 1.00 94.25 346 ALA A C 1
ATOM 2758 O O . ALA A 1 346 ? -9.561 10.291 17.561 1.00 94.25 346 ALA A O 1
ATOM 2759 N N . ASP A 1 347 ? -9.425 11.632 15.773 1.00 93.19 347 ASP A N 1
ATOM 2760 C CA . ASP A 1 347 ? -8.635 12.653 16.455 1.00 93.19 347 ASP A CA 1
ATOM 2761 C C . ASP A 1 347 ? -9.402 13.275 17.632 1.00 93.19 347 ASP A C 1
ATOM 2763 O O . ASP A 1 347 ? -8.843 13.374 18.721 1.00 93.19 347 ASP A O 1
ATOM 2767 N N . ARG A 1 348 ? -10.697 13.602 17.482 1.00 94.81 348 ARG A N 1
ATOM 2768 C CA . ARG A 1 348 ? -11.508 14.133 18.598 1.00 94.81 348 ARG A CA 1
ATOM 2769 C C . ARG A 1 348 ? -11.622 13.146 19.763 1.00 94.81 348 ARG A C 1
ATOM 2771 O O . ARG A 1 348 ? -11.489 13.555 20.917 1.00 94.81 348 ARG A O 1
ATOM 2778 N N . PHE A 1 349 ? -11.799 11.856 19.472 1.00 96.50 349 PHE A N 1
ATOM 2779 C CA . PHE A 1 349 ? -11.796 10.805 20.490 1.00 96.50 349 PHE A CA 1
ATOM 2780 C C . PHE A 1 349 ? -10.455 10.720 21.227 1.00 96.50 349 PHE A C 1
ATOM 2782 O O . PHE A 1 349 ? -10.435 10.655 22.453 1.00 96.50 349 PHE A O 1
ATOM 2789 N N . TYR A 1 350 ? -9.332 10.732 20.506 1.00 96.00 350 TYR A N 1
ATOM 2790 C CA . TYR A 1 350 ? -8.007 10.643 21.127 1.00 96.00 350 TYR A CA 1
ATOM 2791 C C . TYR A 1 350 ? -7.584 11.933 21.850 1.00 96.00 350 TYR A C 1
ATOM 2793 O O . TYR A 1 350 ? -6.810 11.847 22.803 1.00 96.00 350 TYR A O 1
ATOM 2801 N N . ASP A 1 351 ? -8.100 13.096 21.441 1.00 95.69 351 ASP A N 1
ATOM 2802 C CA . ASP A 1 351 ? -7.866 14.380 22.108 1.00 95.69 351 ASP A CA 1
ATOM 2803 C C . ASP A 1 351 ? -8.641 14.471 23.438 1.00 95.69 351 ASP A C 1
ATOM 2805 O O . ASP A 1 351 ? -8.086 14.915 24.443 1.00 95.69 351 ASP A O 1
ATOM 2809 N N . ASN A 1 352 ? -9.917 14.056 23.466 1.00 96.50 352 ASN A N 1
ATOM 2810 C CA . ASN A 1 352 ? -10.784 14.140 24.650 1.00 96.50 352 ASN A CA 1
ATOM 2811 C C . ASN A 1 352 ? -11.754 12.940 24.740 1.00 96.50 352 ASN A C 1
ATOM 2813 O O . ASN A 1 352 ? -12.941 13.082 24.433 1.00 96.50 352 ASN A O 1
ATOM 2817 N N . PRO A 1 353 ? -11.303 11.763 25.214 1.00 96.69 353 PRO A N 1
ATOM 2818 C CA . PRO A 1 353 ? -12.063 10.517 25.094 1.00 96.69 353 PRO A CA 1
ATOM 2819 C C . PRO A 1 353 ? -13.361 10.504 25.904 1.00 96.69 353 PRO A C 1
ATOM 2821 O O . PRO A 1 353 ? -14.389 10.077 25.386 1.00 96.69 353 PRO A O 1
ATOM 2824 N N . ILE A 1 354 ? -13.351 10.984 27.155 1.00 96.75 354 ILE A N 1
ATOM 2825 C CA . ILE A 1 354 ? -14.558 10.962 28.000 1.00 96.75 354 ILE A CA 1
ATOM 2826 C C . ILE A 1 354 ? -15.635 11.911 27.452 1.00 96.75 354 ILE A C 1
ATOM 2828 O O . ILE A 1 354 ? -16.727 11.418 27.176 1.00 96.75 354 ILE A O 1
ATOM 2832 N N . PRO A 1 355 ? -15.355 13.211 27.198 1.00 96.00 355 PRO A N 1
ATOM 2833 C CA . PRO A 1 355 ? -16.346 14.106 26.598 1.00 96.00 355 PRO A CA 1
ATOM 2834 C C . PRO A 1 355 ? -16.847 13.632 25.231 1.00 96.00 355 PRO A C 1
ATOM 2836 O O . PRO A 1 355 ? -18.033 13.760 24.938 1.00 96.00 355 PRO A O 1
ATOM 2839 N N . PHE A 1 356 ? -15.966 13.056 24.407 1.00 95.88 356 PHE A N 1
ATOM 2840 C CA . PHE A 1 356 ? -16.361 12.497 23.117 1.00 95.88 356 PHE A CA 1
ATOM 2841 C C . PHE A 1 356 ? -17.378 11.360 23.290 1.00 95.88 356 PHE A C 1
ATOM 2843 O O . PHE A 1 356 ? -18.410 11.341 22.622 1.00 95.88 356 PHE A O 1
ATOM 2850 N N . LEU A 1 357 ? -17.129 10.422 24.212 1.00 95.88 357 LEU A N 1
ATOM 2851 C CA . LEU A 1 357 ? -18.045 9.310 24.464 1.00 95.88 357 LEU A CA 1
ATOM 2852 C C . LEU A 1 357 ? -19.379 9.782 25.063 1.00 95.88 357 LEU A C 1
ATOM 2854 O O . LEU A 1 357 ? -20.423 9.327 24.604 1.00 95.88 357 LEU A O 1
ATOM 2858 N N . THR A 1 358 ? -19.366 10.698 26.036 1.00 94.38 358 THR A N 1
ATOM 2859 C CA . THR A 1 358 ? -20.586 11.157 26.727 1.00 94.38 358 THR A CA 1
ATOM 2860 C C . THR A 1 358 ? -21.453 12.080 25.875 1.00 94.38 358 THR A C 1
ATOM 2862 O O . THR A 1 358 ? -22.677 12.000 25.936 1.00 94.38 358 THR A O 1
ATOM 2865 N N . SER A 1 359 ? -20.833 12.970 25.097 1.00 92.06 359 SER A N 1
ATOM 2866 C CA . SER A 1 359 ? -21.530 14.111 24.490 1.00 92.06 359 SER A CA 1
ATOM 2867 C C . SER A 1 359 ? -21.650 14.016 22.973 1.00 92.06 359 SER A C 1
ATOM 2869 O O . SER A 1 359 ? -22.599 14.564 22.419 1.00 92.06 359 SER A O 1
ATOM 2871 N N . GLU A 1 360 ? -20.723 13.329 22.297 1.00 93.31 360 GLU A N 1
ATOM 2872 C CA . GLU A 1 360 ? -20.758 13.162 20.839 1.00 93.31 360 GLU A CA 1
ATOM 2873 C C . GLU A 1 360 ? -21.287 11.777 20.456 1.00 93.31 360 GLU A C 1
ATOM 2875 O O . GLU A 1 360 ? -22.338 11.665 19.829 1.00 93.31 360 GLU A O 1
ATOM 2880 N N . LEU A 1 361 ? -20.584 10.708 20.844 1.00 93.50 361 LEU A N 1
ATOM 2881 C CA . LEU A 1 361 ? -20.859 9.361 20.337 1.00 93.50 361 LEU A CA 1
ATOM 2882 C C . LEU A 1 361 ? -22.148 8.764 20.915 1.00 93.50 361 LEU A C 1
ATOM 2884 O O . LEU A 1 361 ? -22.974 8.220 20.179 1.00 93.50 361 LEU A O 1
ATOM 2888 N N . PHE A 1 362 ? -22.320 8.873 22.232 1.00 92.88 362 PHE A N 1
ATOM 2889 C CA . PHE A 1 362 ? -23.525 8.438 22.941 1.00 92.88 362 PHE A CA 1
ATOM 2890 C C . PHE A 1 362 ? -24.382 9.619 23.420 1.00 92.88 362 PHE A C 1
ATOM 2892 O O . PHE A 1 362 ? -25.241 9.458 24.286 1.00 92.88 362 PHE A O 1
ATOM 2899 N N . GLY A 1 363 ? -24.151 10.803 22.847 1.00 87.75 363 GLY A N 1
ATOM 2900 C CA . GLY A 1 363 ? -24.841 12.030 23.218 1.00 87.75 363 GLY A CA 1
ATOM 2901 C C . GLY A 1 363 ? -26.332 12.043 22.853 1.00 87.75 363 GLY A C 1
ATOM 2902 O O . GLY A 1 363 ? -26.800 11.249 22.034 1.00 87.75 363 GLY A O 1
ATOM 2903 N N . PRO A 1 364 ? -27.101 12.987 23.421 1.00 78.00 364 PRO A N 1
ATOM 2904 C CA . PRO A 1 364 ? -28.561 13.012 23.324 1.00 78.00 364 PRO A CA 1
ATOM 2905 C C . PRO A 1 364 ? -29.108 13.353 21.929 1.00 78.00 364 PRO A C 1
ATOM 2907 O O . PRO A 1 364 ? -30.230 12.965 21.612 1.00 78.00 364 PRO A O 1
ATOM 2910 N N . GLU A 1 365 ? -28.355 14.067 21.087 1.00 75.00 365 GLU A N 1
ATOM 2911 C CA . GLU A 1 365 ? -28.849 14.513 19.773 1.00 75.00 365 GLU A CA 1
ATOM 2912 C C . GLU A 1 365 ? -28.955 13.370 18.754 1.00 75.00 365 GLU A C 1
ATOM 2914 O O . GLU A 1 365 ? -29.851 13.368 17.906 1.00 75.00 365 GLU A O 1
ATOM 2919 N N . LYS A 1 366 ? -28.051 12.386 18.828 1.00 68.69 366 LYS A N 1
ATOM 2920 C CA . LYS A 1 366 ? -28.035 11.223 17.933 1.00 68.69 366 LYS A CA 1
ATOM 2921 C C . LYS A 1 366 ? -27.257 10.057 18.562 1.00 68.69 366 LYS A C 1
ATOM 2923 O O . LYS A 1 366 ? -26.176 9.723 18.076 1.00 68.69 366 LYS A O 1
ATOM 2928 N N . PRO A 1 367 ? -27.788 9.429 19.623 1.00 80.12 367 PRO A N 1
ATOM 2929 C CA . PRO A 1 367 ? -27.046 8.420 20.361 1.00 80.12 367 PRO A CA 1
ATOM 2930 C C . PRO A 1 367 ? -26.799 7.197 19.482 1.00 80.12 367 PRO A C 1
ATOM 2932 O O . PRO A 1 367 ? -27.728 6.604 18.920 1.00 80.12 367 PRO A O 1
ATOM 2935 N N . LEU A 1 368 ? -25.536 6.794 19.375 1.00 89.81 368 LEU A N 1
ATOM 2936 C CA . LEU A 1 368 ? -25.206 5.471 18.878 1.00 89.81 368 LEU A CA 1
ATOM 2937 C C . LEU A 1 368 ? -25.798 4.425 19.839 1.00 89.81 368 LEU A C 1
ATOM 2939 O O . LEU A 1 368 ? -25.703 4.566 21.055 1.00 89.81 368 LEU A O 1
ATOM 2943 N N . ALA A 1 369 ? -26.415 3.365 19.312 1.00 90.75 369 ALA A N 1
ATOM 2944 C CA . ALA A 1 369 ? -26.878 2.262 20.157 1.00 90.75 369 ALA A CA 1
ATOM 2945 C C . ALA A 1 369 ? -25.691 1.656 20.921 1.00 90.75 369 ALA A C 1
ATOM 2947 O O . ALA A 1 369 ? -24.602 1.536 20.356 1.00 90.75 369 ALA A O 1
ATOM 2948 N N . VAL A 1 370 ? -25.886 1.256 22.180 1.00 92.56 370 VAL A N 1
ATOM 2949 C CA . VAL A 1 370 ? -24.773 0.704 22.958 1.00 92.56 370 VAL A CA 1
ATOM 2950 C C . VAL A 1 370 ? -24.328 -0.623 22.336 1.00 92.56 370 VAL A C 1
ATOM 2952 O O . VAL A 1 370 ? -25.167 -1.506 22.107 1.00 92.56 370 VAL A O 1
ATOM 2955 N N . PRO A 1 371 ? -23.036 -0.770 22.000 1.00 95.44 371 PRO A N 1
ATOM 2956 C CA . PRO A 1 371 ? -22.556 -1.959 21.322 1.00 95.44 371 PRO A CA 1
ATOM 2957 C C . PRO A 1 371 ? -22.511 -3.155 22.272 1.00 95.44 371 PRO A C 1
ATOM 2959 O O . PRO A 1 371 ? -22.333 -2.977 23.474 1.00 95.44 371 PRO A O 1
ATOM 2962 N N . ARG A 1 372 ? -22.573 -4.378 21.743 1.00 95.69 372 ARG A N 1
ATOM 2963 C CA . ARG A 1 372 ? -22.189 -5.578 22.503 1.00 95.69 372 ARG A CA 1
ATOM 2964 C C . ARG A 1 372 ? -20.690 -5.593 22.785 1.00 95.69 372 ARG A C 1
ATOM 2966 O O . ARG A 1 372 ? -20.270 -5.808 23.916 1.00 95.69 372 ARG A O 1
ATOM 2973 N N . TYR A 1 373 ? -19.890 -5.352 21.748 1.00 97.81 373 TYR A N 1
ATOM 2974 C CA . TYR A 1 373 ? -18.438 -5.360 21.851 1.00 97.81 373 TYR A CA 1
ATOM 2975 C C . TYR A 1 373 ? -17.827 -3.994 21.555 1.00 97.81 373 TYR A C 1
ATOM 2977 O O . TYR A 1 373 ? -18.148 -3.364 20.550 1.00 97.81 373 TYR A O 1
ATOM 2985 N N . ILE A 1 374 ? -16.881 -3.565 22.384 1.00 98.19 374 ILE A N 1
ATOM 2986 C CA . ILE A 1 374 ? -15.973 -2.455 22.089 1.00 98.19 374 ILE A CA 1
ATOM 2987 C C . ILE A 1 374 ? -14.626 -3.052 21.691 1.00 98.19 374 ILE A C 1
ATOM 2989 O O . ILE A 1 374 ? -14.137 -3.987 22.319 1.00 98.19 374 ILE A O 1
ATOM 2993 N N . VAL A 1 375 ? -14.018 -2.528 20.635 1.00 98.31 375 VAL A N 1
ATOM 2994 C CA . VAL A 1 375 ? -12.749 -2.996 20.083 1.00 98.31 375 VAL A CA 1
ATOM 2995 C C . VAL A 1 375 ? -11.779 -1.828 20.037 1.00 98.31 375 VAL A C 1
ATOM 2997 O O . VAL A 1 375 ? -12.103 -0.767 19.506 1.00 98.31 375 VAL A O 1
ATOM 3000 N N . GLY A 1 376 ? -10.571 -2.025 20.547 1.00 97.75 376 GLY A N 1
ATOM 3001 C CA . GLY A 1 376 ? -9.566 -0.970 20.642 1.00 97.75 376 GLY A CA 1
ATOM 3002 C C . GLY A 1 376 ? -8.191 -1.522 20.987 1.00 97.75 376 GLY A C 1
ATOM 3003 O O . GLY A 1 376 ? -8.018 -2.723 21.199 1.00 97.75 376 GLY A O 1
ATOM 3004 N N . PHE A 1 377 ? -7.199 -0.641 21.022 1.00 97.38 377 PHE A N 1
ATOM 3005 C CA . PHE A 1 377 ? -5.879 -0.963 21.562 1.00 97.38 377 PHE A CA 1
ATOM 3006 C C . PHE A 1 377 ? -5.869 -0.773 23.081 1.00 97.38 377 PHE A C 1
ATOM 3008 O O . PHE A 1 377 ? -6.619 0.043 23.605 1.00 97.38 377 PHE A O 1
ATOM 3015 N N . ASP A 1 378 ? -5.034 -1.521 23.797 1.00 95.25 378 ASP A N 1
ATOM 3016 C CA . ASP A 1 378 ? -4.995 -1.536 25.266 1.00 95.25 378 ASP A CA 1
ATOM 3017 C C . ASP A 1 378 ? -4.820 -0.151 25.914 1.00 95.25 378 ASP A C 1
ATOM 3019 O O . ASP A 1 378 ? -5.328 0.073 27.012 1.00 95.25 378 ASP A O 1
ATOM 3023 N N . GLY A 1 379 ? -4.204 0.803 25.210 1.00 95.62 379 GLY A N 1
ATOM 3024 C CA . GLY A 1 379 ? -4.080 2.194 25.642 1.00 95.62 379 GLY A CA 1
ATOM 3025 C C . GLY A 1 379 ? -5.406 2.911 25.935 1.00 95.62 379 GLY A C 1
ATOM 3026 O O . GLY A 1 379 ? -5.394 3.868 26.703 1.00 95.62 379 GLY A O 1
ATOM 3027 N N . ILE A 1 380 ? -6.541 2.453 25.386 1.00 97.31 380 ILE A N 1
ATOM 3028 C CA . ILE A 1 380 ? -7.856 3.066 25.648 1.00 97.31 380 ILE A CA 1
ATOM 3029 C C . ILE A 1 380 ? -8.570 2.489 26.878 1.00 97.31 380 ILE A C 1
ATOM 3031 O O . ILE A 1 380 ? -9.583 3.040 27.302 1.00 97.31 380 ILE A O 1
ATOM 3035 N N . GLU A 1 381 ? -8.070 1.388 27.455 1.00 96.94 381 GLU A N 1
ATOM 3036 C CA . GLU A 1 381 ? -8.699 0.715 28.601 1.00 96.94 381 GLU A CA 1
ATOM 3037 C C . GLU A 1 381 ? -8.994 1.682 29.761 1.00 96.94 381 GLU A C 1
ATOM 3039 O O . GLU A 1 381 ? -10.134 1.686 30.227 1.00 96.94 381 GLU A O 1
ATOM 3044 N N . PRO A 1 382 ? -8.055 2.541 30.217 1.00 97.38 382 PRO A N 1
ATOM 3045 C CA . PRO A 1 382 ? -8.332 3.442 31.336 1.00 97.38 382 PRO A CA 1
ATOM 3046 C C . PRO A 1 382 ? -9.502 4.388 31.047 1.00 97.38 382 PRO A C 1
ATOM 3048 O O . PRO A 1 382 ? -10.320 4.646 31.925 1.00 97.38 382 PRO A O 1
ATOM 3051 N N . TRP A 1 383 ? -9.631 4.848 29.800 1.00 97.75 383 TRP A N 1
ATOM 3052 C CA . TRP A 1 383 ? -10.711 5.743 29.392 1.00 97.75 383 TRP A CA 1
ATOM 3053 C C . TRP A 1 383 ? -12.061 5.038 29.377 1.00 97.75 383 TRP A C 1
ATOM 3055 O O . TRP A 1 383 ? -13.055 5.628 29.783 1.00 97.75 383 TRP A O 1
ATOM 3065 N N . LEU A 1 384 ? -12.109 3.766 28.972 1.00 97.38 384 LEU A N 1
ATOM 3066 C CA . LEU A 1 384 ? -13.337 2.978 29.075 1.00 97.38 384 LEU A CA 1
ATOM 3067 C C . LEU A 1 384 ? -13.745 2.786 30.538 1.00 97.38 384 LEU A C 1
ATOM 3069 O O . LEU A 1 384 ? -14.913 2.968 30.871 1.00 97.38 384 LEU A O 1
ATOM 3073 N N . GLN A 1 385 ? -12.787 2.481 31.417 1.00 96.75 385 GLN A N 1
ATOM 3074 C CA . GLN A 1 385 ? -13.047 2.300 32.849 1.00 96.75 385 GLN A CA 1
ATOM 3075 C C . GLN A 1 385 ? -13.521 3.587 33.535 1.00 96.75 385 GLN A C 1
ATOM 3077 O O . GLN A 1 385 ? -14.280 3.522 34.500 1.00 96.75 385 GLN A O 1
ATOM 3082 N N . ASP A 1 386 ? -13.097 4.755 33.061 1.00 97.62 386 ASP A N 1
ATOM 3083 C CA . ASP A 1 386 ? -13.599 6.034 33.564 1.00 97.62 386 ASP A CA 1
ATOM 3084 C C . ASP A 1 386 ? -14.942 6.414 32.935 1.00 97.62 386 ASP A C 1
ATOM 3086 O O . ASP A 1 386 ? -15.823 6.904 33.641 1.00 97.62 386 ASP A O 1
ATOM 3090 N N . PHE A 1 387 ? -15.153 6.108 31.652 1.00 96.81 387 PHE A N 1
ATOM 3091 C CA . PHE A 1 387 ? -16.419 6.353 30.965 1.00 96.81 387 PHE A CA 1
ATOM 3092 C C . PHE A 1 387 ? -17.580 5.593 31.613 1.00 96.81 387 PHE A C 1
ATOM 3094 O O . PHE A 1 387 ? -18.603 6.206 31.895 1.00 96.81 387 PHE A O 1
ATOM 3101 N N . VAL A 1 388 ? -17.427 4.306 31.943 1.00 96.44 388 VAL A N 1
ATOM 3102 C CA . VAL A 1 388 ? -18.509 3.513 32.574 1.00 96.44 388 VAL A CA 1
ATOM 3103 C C . VAL A 1 388 ? -18.934 4.022 33.961 1.00 96.44 388 VAL A C 1
ATOM 3105 O O . VAL A 1 388 ? -20.004 3.673 34.456 1.00 96.44 388 VAL A O 1
ATOM 3108 N N . LYS A 1 389 ? -18.120 4.873 34.602 1.00 96.75 389 LYS A N 1
ATOM 3109 C CA . LYS A 1 389 ? -18.455 5.524 35.881 1.00 96.75 389 LYS A CA 1
ATOM 3110 C C . LYS A 1 389 ? -19.267 6.808 35.698 1.00 96.75 389 LYS A C 1
ATOM 3112 O O . LYS A 1 389 ? -19.759 7.347 36.688 1.00 96.75 389 LYS A O 1
ATOM 3117 N N . THR A 1 390 ? -19.372 7.323 34.473 1.00 96.25 390 THR A N 1
ATOM 3118 C CA . THR A 1 390 ? -20.112 8.557 34.183 1.00 96.25 390 THR A CA 1
ATOM 3119 C C . THR A 1 390 ? -21.625 8.338 34.297 1.00 96.25 390 THR A C 1
ATOM 3121 O O . THR A 1 390 ? -22.109 7.239 34.002 1.00 96.25 390 THR A O 1
ATOM 3124 N N . PRO A 1 391 ? -22.399 9.362 34.702 1.00 94.69 391 PRO A N 1
ATOM 3125 C CA . PRO A 1 391 ? -23.860 9.284 34.721 1.00 94.69 391 PRO A CA 1
ATOM 3126 C C . PRO A 1 391 ? -24.458 8.933 33.356 1.00 94.69 391 PRO A C 1
ATOM 3128 O O . PRO A 1 391 ? -25.439 8.199 33.286 1.00 94.69 391 PRO A O 1
ATOM 3131 N N . GLU A 1 392 ? -23.856 9.423 32.272 1.00 93.69 392 GLU A N 1
ATOM 3132 C CA . GLU A 1 392 ? -24.296 9.182 30.900 1.00 93.69 392 GLU A CA 1
ATOM 3133 C C . GLU A 1 392 ? -24.154 7.702 30.527 1.00 93.69 392 GLU A C 1
ATOM 3135 O O . GLU A 1 392 ? -25.103 7.102 30.025 1.00 93.69 392 GLU A O 1
ATOM 3140 N N . ALA A 1 393 ? -23.014 7.074 30.838 1.00 92.94 393 ALA A N 1
ATOM 3141 C CA . ALA A 1 393 ? -22.835 5.638 30.617 1.00 92.94 393 ALA A CA 1
ATOM 3142 C C . ALA A 1 393 ? -23.792 4.798 31.479 1.00 92.94 393 ALA A C 1
ATOM 3144 O O . ALA A 1 393 ? -24.395 3.840 30.990 1.00 92.94 393 ALA A O 1
ATOM 3145 N N . GLN A 1 394 ? -23.999 5.185 32.741 1.00 93.38 394 GLN A N 1
ATOM 3146 C CA . GLN A 1 394 ? -24.937 4.502 33.637 1.00 93.38 394 GLN A CA 1
ATOM 3147 C C . GLN A 1 394 ? -26.389 4.613 33.159 1.00 93.38 394 GLN A C 1
ATOM 3149 O O . GLN A 1 394 ? -27.127 3.631 33.227 1.00 93.38 394 GLN A O 1
ATOM 3154 N N . ALA A 1 395 ? -26.792 5.769 32.622 1.00 91.81 395 ALA A N 1
ATOM 3155 C CA . ALA A 1 395 ? -28.115 5.970 32.032 1.00 91.81 395 ALA A CA 1
ATOM 3156 C C . ALA A 1 395 ? -28.357 5.071 30.806 1.00 91.81 395 ALA A C 1
ATOM 3158 O O . ALA A 1 395 ? -29.497 4.710 30.520 1.00 91.81 395 ALA A O 1
ATOM 3159 N N . LEU A 1 396 ? -27.286 4.669 30.118 1.00 90.06 396 LEU A N 1
ATOM 3160 C CA . LEU A 1 396 ? -27.308 3.722 29.001 1.00 90.06 396 LEU A CA 1
ATOM 3161 C C . LEU A 1 396 ? -27.250 2.247 29.448 1.00 90.06 396 LEU A C 1
ATOM 3163 O O . LEU A 1 396 ? -27.244 1.355 28.602 1.00 90.06 396 LEU A O 1
ATOM 3167 N N . GLY A 1 397 ? -27.181 1.974 30.756 1.00 91.06 397 GLY A N 1
ATOM 3168 C CA . GLY A 1 397 ? -27.001 0.628 31.312 1.00 91.06 397 GLY A CA 1
ATOM 3169 C C . GLY A 1 397 ? -25.564 0.095 31.227 1.00 91.06 397 GLY A C 1
ATOM 3170 O O . GLY A 1 397 ? -25.304 -1.034 31.643 1.00 91.06 397 GLY A O 1
ATOM 3171 N N . LEU A 1 398 ? -24.615 0.898 30.736 1.00 91.94 398 LEU A N 1
ATOM 3172 C CA . LEU A 1 398 ? -23.211 0.526 30.596 1.00 91.94 398 LEU A CA 1
ATOM 3173 C C . LEU A 1 398 ? -22.460 0.770 31.912 1.00 91.94 398 LEU A C 1
ATOM 3175 O O . LEU A 1 398 ? -21.847 1.815 32.118 1.00 91.94 398 LEU A O 1
ATOM 3179 N N . THR A 1 399 ? -22.515 -0.205 32.816 1.00 91.44 399 THR A N 1
ATOM 3180 C CA . THR A 1 399 ? -21.918 -0.092 34.161 1.00 91.44 399 THR A CA 1
ATOM 3181 C C . THR A 1 399 ? -20.489 -0.620 34.250 1.00 91.44 399 THR A C 1
ATOM 3183 O O . THR A 1 399 ? -19.740 -0.240 35.149 1.00 91.44 399 THR A O 1
ATOM 3186 N N . GLN A 1 400 ? -20.099 -1.498 33.329 1.00 94.19 400 GLN A N 1
ATOM 3187 C CA . GLN A 1 400 ? -18.770 -2.092 33.277 1.00 94.19 400 GLN A CA 1
ATOM 3188 C C . GLN A 1 400 ? -18.432 -2.544 31.858 1.00 94.19 400 GLN A C 1
ATOM 3190 O O . GLN A 1 400 ? -19.310 -2.755 31.026 1.00 94.19 400 GLN A O 1
ATOM 3195 N N . VAL A 1 401 ? -17.141 -2.740 31.607 1.00 95.31 401 VAL A N 1
ATOM 3196 C CA . VAL A 1 401 ? -16.637 -3.408 30.407 1.00 95.31 401 VAL A CA 1
ATOM 3197 C C . VAL A 1 401 ? -15.666 -4.508 30.815 1.00 95.31 401 VAL A C 1
ATOM 3199 O O . VAL A 1 401 ? -14.816 -4.309 31.687 1.00 95.31 401 VAL A O 1
ATOM 3202 N N . ARG A 1 402 ? -15.780 -5.686 30.196 1.00 95.56 402 ARG A N 1
ATOM 3203 C CA . ARG A 1 402 ? -14.934 -6.845 30.512 1.00 95.56 402 ARG A CA 1
ATOM 3204 C C . ARG A 1 402 ? -14.125 -7.274 29.292 1.00 95.56 402 ARG A C 1
ATOM 3206 O O . ARG A 1 402 ? -14.724 -7.601 28.273 1.00 95.56 402 ARG A O 1
ATOM 3213 N N . PRO A 1 403 ? -12.787 -7.374 29.374 1.00 96.81 403 PRO A N 1
ATOM 3214 C CA . PRO A 1 403 ? -12.004 -7.913 28.271 1.00 96.81 403 PRO A CA 1
ATOM 3215 C C . PRO A 1 403 ? -12.337 -9.399 28.066 1.00 96.81 403 PRO A C 1
ATOM 3217 O O . PRO A 1 403 ? -12.151 -10.214 28.972 1.00 96.81 403 PRO A O 1
ATOM 3220 N N . VAL A 1 404 ? -12.806 -9.746 26.868 1.00 96.56 404 VAL A N 1
ATOM 3221 C CA . VAL A 1 404 ? -13.177 -11.117 26.464 1.00 96.56 404 VAL A CA 1
ATOM 3222 C C . VAL A 1 404 ? -12.212 -11.716 25.446 1.00 96.56 404 VAL A C 1
ATOM 3224 O O . VAL A 1 404 ? -12.088 -12.933 25.353 1.00 96.56 404 VAL A O 1
ATOM 3227 N N . TRP A 1 405 ? -11.456 -10.877 24.736 1.00 98.06 405 TRP A N 1
ATOM 3228 C CA . TRP A 1 405 ? -10.428 -11.323 23.801 1.00 98.06 405 TRP A CA 1
ATOM 3229 C C . TRP A 1 405 ? -9.232 -10.375 23.799 1.00 98.06 405 TRP A C 1
ATOM 3231 O O . TRP A 1 405 ? -9.388 -9.165 23.965 1.00 98.06 405 TRP A O 1
ATOM 3241 N N . LYS A 1 406 ? -8.027 -10.920 23.597 1.00 97.62 406 LYS A N 1
ATOM 3242 C CA . LYS A 1 406 ? -6.785 -10.149 23.452 1.00 97.62 406 LYS A CA 1
ATOM 3243 C C . LYS A 1 406 ? -5.942 -10.716 22.314 1.00 97.62 406 LYS A C 1
ATOM 3245 O O . LYS A 1 406 ? -5.660 -11.911 22.291 1.00 97.62 406 LYS A O 1
ATOM 3250 N N . GLY A 1 407 ? -5.484 -9.848 21.421 1.00 96.56 407 GLY A N 1
ATOM 3251 C CA . GLY A 1 407 ? -4.621 -10.185 20.295 1.00 96.56 407 GLY A CA 1
ATOM 3252 C C . GLY A 1 407 ? -3.280 -9.464 20.356 1.00 96.56 407 GLY A C 1
ATOM 3253 O O . GLY A 1 407 ? -3.201 -8.278 20.681 1.00 96.56 407 GLY A O 1
ATOM 3254 N N . PHE A 1 408 ? -2.211 -10.171 19.999 1.00 94.81 408 PHE A N 1
ATOM 3255 C CA . PHE A 1 408 ? -0.886 -9.578 19.841 1.00 94.81 408 PHE A CA 1
ATOM 3256 C C . PHE A 1 408 ? -0.802 -8.762 18.541 1.00 94.81 408 PHE A C 1
ATOM 3258 O O . PHE A 1 408 ? -1.006 -9.304 17.458 1.00 94.81 408 PHE A O 1
ATOM 3265 N N . ASN A 1 409 ? -0.500 -7.463 18.634 1.00 92.94 409 ASN A N 1
ATOM 3266 C CA . ASN A 1 409 ? -0.396 -6.585 17.461 1.00 92.94 409 ASN A CA 1
ATOM 3267 C C . ASN A 1 409 ? 1.030 -6.483 16.892 1.00 92.94 409 ASN A C 1
ATOM 3269 O O . ASN A 1 409 ? 1.219 -6.014 15.779 1.00 92.94 409 ASN A O 1
ATOM 3273 N N . GLY A 1 410 ? 2.057 -6.895 17.628 1.00 90.25 410 GLY A N 1
ATOM 3274 C CA . GLY A 1 410 ? 3.449 -6.694 17.227 1.00 90.25 410 GLY A CA 1
ATOM 3275 C C . GLY A 1 410 ? 4.272 -6.022 18.318 1.00 90.25 410 GLY A C 1
ATOM 3276 O O . GLY A 1 410 ? 3.769 -5.685 19.386 1.00 90.25 410 GLY A O 1
ATOM 3277 N N . LEU A 1 411 ? 5.564 -5.853 18.039 1.00 89.75 411 LEU A N 1
ATOM 3278 C CA . LEU A 1 411 ? 6.523 -5.297 18.998 1.00 89.75 411 LEU A CA 1
ATOM 3279 C C . LEU A 1 411 ? 6.571 -3.764 18.999 1.00 89.75 411 LEU A C 1
ATOM 3281 O O . LEU A 1 411 ? 6.989 -3.169 19.983 1.00 89.75 411 LEU A O 1
ATOM 3285 N N . PHE A 1 412 ? 6.180 -3.128 17.897 1.00 89.44 412 PHE A N 1
ATOM 3286 C CA . PHE A 1 412 ? 6.220 -1.678 17.727 1.00 89.44 412 PHE A CA 1
ATOM 3287 C C . PHE A 1 412 ? 5.140 -1.226 16.740 1.00 89.44 412 PHE A C 1
ATOM 3289 O O . PHE A 1 412 ? 4.634 -2.031 15.957 1.00 89.44 412 PHE A O 1
ATOM 3296 N N . ASN A 1 413 ? 4.812 0.062 16.770 1.00 90.12 413 ASN A N 1
ATOM 3297 C CA . ASN A 1 413 ? 3.984 0.746 15.782 1.00 90.12 413 ASN A CA 1
ATOM 3298 C C . ASN A 1 413 ? 4.451 2.206 15.695 1.00 90.12 413 ASN A C 1
ATOM 3300 O O . ASN A 1 413 ? 4.826 2.761 16.729 1.00 90.12 413 ASN A O 1
ATOM 3304 N N . GLU A 1 414 ? 4.459 2.821 14.509 1.00 86.75 414 GLU A N 1
ATOM 3305 C CA . GLU A 1 414 ? 4.779 4.251 14.404 1.00 86.75 414 GLU A CA 1
ATOM 3306 C C . GLU A 1 414 ? 3.707 5.157 15.030 1.00 86.75 414 GLU A C 1
ATOM 3308 O O . GLU A 1 414 ? 4.035 6.233 15.526 1.00 86.75 414 GLU A O 1
ATOM 3313 N N . ASP A 1 415 ? 2.444 4.723 15.038 1.00 90.81 415 ASP A N 1
ATOM 3314 C CA . ASP A 1 415 ? 1.352 5.439 15.691 1.00 90.81 415 ASP A CA 1
ATOM 3315 C C . ASP A 1 415 ? 1.176 4.895 17.111 1.00 90.81 415 ASP A C 1
ATOM 3317 O O . ASP A 1 415 ? 0.789 3.738 17.313 1.00 90.81 415 ASP A O 1
ATOM 3321 N N . TRP A 1 416 ? 1.439 5.738 18.112 1.00 92.62 416 TRP A N 1
ATOM 3322 C CA . TRP A 1 416 ? 1.302 5.372 19.524 1.00 92.62 416 TRP A CA 1
ATOM 3323 C C . TRP A 1 416 ? -0.121 4.904 19.861 1.00 92.62 416 TRP A C 1
ATOM 3325 O O . TRP A 1 416 ? -0.293 4.032 20.714 1.00 92.62 416 TRP A O 1
ATOM 3335 N N . ARG A 1 417 ? -1.134 5.398 19.136 1.00 94.38 417 ARG A N 1
ATOM 3336 C CA . ARG A 1 417 ? -2.546 5.015 19.295 1.00 94.38 417 ARG A CA 1
ATOM 3337 C C . ARG A 1 417 ? -2.824 3.568 18.880 1.00 94.38 417 ARG A C 1
ATOM 3339 O O . ARG A 1 417 ? -3.858 3.017 19.245 1.00 94.38 417 ARG A O 1
ATOM 3346 N N . ARG A 1 418 ? -1.914 2.958 18.108 1.00 94.94 418 ARG A N 1
ATOM 3347 C CA . ARG A 1 418 ? -1.947 1.558 17.644 1.00 94.94 418 ARG A CA 1
ATOM 3348 C C . ARG A 1 418 ? -0.956 0.661 18.390 1.00 94.94 418 ARG A C 1
ATOM 3350 O O . ARG A 1 418 ? -0.698 -0.472 17.968 1.00 94.94 418 ARG A O 1
ATOM 3357 N N . SER A 1 419 ? -0.329 1.179 19.442 1.00 91.81 419 SER A N 1
ATOM 3358 C CA . SER A 1 419 ? 0.618 0.414 20.248 1.00 91.81 419 SER A CA 1
ATOM 3359 C C . SER A 1 419 ? -0.104 -0.583 21.163 1.00 91.81 419 SER A C 1
ATOM 3361 O O . SER A 1 419 ? -1.302 -0.469 21.404 1.00 91.81 419 SER A O 1
ATOM 3363 N N . GLY A 1 420 ? 0.629 -1.598 21.624 1.00 92.31 420 GLY A N 1
ATOM 3364 C CA . GLY A 1 420 ? 0.111 -2.584 22.571 1.00 92.31 420 GLY A CA 1
ATOM 3365 C C . GLY A 1 420 ? -0.783 -3.666 21.962 1.00 92.31 420 GLY A C 1
ATOM 3366 O O . GLY A 1 420 ? -0.748 -3.952 20.761 1.00 92.31 420 GLY A O 1
ATOM 3367 N N . LYS A 1 421 ? -1.527 -4.360 22.824 1.00 95.88 421 LYS A N 1
ATOM 3368 C CA . LYS A 1 421 ? -2.444 -5.437 22.424 1.00 95.88 421 LYS A CA 1
ATOM 3369 C C . LYS A 1 421 ? -3.746 -4.846 21.905 1.00 95.88 421 LYS A C 1
ATOM 3371 O O . LYS A 1 421 ? -4.223 -3.843 22.417 1.00 95.88 421 LYS A O 1
ATOM 3376 N N . MET A 1 422 ? -4.361 -5.514 20.936 1.00 97.25 422 MET A N 1
ATOM 3377 C CA . MET A 1 422 ? -5.754 -5.232 20.598 1.00 97.25 422 MET A CA 1
ATOM 3378 C C . MET A 1 422 ? -6.653 -6.031 21.535 1.00 97.25 422 MET A C 1
ATOM 3380 O O . MET A 1 422 ? -6.383 -7.207 21.790 1.00 97.25 422 MET A O 1
ATOM 3384 N N . ILE A 1 423 ? -7.705 -5.410 22.047 1.00 98.12 423 ILE A N 1
ATOM 3385 C CA . ILE A 1 423 ? -8.614 -6.006 23.019 1.00 98.12 423 ILE A CA 1
ATOM 3386 C C . ILE A 1 423 ? -10.045 -5.870 22.499 1.00 98.12 423 ILE A C 1
ATOM 3388 O O . ILE A 1 423 ? -10.397 -4.880 21.854 1.00 98.12 423 ILE A O 1
ATOM 3392 N N . VAL A 1 424 ? -10.850 -6.899 22.762 1.00 98.44 424 VAL A N 1
ATOM 3393 C CA . VAL A 1 424 ? -12.308 -6.819 22.664 1.00 98.44 424 VAL A CA 1
ATOM 3394 C C . VAL A 1 424 ? -12.873 -6.835 24.072 1.00 98.44 424 VAL A C 1
ATOM 3396 O O . VAL A 1 424 ? -12.577 -7.749 24.850 1.00 98.44 424 VAL A O 1
ATOM 3399 N N . TRP A 1 425 ? -13.690 -5.838 24.376 1.00 98.25 425 TRP A N 1
ATOM 3400 C CA . TRP A 1 425 ? -14.439 -5.713 25.613 1.00 98.25 425 TRP A CA 1
ATOM 3401 C C . TRP A 1 425 ? -15.911 -6.004 25.380 1.00 98.25 425 TRP A C 1
ATOM 3403 O O . TRP A 1 425 ? -16.499 -5.457 24.454 1.00 98.25 425 TRP A O 1
ATOM 3413 N N . ASP A 1 426 ? -16.499 -6.833 26.230 1.00 96.56 426 ASP A N 1
ATOM 3414 C CA . ASP A 1 426 ? -17.943 -7.026 26.329 1.00 96.56 426 ASP A CA 1
ATOM 3415 C C . ASP A 1 426 ? -18.536 -5.947 27.241 1.00 96.56 426 ASP A C 1
ATOM 3417 O O . ASP A 1 426 ? -17.996 -5.686 28.322 1.00 96.56 426 ASP A O 1
ATOM 3421 N N . THR A 1 427 ? -19.610 -5.304 26.790 1.00 94.56 427 THR A N 1
ATOM 3422 C CA . THR A 1 427 ? -20.337 -4.270 27.540 1.00 94.56 427 THR A CA 1
ATOM 3423 C C . THR A 1 427 ? -21.287 -4.837 28.588 1.00 94.56 427 THR A C 1
ATOM 3425 O O . THR A 1 427 ? -21.782 -4.083 29.420 1.00 94.56 427 THR A O 1
ATOM 3428 N N . VAL A 1 428 ? -21.536 -6.153 28.579 1.00 90.75 428 VAL A N 1
ATOM 3429 C CA . VAL A 1 428 ? -22.410 -6.858 29.536 1.00 90.75 428 VAL A CA 1
ATOM 3430 C C . VAL A 1 428 ? -23.861 -6.349 29.505 1.00 90.75 428 VAL A C 1
ATOM 3432 O O . VAL A 1 428 ? -24.625 -6.534 30.442 1.00 90.75 428 VAL A O 1
ATOM 3435 N N . ILE A 1 429 ? -24.264 -5.692 28.414 1.00 88.62 429 ILE A N 1
ATOM 3436 C CA . ILE A 1 429 ? -25.644 -5.216 28.218 1.00 88.62 429 ILE A CA 1
ATOM 3437 C C . ILE A 1 429 ? -26.536 -6.318 27.646 1.00 88.62 429 ILE A C 1
ATOM 3439 O O . ILE A 1 429 ? -27.756 -6.291 27.796 1.00 88.62 429 ILE A O 1
ATOM 3443 N N . TYR A 1 430 ? -25.928 -7.292 26.976 1.00 86.06 430 TYR A N 1
ATOM 3444 C CA . TYR A 1 430 ? -26.643 -8.310 26.232 1.00 86.06 430 TYR A CA 1
ATOM 3445 C C . TYR A 1 430 ? -26.365 -9.711 26.795 1.00 86.06 430 TYR A C 1
ATOM 3447 O O . TYR A 1 430 ? -25.345 -10.325 26.481 1.00 86.06 430 TYR A O 1
ATOM 3455 N N . ASP A 1 431 ? -27.325 -10.259 27.540 1.00 77.00 431 ASP A N 1
ATOM 3456 C CA . ASP A 1 431 ? -27.199 -11.555 28.234 1.00 77.00 431 ASP A CA 1
ATOM 3457 C C . ASP A 1 431 ? -27.660 -12.774 27.411 1.00 77.00 431 ASP A C 1
ATOM 3459 O O . ASP A 1 431 ? -27.700 -13.902 27.894 1.00 77.00 431 ASP A O 1
ATOM 3463 N N . ASN A 1 432 ? -28.018 -12.577 26.143 1.00 77.38 432 ASN A N 1
ATOM 3464 C CA . ASN A 1 432 ? -28.523 -13.623 25.243 1.00 77.38 432 ASN A CA 1
ATOM 3465 C C . ASN A 1 432 ? -27.422 -14.490 24.602 1.00 77.38 432 ASN A C 1
ATOM 3467 O O . ASN A 1 432 ? -27.720 -15.310 23.732 1.00 77.38 432 ASN A O 1
ATOM 3471 N N . ALA A 1 433 ? -26.156 -14.316 24.984 1.00 74.69 433 ALA A N 1
ATOM 3472 C CA . ALA A 1 433 ? -25.073 -15.124 24.445 1.00 74.69 433 ALA A CA 1
ATOM 3473 C C . ALA A 1 433 ? -25.179 -16.572 24.969 1.00 74.69 433 ALA A C 1
ATOM 3475 O O . ALA A 1 433 ?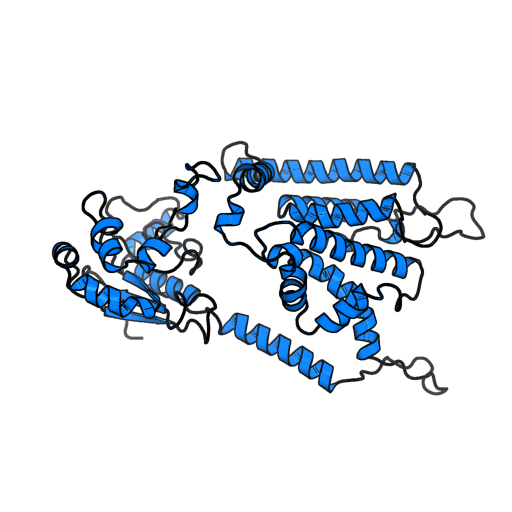 -25.201 -16.778 26.184 1.00 74.69 433 ALA A O 1
ATOM 3476 N N . PRO A 1 434 ? -25.182 -17.599 24.093 1.00 77.25 434 PRO A N 1
ATOM 3477 C CA . PRO A 1 434 ? -25.113 -18.991 24.536 1.00 77.25 434 PRO A CA 1
ATOM 3478 C C . PRO A 1 434 ? -23.866 -19.244 25.409 1.00 77.25 434 PRO A C 1
ATOM 3480 O O . PRO A 1 434 ? -22.899 -18.481 25.318 1.00 77.25 434 PRO A O 1
ATOM 3483 N N . PRO A 1 435 ? -23.804 -20.327 26.201 1.00 72.81 435 PRO A N 1
ATOM 3484 C CA . PRO A 1 435 ? -22.558 -20.723 26.850 1.00 72.81 435 PRO A CA 1
ATOM 3485 C C . PRO A 1 435 ? -21.454 -20.887 25.799 1.00 72.81 435 PRO A C 1
ATOM 3487 O O . PRO A 1 435 ? -21.690 -21.451 24.724 1.00 72.81 435 PRO A O 1
ATOM 3490 N N . ALA A 1 436 ? -20.251 -20.386 26.086 1.00 66.06 436 ALA A N 1
ATOM 3491 C CA . ALA A 1 436 ? -19.098 -20.690 25.250 1.00 66.06 436 ALA A CA 1
ATOM 3492 C C . ALA A 1 436 ? -18.921 -22.215 25.226 1.00 66.06 436 ALA A C 1
ATOM 3494 O O . ALA A 1 436 ? -18.970 -22.859 26.274 1.00 66.06 436 ALA A O 1
ATOM 3495 N N . LYS A 1 437 ? -18.744 -22.806 24.038 1.00 58.41 437 LYS A N 1
ATOM 3496 C CA . LYS A 1 437 ? -18.308 -24.203 23.968 1.00 58.41 437 LYS A CA 1
ATOM 3497 C C . LYS A 1 437 ? -16.931 -24.254 24.620 1.00 58.41 437 LYS A C 1
ATOM 3499 O O . LYS A 1 437 ? -16.019 -23.601 24.119 1.00 58.41 437 LYS A O 1
ATOM 3504 N N . GLU A 1 438 ? -16.808 -24.972 25.734 1.00 44.16 438 GLU A N 1
ATOM 3505 C CA . GLU A 1 438 ? -15.504 -25.301 26.309 1.00 44.16 438 GLU A CA 1
ATOM 3506 C C . GLU A 1 438 ? -14.692 -25.999 25.211 1.00 44.16 438 GLU A C 1
ATOM 3508 O O . GLU A 1 438 ? -15.092 -27.051 24.707 1.00 44.16 438 GLU A O 1
ATOM 3513 N N . SER A 1 439 ? -13.640 -25.323 24.747 1.00 36.94 439 SER A N 1
ATOM 3514 C CA . SER A 1 439 ? -12.737 -25.789 23.694 1.00 36.94 439 SER A CA 1
ATOM 3515 C C . SER A 1 439 ? -11.547 -26.520 24.281 1.00 36.94 439 SER A C 1
ATOM 3517 O O . SER A 1 439 ? -10.924 -25.909 25.184 1.00 36.94 439 SER A O 1
#

Radius of gyration: 29.05 Å; chains: 1; bounding box: 77×57×84 Å